Protein AF-A0A952LU70-F1 (afdb_monomer_lite)

Structure (mmCIF, N/CA/C/O backbone):
data_AF-A0A952LU70-F1
#
_entry.id   AF-A0A952LU70-F1
#
loop_
_atom_site.group_PDB
_atom_site.id
_atom_site.type_symbol
_atom_site.label_atom_id
_atom_site.label_alt_id
_atom_site.label_comp_id
_atom_site.label_asym_id
_atom_site.label_entity_id
_atom_site.label_seq_id
_atom_site.pdbx_PDB_ins_code
_atom_site.Cartn_x
_atom_site.Cartn_y
_atom_site.Cartn_z
_atom_site.occupancy
_atom_site.B_iso_or_equiv
_atom_site.auth_seq_id
_atom_site.auth_comp_id
_atom_site.auth_asym_id
_atom_site.auth_atom_id
_atom_site.pdbx_PDB_model_num
ATOM 1 N N . MET A 1 1 ? -23.052 -93.726 -4.831 1.00 36.09 1 MET A N 1
ATOM 2 C CA . MET A 1 1 ? -22.194 -93.774 -3.624 1.00 36.09 1 MET A CA 1
ATOM 3 C C . MET A 1 1 ? -22.316 -92.435 -2.897 1.00 36.09 1 MET A C 1
ATOM 5 O O . MET A 1 1 ? -22.072 -91.440 -3.553 1.00 36.09 1 MET A O 1
ATOM 9 N N . LYS A 1 2 ? -22.723 -92.457 -1.611 1.00 31.59 2 LYS A N 1
ATOM 10 C CA . LYS A 1 2 ? -22.700 -91.402 -0.555 1.00 31.59 2 LYS A CA 1
ATOM 11 C C . LYS A 1 2 ? -23.224 -89.985 -0.928 1.00 31.59 2 LYS A C 1
ATOM 13 O O . LYS A 1 2 ? -22.593 -89.315 -1.720 1.00 31.59 2 LYS A O 1
ATOM 18 N N . VAL A 1 3 ? -24.406 -89.501 -0.512 1.00 31.66 3 VAL A N 1
ATOM 19 C CA . VAL A 1 3 ? -25.008 -89.239 0.828 1.00 31.66 3 VAL A CA 1
ATOM 20 C C . VAL A 1 3 ? -24.910 -87.746 1.264 1.00 31.66 3 VAL A C 1
ATOM 22 O O . VAL A 1 3 ? -23.820 -87.192 1.309 1.00 31.66 3 VAL A O 1
ATOM 25 N N . PHE A 1 4 ? -26.085 -87.210 1.656 1.00 29.38 4 PHE A N 1
ATOM 26 C CA . PHE A 1 4 ? -26.482 -85.995 2.420 1.00 29.38 4 PHE A CA 1
ATOM 27 C C . PHE A 1 4 ? -26.585 -84.583 1.765 1.00 29.38 4 PHE A C 1
ATOM 29 O O . PHE A 1 4 ? -25.606 -83.953 1.388 1.00 29.38 4 PHE A O 1
ATOM 36 N N . LEU A 1 5 ? -27.843 -84.098 1.734 1.00 33.19 5 LEU A N 1
ATOM 37 C CA . LEU A 1 5 ? -28.382 -82.713 1.654 1.00 33.19 5 LEU A CA 1
ATOM 38 C C . LEU A 1 5 ? -28.181 -81.962 3.015 1.00 33.19 5 LEU A C 1
ATOM 40 O O . LEU A 1 5 ? -27.731 -82.650 3.934 1.00 33.19 5 LEU A O 1
ATOM 44 N N . PRO A 1 6 ? -28.570 -80.669 3.261 1.00 39.91 6 PRO A N 1
ATOM 45 C CA . PRO A 1 6 ? -29.509 -79.806 2.508 1.00 39.91 6 PRO A CA 1
ATOM 46 C C . PRO A 1 6 ? -29.248 -78.265 2.459 1.00 39.91 6 PRO A C 1
ATOM 48 O O . PRO A 1 6 ? -28.431 -77.705 3.176 1.00 39.91 6 PRO A O 1
ATOM 51 N N . SER A 1 7 ? -30.056 -77.604 1.611 1.00 31.38 7 SER A N 1
ATOM 52 C CA . SER A 1 7 ? -30.687 -76.266 1.717 1.00 31.38 7 SER A CA 1
ATOM 53 C C . SER A 1 7 ? -29.950 -75.072 2.352 1.00 31.38 7 SER A C 1
ATOM 55 O O . SER A 1 7 ? -29.643 -75.082 3.538 1.00 31.38 7 SER A O 1
ATOM 57 N N . THR A 1 8 ? -29.948 -73.928 1.659 1.00 31.55 8 THR A N 1
ATOM 58 C CA . THR A 1 8 ? -30.840 -72.791 1.993 1.00 31.55 8 THR A CA 1
ATOM 59 C C . THR A 1 8 ? -30.753 -71.644 0.969 1.00 31.55 8 THR A C 1
ATOM 61 O O . THR A 1 8 ? -29.698 -71.316 0.440 1.00 31.55 8 THR A O 1
ATOM 64 N N . THR A 1 9 ? -31.927 -71.036 0.759 1.00 33.88 9 THR A N 1
ATOM 65 C CA . THR A 1 9 ? -32.221 -69.624 0.437 1.00 33.88 9 THR A CA 1
ATOM 66 C C . THR A 1 9 ? -31.834 -69.010 -0.915 1.00 33.88 9 THR A C 1
ATOM 68 O O . THR A 1 9 ? -30.733 -68.514 -1.126 1.00 33.88 9 THR A O 1
ATOM 71 N N . ASN A 1 10 ? -32.869 -68.890 -1.755 1.00 33.75 10 ASN A N 1
ATOM 72 C CA . ASN A 1 10 ? -33.091 -67.792 -2.696 1.00 33.75 10 ASN A CA 1
ATOM 73 C C . ASN A 1 10 ? -33.212 -66.446 -1.955 1.00 33.75 10 ASN A C 1
ATOM 75 O O . ASN A 1 10 ? -34.035 -66.334 -1.047 1.00 33.75 10 ASN A O 1
ATOM 79 N N . PHE A 1 11 ? -32.499 -65.414 -2.415 1.00 31.25 11 PHE A N 1
ATOM 80 C CA . PHE A 1 11 ? -32.883 -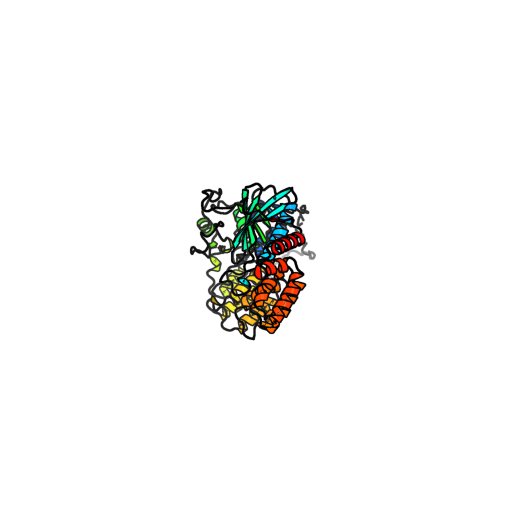64.014 -2.201 1.00 31.25 11 PHE A CA 1
ATOM 81 C C . PHE A 1 11 ? -32.871 -63.249 -3.537 1.00 31.25 11 PHE A C 1
ATOM 83 O O . PHE A 1 11 ? -31.900 -63.356 -4.288 1.00 31.25 11 PHE A O 1
ATOM 90 N N . PRO A 1 12 ? -33.948 -62.506 -3.857 1.00 31.77 12 PRO A N 1
ATOM 91 C CA . PRO A 1 12 ? -34.091 -61.780 -5.109 1.00 31.77 12 PRO A CA 1
ATOM 92 C C . PRO A 1 12 ? -33.311 -60.461 -5.113 1.00 31.77 12 PRO A C 1
ATOM 94 O O . PRO A 1 12 ? -33.046 -59.849 -4.079 1.00 31.77 12 PRO A O 1
ATOM 97 N N . GLN A 1 13 ? -32.982 -60.031 -6.329 1.00 34.69 13 GLN A N 1
ATOM 98 C CA . GLN A 1 13 ? -32.340 -58.765 -6.669 1.00 34.69 13 GLN A CA 1
ATOM 99 C C . GLN A 1 13 ? -33.066 -57.561 -6.046 1.00 34.69 13 GLN A C 1
ATOM 101 O O . GLN A 1 13 ? -34.281 -57.419 -6.180 1.00 34.69 13 GLN A O 1
ATOM 106 N N . ALA A 1 14 ? -32.296 -56.667 -5.422 1.00 30.05 14 ALA A N 1
ATOM 107 C CA . ALA A 1 14 ? -32.744 -55.349 -4.985 1.00 30.05 14 ALA A CA 1
ATOM 108 C C . ALA A 1 14 ? -32.213 -54.256 -5.940 1.00 30.05 14 ALA A C 1
ATOM 110 O O . ALA A 1 14 ? -31.119 -54.402 -6.492 1.00 30.05 14 ALA A O 1
ATOM 111 N N . PRO A 1 15 ? -32.977 -53.170 -6.157 1.00 33.06 15 PRO A N 1
ATOM 112 C CA . PRO A 1 15 ? -32.722 -52.191 -7.206 1.00 33.06 15 PRO A CA 1
ATOM 113 C C . PRO A 1 15 ? -31.598 -51.206 -6.861 1.00 33.06 15 PRO A C 1
ATOM 115 O O . PRO A 1 15 ? -31.342 -50.878 -5.702 1.00 33.06 15 PRO A O 1
ATOM 118 N N . PHE A 1 16 ? -30.979 -50.692 -7.924 1.00 33.94 16 PHE A N 1
ATOM 119 C CA . PHE A 1 16 ? -30.051 -49.564 -7.943 1.00 33.94 16 PHE A CA 1
ATOM 120 C C . PHE A 1 16 ? -30.571 -48.374 -7.117 1.00 33.94 16 PHE A C 1
ATOM 122 O O . PHE A 1 16 ? -31.539 -47.715 -7.498 1.00 33.94 16 PHE A O 1
ATOM 129 N N . PHE A 1 17 ? -29.873 -48.039 -6.031 1.00 30.11 17 PHE A N 1
ATOM 130 C CA . PHE A 1 17 ? -30.006 -46.748 -5.363 1.00 30.11 17 PHE A CA 1
ATOM 131 C C . PHE A 1 17 ? -28.908 -45.800 -5.854 1.00 30.11 17 PHE A C 1
ATOM 133 O O . PHE A 1 17 ? -27.725 -45.984 -5.577 1.00 30.11 17 PHE A O 1
ATOM 140 N N . SER A 1 18 ? -29.327 -44.758 -6.574 1.00 33.34 18 SER A N 1
ATOM 141 C CA . SER A 1 18 ? -28.519 -43.569 -6.854 1.00 33.34 18 SER A CA 1
ATOM 142 C C . SER A 1 18 ? -28.073 -42.923 -5.534 1.00 33.34 18 SER A C 1
ATOM 144 O O . SER A 1 18 ? -28.913 -42.771 -4.637 1.00 33.34 18 SER A O 1
ATOM 146 N N . PRO A 1 19 ? -26.814 -42.468 -5.387 1.00 34.34 19 PRO A N 1
ATOM 147 C CA . PRO A 1 19 ? -26.415 -41.703 -4.217 1.00 34.34 19 PRO A CA 1
ATOM 148 C C . PRO A 1 19 ? -27.213 -40.400 -4.212 1.00 34.34 19 PRO A C 1
ATOM 150 O O . PRO A 1 19 ? -27.049 -39.544 -5.083 1.00 34.34 19 PRO A O 1
ATOM 153 N N . LYS A 1 20 ? -28.119 -40.249 -3.242 1.00 31.88 20 LYS A N 1
ATOM 154 C CA . LYS A 1 20 ? -28.714 -38.953 -2.930 1.00 31.88 20 LYS A CA 1
ATOM 155 C C . LYS A 1 20 ? -27.566 -38.034 -2.536 1.00 31.88 20 LYS A C 1
ATOM 157 O O . LYS A 1 20 ? -26.966 -38.211 -1.480 1.00 31.88 20 LYS A O 1
ATOM 162 N N . HIS A 1 21 ? -27.275 -37.052 -3.385 1.00 36.34 21 HIS A N 1
ATOM 163 C CA . HIS A 1 21 ? -26.555 -35.859 -2.979 1.00 36.34 21 HIS A CA 1
ATOM 164 C C . HIS A 1 21 ? -27.272 -35.282 -1.760 1.00 36.34 21 HIS A C 1
ATOM 166 O O . HIS A 1 21 ? -28.337 -34.673 -1.871 1.00 36.34 21 HIS A O 1
ATOM 172 N N . THR A 1 22 ? -26.686 -35.474 -0.584 1.00 31.14 22 THR A N 1
ATOM 173 C CA . THR A 1 22 ? -26.967 -34.661 0.588 1.00 31.14 22 THR A CA 1
ATOM 174 C C . THR A 1 22 ? -26.515 -33.253 0.221 1.00 31.14 22 THR A C 1
ATOM 176 O O . THR A 1 22 ? -25.357 -32.878 0.405 1.00 31.14 22 THR A O 1
ATOM 179 N N . GLN A 1 23 ? -27.423 -32.474 -0.373 1.00 33.31 23 GLN A N 1
ATOM 180 C CA . GLN A 1 23 ? -27.320 -31.026 -0.369 1.00 33.31 23 GLN A CA 1
ATOM 181 C C . GLN A 1 23 ? -27.290 -30.632 1.103 1.00 33.31 23 GLN A C 1
ATOM 183 O O . GLN A 1 23 ? -28.319 -30.533 1.771 1.00 33.31 23 GLN A O 1
ATOM 188 N N . THR A 1 24 ? -26.083 -30.455 1.631 1.00 35.50 24 THR A N 1
ATOM 189 C CA . THR A 1 24 ? -25.873 -29.644 2.816 1.00 35.50 24 THR A CA 1
ATOM 190 C C . THR A 1 24 ? -26.524 -28.315 2.477 1.00 35.50 24 THR A C 1
ATOM 192 O O . THR A 1 24 ? -26.034 -27.580 1.618 1.00 35.50 24 THR A O 1
ATOM 195 N N . ARG A 1 25 ? -27.688 -28.051 3.084 1.00 31.22 25 ARG A N 1
ATOM 196 C CA . ARG A 1 25 ? -28.302 -26.729 3.106 1.00 31.22 25 ARG A CA 1
ATOM 197 C C . ARG A 1 25 ? -27.223 -25.785 3.621 1.00 31.22 25 ARG A C 1
ATOM 199 O O . ARG A 1 25 ? -27.031 -25.656 4.825 1.00 31.22 25 ARG A O 1
ATOM 206 N N . ARG A 1 26 ? -26.489 -25.142 2.709 1.00 36.41 26 ARG A N 1
ATOM 207 C CA . ARG A 1 26 ? -25.859 -23.865 2.999 1.00 36.41 26 ARG A CA 1
ATOM 208 C C . ARG A 1 26 ? -27.036 -22.975 3.335 1.00 36.41 26 ARG A C 1
ATOM 210 O O . ARG A 1 26 ? -27.759 -22.538 2.445 1.00 36.41 26 ARG A O 1
ATOM 217 N N . THR A 1 27 ? -27.266 -22.775 4.624 1.00 33.97 27 THR A N 1
ATOM 218 C CA . THR A 1 27 ? -27.885 -21.562 5.127 1.00 33.97 27 THR A CA 1
ATOM 219 C C . THR A 1 27 ? -27.056 -20.428 4.545 1.00 33.97 27 THR A C 1
ATOM 221 O O . THR A 1 27 ? -26.020 -20.034 5.078 1.00 33.97 27 THR A O 1
ATOM 224 N N . VAL A 1 28 ? -27.462 -19.972 3.361 1.00 35.34 28 VAL A N 1
ATOM 225 C CA . VAL A 1 28 ? -27.093 -18.668 2.849 1.00 35.34 28 VAL A CA 1
ATOM 226 C C . VAL A 1 28 ? -27.756 -17.734 3.840 1.00 35.34 28 VAL A C 1
ATOM 228 O O . VAL A 1 28 ? -28.941 -17.434 3.734 1.00 35.34 28 VAL A O 1
ATOM 231 N N . PHE A 1 29 ? -27.018 -17.376 4.889 1.00 39.38 29 PHE A N 1
ATOM 232 C CA . PHE A 1 29 ? -27.332 -16.182 5.639 1.00 39.38 29 PHE A CA 1
ATOM 233 C C . PHE A 1 29 ? -27.359 -15.085 4.581 1.00 39.38 29 PHE A C 1
ATOM 235 O O . PHE A 1 29 ? -26.312 -14.677 4.079 1.00 39.38 29 PHE A O 1
ATOM 242 N N . SER A 1 30 ? -28.559 -14.649 4.198 1.00 38.16 30 SER A N 1
ATOM 243 C CA . SER A 1 30 ? -28.775 -13.357 3.564 1.00 38.16 30 SER A CA 1
ATOM 244 C C . SER A 1 30 ? -28.449 -12.305 4.624 1.00 38.16 30 SER A C 1
ATOM 246 O O . SER A 1 30 ? -29.328 -11.648 5.180 1.00 38.16 30 SER A O 1
ATOM 248 N N . GLY A 1 31 ? -27.175 -12.259 5.015 1.00 39.34 31 GLY A N 1
ATOM 249 C CA . GLY A 1 31 ? -26.644 -11.259 5.905 1.00 39.34 31 GLY A CA 1
ATOM 250 C C . GLY A 1 31 ? -26.843 -9.939 5.196 1.00 39.34 31 GLY A C 1
ATOM 251 O O . GLY A 1 31 ? -26.475 -9.790 4.030 1.00 39.34 31 GLY A O 1
ATOM 252 N N . SER A 1 32 ? -27.476 -9.004 5.891 1.00 43.72 32 SER A N 1
ATOM 253 C CA . SER A 1 32 ? -27.420 -7.594 5.546 1.00 43.72 32 SER A CA 1
ATOM 254 C C . SER A 1 32 ? -26.009 -7.246 5.061 1.00 43.72 32 SER A C 1
ATOM 256 O O . SER A 1 32 ? -25.032 -7.753 5.611 1.00 43.72 32 SER A O 1
ATOM 258 N N . ASN A 1 33 ? -25.899 -6.414 4.019 1.00 54.06 33 ASN A N 1
ATOM 259 C CA . ASN A 1 33 ? -24.632 -5.848 3.545 1.00 54.06 33 ASN A CA 1
ATOM 260 C C . ASN A 1 33 ? -23.995 -5.012 4.672 1.00 54.06 33 ASN A C 1
ATOM 262 O O . ASN A 1 33 ? -24.037 -3.781 4.657 1.00 54.06 33 ASN A O 1
ATOM 266 N N . GLN A 1 34 ? -23.454 -5.666 5.698 1.00 66.38 34 GLN A N 1
ATOM 267 C CA . GLN A 1 34 ? -22.746 -5.017 6.780 1.00 66.38 34 GLN A CA 1
ATOM 268 C C . GLN A 1 34 ? -21.425 -4.549 6.197 1.00 66.38 34 GLN A C 1
ATOM 270 O O . GLN A 1 34 ? -20.493 -5.326 5.986 1.00 66.38 34 GLN A O 1
ATOM 275 N N . ALA A 1 35 ? -21.351 -3.249 5.918 1.00 84.44 35 ALA A N 1
ATOM 276 C CA . ALA A 1 35 ? -20.131 -2.625 5.431 1.00 84.44 35 ALA A CA 1
ATOM 277 C C . ALA A 1 35 ? -18.951 -2.862 6.394 1.00 84.44 35 ALA A C 1
ATOM 279 O O . ALA A 1 35 ? -17.808 -2.929 5.945 1.00 84.44 35 ALA A O 1
ATOM 280 N N . ILE A 1 36 ? -19.235 -3.027 7.692 1.00 93.31 36 ILE A N 1
ATOM 281 C CA . ILE A 1 36 ? -18.267 -3.181 8.777 1.00 93.31 36 ILE A CA 1
ATOM 282 C C . ILE A 1 36 ? -18.485 -4.531 9.468 1.00 93.31 36 ILE A C 1
ATOM 284 O O . ILE A 1 36 ? -19.575 -4.785 9.974 1.00 93.31 36 ILE A O 1
ATOM 288 N N . VAL A 1 37 ? -17.440 -5.355 9.551 1.00 94.88 37 VAL A N 1
ATOM 289 C CA . VAL A 1 37 ? -17.427 -6.578 10.361 1.00 94.88 37 VAL A CA 1
ATOM 290 C C . VAL A 1 37 ? -16.643 -6.361 11.663 1.00 94.88 37 VAL A C 1
ATOM 292 O O . VAL A 1 37 ? -15.544 -5.791 11.629 1.00 94.88 37 VAL A O 1
ATOM 295 N N . PRO A 1 38 ? -17.140 -6.836 12.822 1.00 95.12 38 PRO A N 1
ATOM 296 C CA . PRO A 1 38 ? -16.357 -6.852 14.052 1.00 95.12 38 PRO A CA 1
ATOM 297 C C . PRO A 1 38 ? -15.083 -7.693 13.897 1.00 95.12 38 PRO A C 1
ATOM 299 O O . PRO A 1 38 ? -15.117 -8.874 13.551 1.00 95.12 38 PRO A O 1
ATOM 302 N N . GLY A 1 39 ? -13.933 -7.110 14.208 1.00 94.00 39 GLY A N 1
ATOM 303 C CA . GLY A 1 39 ? -12.639 -7.781 14.170 1.00 94.00 39 GLY A CA 1
ATOM 304 C C . GLY A 1 39 ? -12.561 -8.956 15.144 1.00 94.00 39 GLY A C 1
ATOM 305 O O . GLY A 1 39 ? -11.889 -9.938 14.848 1.00 94.00 39 GLY A O 1
ATOM 306 N N . SER A 1 40 ? -13.303 -8.916 16.255 1.00 93.06 40 SER A N 1
ATOM 307 C CA . SER A 1 40 ? -13.438 -10.042 17.189 1.00 93.06 40 SER A CA 1
ATOM 308 C C . SER A 1 40 ? -14.127 -11.259 16.558 1.00 93.06 40 SER A C 1
ATOM 310 O O . SER A 1 40 ? -13.721 -12.388 16.840 1.00 93.06 40 SER A O 1
ATOM 312 N N . LEU A 1 41 ? -15.110 -11.040 15.674 1.00 93.19 41 LEU A N 1
ATOM 313 C CA . LEU A 1 41 ? -15.783 -12.095 14.908 1.00 93.19 41 LEU A CA 1
ATOM 314 C C . LEU A 1 41 ? -14.841 -12.706 13.867 1.00 93.19 41 LEU A C 1
ATOM 316 O O . LEU A 1 41 ? -14.799 -13.920 13.706 1.00 93.19 41 LEU A O 1
ATOM 320 N N . LEU A 1 42 ? -14.052 -11.884 13.173 1.00 92.50 42 LEU A N 1
ATOM 321 C CA . LEU A 1 42 ? -13.024 -12.405 12.271 1.00 92.50 42 LEU A CA 1
ATOM 322 C C . LEU A 1 42 ? -11.953 -13.181 13.044 1.00 92.50 42 LEU A C 1
ATOM 324 O O . LEU A 1 42 ? -11.599 -14.288 12.655 1.00 92.50 42 LEU A O 1
ATOM 328 N N . SER A 1 43 ? -11.472 -12.630 14.159 1.00 91.88 43 SER A N 1
ATOM 329 C CA . SER A 1 43 ? -10.452 -13.238 15.016 1.00 91.88 43 SER A CA 1
ATOM 330 C C . SER A 1 43 ? -10.869 -14.623 15.522 1.00 91.88 43 SER A C 1
ATOM 332 O O . SER A 1 43 ? -10.065 -15.548 15.463 1.00 91.88 43 SER A O 1
ATOM 334 N N . SER A 1 44 ? -12.130 -14.820 15.931 1.00 90.31 44 SER A N 1
ATOM 335 C CA . SER A 1 44 ? -12.622 -16.136 16.381 1.00 90.31 44 SER A CA 1
ATOM 336 C C . SER A 1 44 ? -12.657 -17.191 15.270 1.00 90.31 44 SER A C 1
ATOM 338 O O . SER A 1 44 ? -12.554 -18.386 15.546 1.00 90.31 44 SER A O 1
ATOM 340 N N . ARG A 1 45 ? -12.744 -16.764 14.004 1.00 89.81 45 ARG A N 1
ATOM 341 C CA . ARG A 1 45 ? -12.669 -17.644 12.828 1.00 89.81 45 ARG A CA 1
ATOM 342 C C . ARG A 1 45 ? -11.234 -17.979 12.418 1.00 89.81 45 ARG A C 1
ATOM 344 O O . ARG A 1 45 ? -11.018 -18.923 11.655 1.00 89.81 45 ARG A O 1
ATOM 351 N N . LEU A 1 46 ? -10.252 -17.231 12.915 1.00 86.69 46 LEU A N 1
ATOM 352 C CA . LEU A 1 46 ? -8.832 -17.477 12.691 1.00 86.69 46 LEU A CA 1
ATOM 353 C C . LEU A 1 46 ? -8.299 -18.376 13.812 1.00 86.69 46 LEU A C 1
ATOM 355 O O . LEU A 1 46 ? -7.834 -17.909 14.846 1.00 86.69 46 LEU A O 1
ATOM 359 N N . THR A 1 47 ? -8.345 -19.693 13.609 1.00 79.31 47 THR A N 1
ATOM 360 C CA . THR A 1 47 ? -7.934 -20.682 14.627 1.00 79.31 47 THR A CA 1
ATOM 361 C C . THR A 1 47 ? -6.415 -20.768 14.848 1.00 79.31 47 THR A C 1
ATOM 363 O O . THR A 1 47 ? -5.948 -21.626 15.588 1.00 79.31 47 THR A O 1
ATOM 366 N N . GLN A 1 48 ? -5.636 -19.951 14.142 1.00 79.44 48 GLN A N 1
ATOM 367 C CA . GLN A 1 48 ? -4.172 -19.977 14.062 1.00 79.44 48 GLN A CA 1
ATOM 368 C C . GLN A 1 48 ? -3.684 -18.778 13.238 1.00 79.44 48 GLN A C 1
ATOM 370 O O . GLN A 1 48 ? -4.489 -18.155 12.536 1.00 79.44 48 GLN A O 1
ATOM 375 N N . TRP A 1 49 ? -2.375 -18.497 13.278 1.00 80.50 49 TRP A N 1
ATOM 376 C CA . TRP A 1 49 ? -1.776 -17.396 12.521 1.00 80.50 49 TRP A CA 1
ATOM 377 C C . TRP A 1 49 ? -2.165 -17.446 11.033 1.00 80.50 49 TRP A C 1
ATOM 379 O O . TRP A 1 49 ? -1.902 -18.458 10.373 1.00 80.50 49 TRP A O 1
ATOM 389 N N . PRO A 1 50 ? -2.804 -16.396 10.491 1.00 78.25 50 PRO A N 1
ATOM 390 C CA . PRO A 1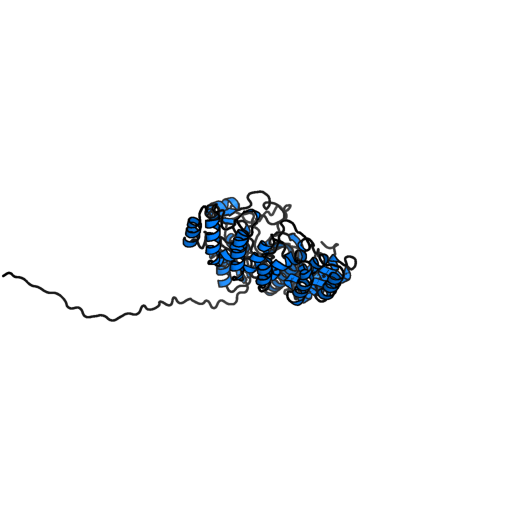 50 ? -3.332 -16.440 9.139 1.00 78.25 50 PRO A CA 1
ATOM 391 C C . PRO A 1 50 ? -2.265 -16.148 8.083 1.00 78.25 50 PRO A C 1
ATOM 393 O O . PRO A 1 50 ? -1.442 -15.247 8.236 1.00 78.25 50 PRO A O 1
ATOM 396 N N . SER A 1 51 ? -2.357 -16.835 6.946 1.00 74.31 51 SER A N 1
ATOM 397 C CA . SER A 1 51 ? -1.744 -16.362 5.705 1.00 74.31 51 SER A CA 1
ATOM 398 C C . SER A 1 51 ? -2.574 -15.215 5.119 1.00 74.31 51 SER A C 1
ATOM 400 O O . SER A 1 51 ? -3.781 -15.132 5.366 1.00 74.31 51 SER A O 1
ATOM 402 N N . ALA A 1 52 ? -1.969 -14.368 4.275 1.00 77.31 52 ALA A N 1
ATOM 403 C CA . ALA A 1 52 ? -2.705 -13.324 3.552 1.00 77.31 52 ALA A CA 1
ATOM 404 C C . ALA A 1 52 ? -3.903 -13.895 2.769 1.00 77.31 52 ALA A C 1
ATOM 406 O O . ALA A 1 52 ? -4.980 -13.306 2.756 1.00 77.31 52 ALA A O 1
ATOM 407 N N . PHE A 1 53 ? -3.731 -15.069 2.152 1.00 76.62 53 PHE A N 1
ATOM 408 C CA . PHE A 1 53 ? -4.780 -15.744 1.388 1.00 76.62 53 PHE A CA 1
ATOM 409 C C . PHE A 1 53 ? -5.898 -16.289 2.287 1.00 76.62 53 PHE A C 1
ATOM 411 O O . PHE A 1 53 ? -7.076 -16.058 2.014 1.00 76.62 53 PHE A O 1
ATOM 418 N N . ALA A 1 54 ? -5.543 -16.973 3.380 1.00 78.69 54 ALA A N 1
ATOM 419 C CA . ALA A 1 54 ? -6.520 -17.500 4.330 1.00 78.69 54 ALA A CA 1
ATOM 420 C C . ALA A 1 54 ? -7.333 -16.368 4.967 1.00 78.69 54 ALA A C 1
ATOM 422 O O . ALA A 1 54 ? -8.557 -16.457 5.052 1.00 78.69 54 ALA A O 1
ATOM 423 N N . PHE A 1 55 ? -6.666 -15.276 5.347 1.00 85.81 55 PHE A N 1
ATOM 424 C CA . PHE A 1 55 ? -7.338 -14.094 5.861 1.00 85.81 55 PHE A CA 1
ATOM 425 C C . PHE A 1 55 ? -8.249 -13.447 4.820 1.00 85.81 55 PHE A C 1
ATOM 427 O O . PHE A 1 55 ? -9.410 -13.187 5.124 1.00 85.81 55 PHE A O 1
ATOM 434 N N . LYS A 1 56 ? -7.755 -13.234 3.590 1.00 86.69 56 LYS A N 1
ATOM 435 C CA . LYS A 1 56 ? -8.553 -12.691 2.483 1.00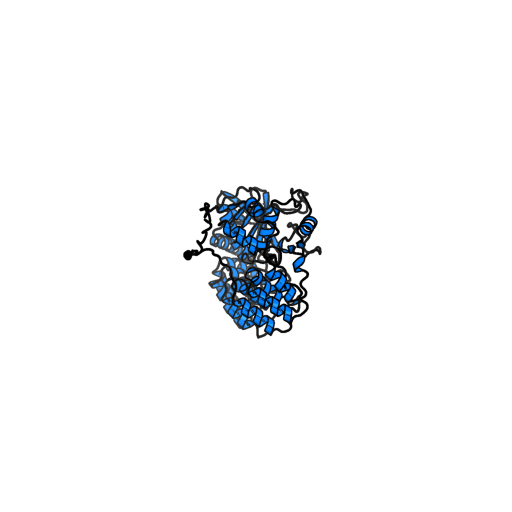 86.69 56 LYS A CA 1
ATOM 436 C C . LYS A 1 56 ? -9.838 -13.488 2.292 1.00 86.69 56 LYS A C 1
ATOM 438 O O . LYS A 1 56 ? -10.904 -12.889 2.266 1.00 86.69 56 LYS A O 1
ATOM 443 N N . LYS A 1 57 ? -9.748 -14.819 2.248 1.00 85.44 57 LYS A N 1
ATOM 444 C CA . LYS A 1 57 ? -10.913 -15.699 2.119 1.00 85.44 57 LYS A CA 1
ATOM 445 C C . LYS A 1 57 ? -11.910 -15.503 3.265 1.00 85.44 57 LYS A C 1
ATOM 447 O O . LYS A 1 57 ? -13.082 -15.251 3.014 1.00 85.44 57 LYS A O 1
ATOM 452 N N . VAL A 1 58 ? -11.446 -15.565 4.517 1.00 88.00 58 VAL A N 1
ATOM 453 C CA . VAL A 1 58 ? -12.313 -15.382 5.699 1.00 88.00 58 VAL A CA 1
ATOM 454 C C . VAL A 1 58 ? -12.967 -13.997 5.704 1.00 88.00 58 VAL A C 1
ATOM 456 O O . VAL A 1 58 ? -14.139 -13.874 6.054 1.00 88.00 58 VAL A O 1
ATOM 459 N N . PHE A 1 59 ? -12.234 -12.960 5.304 1.00 90.44 59 PHE A N 1
ATOM 460 C CA . PHE A 1 59 ? -12.737 -11.594 5.210 1.00 90.44 59 PHE A CA 1
ATOM 461 C C . PHE A 1 59 ? -13.764 -11.419 4.080 1.00 90.44 59 PHE A C 1
ATOM 463 O O . PHE A 1 59 ? -14.827 -10.842 4.299 1.00 90.44 59 PHE A O 1
ATOM 470 N N . GLU A 1 60 ? -13.482 -11.936 2.884 1.00 88.81 60 GLU A N 1
ATOM 471 C CA . GLU A 1 60 ? -14.375 -11.834 1.723 1.00 88.81 60 GLU A CA 1
ATOM 472 C C . GLU A 1 60 ? -15.686 -12.599 1.927 1.00 88.81 60 GLU A C 1
ATOM 474 O O . GLU A 1 60 ? -16.733 -12.130 1.486 1.00 88.81 60 GLU A O 1
ATOM 479 N N . GLU A 1 61 ? -15.666 -13.698 2.686 1.00 90.12 61 GLU A N 1
ATOM 480 C CA . GLU A 1 61 ? -16.873 -14.422 3.104 1.00 90.12 61 GLU A CA 1
ATOM 481 C C . GLU A 1 61 ? -17.827 -13.582 3.974 1.00 90.12 61 GLU A C 1
ATOM 483 O O . GLU A 1 61 ? -19.000 -13.933 4.080 1.00 90.12 61 GLU A O 1
ATOM 488 N N . GLN A 1 62 ? -17.369 -12.479 4.585 1.00 89.75 62 GLN A N 1
ATOM 489 C CA . GLN A 1 62 ? -18.249 -11.580 5.351 1.00 89.75 62 GLN A CA 1
ATOM 490 C C . GLN A 1 62 ? -19.037 -10.614 4.467 1.00 89.75 62 GLN A C 1
ATOM 492 O O . GLN A 1 62 ? -19.931 -9.934 4.959 1.00 89.75 62 GLN A O 1
ATOM 497 N N . ASN A 1 63 ? -18.674 -10.495 3.184 1.00 86.25 63 ASN A N 1
ATOM 498 C CA . ASN A 1 63 ? -19.191 -9.462 2.287 1.00 86.25 63 ASN A CA 1
ATOM 499 C C . ASN A 1 63 ? -19.062 -8.026 2.858 1.00 86.25 63 ASN A C 1
ATOM 501 O O . ASN A 1 63 ? -19.855 -7.136 2.555 1.00 86.25 63 ASN A O 1
ATOM 505 N N . SER A 1 64 ? -18.038 -7.794 3.683 1.00 86.69 64 SER A N 1
ATOM 506 C CA . SER A 1 64 ? -17.738 -6.490 4.278 1.00 86.69 64 SER A CA 1
ATOM 507 C C . SER A 1 64 ? -16.611 -5.768 3.533 1.00 86.69 64 SER A C 1
ATOM 509 O O . SER A 1 64 ? -15.822 -6.360 2.780 1.00 86.69 64 SER A O 1
ATOM 511 N N . ALA A 1 65 ? -16.538 -4.455 3.743 1.00 88.50 65 ALA A N 1
ATOM 512 C CA . ALA A 1 65 ? -15.445 -3.606 3.273 1.00 88.50 65 ALA A CA 1
ATOM 513 C C . ALA A 1 65 ? -14.464 -3.262 4.403 1.00 88.50 65 ALA A C 1
ATOM 515 O O . ALA A 1 65 ? -13.267 -3.126 4.155 1.00 88.50 65 ALA A O 1
ATOM 516 N N . TYR A 1 66 ? -14.951 -3.186 5.642 1.00 95.75 66 TYR A N 1
ATOM 517 C CA . TYR A 1 66 ? -14.186 -2.696 6.781 1.00 95.75 66 TYR A CA 1
ATOM 518 C C . TYR A 1 66 ? -14.164 -3.694 7.927 1.00 95.75 66 TYR A C 1
ATOM 520 O O . TYR A 1 66 ? -15.127 -4.417 8.163 1.00 95.75 66 TYR A O 1
ATOM 528 N N . ILE A 1 67 ? -13.072 -3.672 8.678 1.00 96.00 67 ILE A N 1
ATOM 529 C CA . ILE A 1 67 ? -12.910 -4.383 9.943 1.00 96.00 67 ILE A CA 1
ATOM 530 C C . ILE A 1 67 ? -12.930 -3.345 11.051 1.00 96.00 67 ILE A C 1
ATOM 532 O O . ILE A 1 67 ? -12.200 -2.361 10.955 1.00 96.00 67 ILE A O 1
ATOM 536 N N . GLN A 1 68 ? -13.712 -3.573 12.101 1.00 96.62 68 GLN A N 1
ATOM 537 C CA . GLN A 1 68 ? -13.708 -2.744 13.304 1.00 96.62 68 GLN A CA 1
ATOM 538 C C . GLN A 1 68 ? -13.039 -3.485 14.457 1.00 96.62 68 GLN A C 1
ATOM 540 O O . GLN A 1 68 ? -13.529 -4.521 14.893 1.00 96.62 68 GLN A O 1
ATOM 545 N N . GLY A 1 69 ? -11.929 -2.962 14.969 1.00 93.38 69 GLY A N 1
ATOM 546 C CA . GLY A 1 69 ? -11.343 -3.443 16.218 1.00 93.38 69 GLY A CA 1
ATOM 547 C C . GLY A 1 69 ? -12.047 -2.789 17.404 1.00 93.38 69 GLY A C 1
ATOM 548 O O . GLY A 1 69 ? -13.140 -3.197 17.790 1.00 93.38 69 GLY A O 1
ATOM 549 N N . LYS A 1 70 ? -11.437 -1.751 17.979 1.00 91.69 70 LYS A N 1
ATOM 550 C CA . LYS A 1 70 ? -12.077 -0.939 19.016 1.00 91.69 70 LYS A CA 1
ATOM 551 C C . LYS A 1 70 ? -13.043 0.102 18.436 1.00 91.69 70 LYS A C 1
ATOM 553 O O . LYS A 1 70 ? -12.787 0.631 17.352 1.00 91.69 70 LYS A O 1
ATOM 558 N N . PRO A 1 71 ? -14.112 0.458 19.173 1.00 91.06 71 PRO A N 1
ATOM 559 C CA . PRO A 1 71 ? -15.014 1.525 18.769 1.00 91.06 71 PRO A CA 1
ATOM 560 C C . PRO A 1 71 ? -14.283 2.859 18.592 1.00 91.06 71 PRO A C 1
ATOM 562 O O . PRO A 1 71 ? -13.518 3.296 19.451 1.00 91.06 71 PRO A O 1
ATOM 565 N N . LEU A 1 72 ? -14.571 3.525 17.481 1.00 90.94 72 LEU A N 1
ATOM 566 C CA . LEU A 1 72 ? -14.215 4.910 17.200 1.00 90.94 72 LEU A CA 1
ATOM 567 C C . LEU A 1 72 ? -15.412 5.511 16.446 1.00 90.94 72 LEU A C 1
ATOM 569 O O . LEU A 1 72 ? -15.982 4.801 15.614 1.00 90.94 72 LEU A O 1
ATOM 573 N N . PRO A 1 73 ? -15.844 6.755 16.732 1.00 88.81 73 PRO A N 1
ATOM 574 C CA . PRO A 1 73 ? -17.108 7.291 16.228 1.00 88.81 73 PRO A CA 1
ATOM 575 C C . PRO A 1 73 ? -16.999 7.732 14.759 1.00 88.81 73 PRO A C 1
ATOM 577 O O . PRO A 1 73 ? -17.240 8.888 14.435 1.00 88.81 73 PRO A O 1
ATOM 580 N N . LEU A 1 74 ? -16.608 6.827 13.864 1.00 91.88 74 LEU A N 1
ATOM 581 C CA . LEU A 1 74 ? -16.575 7.037 12.421 1.00 91.88 74 LEU A CA 1
ATOM 582 C C . LEU A 1 74 ? -17.748 6.296 11.784 1.00 91.88 74 LEU A C 1
ATOM 584 O O . LEU A 1 74 ? -17.929 5.100 12.007 1.00 91.88 74 LEU A O 1
ATOM 588 N N . SER A 1 75 ? -18.540 7.012 10.990 1.00 92.81 75 SER A N 1
ATOM 589 C CA . SER A 1 75 ? -19.594 6.411 10.174 1.00 92.81 75 SER A CA 1
ATOM 590 C C . SER A 1 75 ? -19.009 5.672 8.964 1.00 92.81 75 SER A C 1
ATOM 592 O O . SER A 1 75 ? -17.867 5.904 8.567 1.00 92.81 75 SER A O 1
ATOM 594 N N . THR A 1 76 ? -19.808 4.827 8.312 1.00 92.38 76 THR A N 1
ATOM 595 C CA . THR A 1 76 ? -19.420 4.177 7.048 1.00 92.38 76 THR A CA 1
ATOM 596 C C . THR A 1 76 ? -19.049 5.187 5.954 1.00 92.38 76 THR A C 1
ATOM 598 O O . THR A 1 76 ? -18.120 4.940 5.191 1.00 92.38 76 THR A O 1
ATOM 601 N N . GLU A 1 77 ? -19.721 6.341 5.885 1.00 92.75 77 GLU A N 1
ATOM 602 C CA . GLU A 1 77 ? -19.376 7.402 4.924 1.00 92.75 77 GLU A CA 1
ATOM 603 C C . GLU A 1 77 ? -18.006 8.022 5.234 1.00 92.75 77 GLU A C 1
ATOM 605 O O . GLU A 1 77 ? -17.166 8.167 4.343 1.00 92.75 77 GLU A O 1
ATOM 610 N N . SER A 1 78 ? -17.699 8.244 6.517 1.00 94.19 78 SER A N 1
ATOM 611 C CA . SER A 1 78 ? -16.357 8.643 6.950 1.00 94.19 78 SER A CA 1
ATOM 612 C C . SER A 1 78 ? -15.290 7.621 6.536 1.00 94.19 78 SER A C 1
ATOM 614 O O . SER A 1 78 ? -14.221 8.012 6.067 1.00 94.19 78 SER A O 1
ATOM 616 N N . LEU A 1 79 ? -15.578 6.316 6.625 1.00 95.25 79 LEU A N 1
ATOM 617 C CA . LEU A 1 79 ? -14.662 5.262 6.164 1.00 95.25 79 LEU A CA 1
ATOM 618 C C . LEU A 1 79 ? -14.466 5.281 4.637 1.00 95.25 79 LEU A C 1
ATOM 620 O O . LEU A 1 79 ? -13.333 5.159 4.172 1.00 95.25 79 LEU A O 1
ATOM 624 N N . LYS A 1 80 ? -15.518 5.532 3.847 1.00 94.50 80 LYS A N 1
ATOM 625 C CA . LYS A 1 80 ? -15.404 5.712 2.385 1.00 94.50 80 LYS A CA 1
ATOM 626 C C . LYS A 1 80 ? -14.554 6.930 2.016 1.00 94.50 80 LYS A C 1
ATOM 628 O O . LYS A 1 80 ? -13.794 6.886 1.045 1.00 94.50 80 LYS A O 1
ATOM 633 N N . LYS A 1 81 ? -14.642 8.025 2.778 1.00 94.62 81 LYS A N 1
ATOM 634 C CA . LYS A 1 81 ? -13.734 9.171 2.615 1.00 94.62 81 LYS A CA 1
ATOM 635 C C . LYS A 1 81 ? -12.294 8.818 2.969 1.00 94.62 81 LYS A C 1
ATOM 637 O O . LYS A 1 81 ? -11.388 9.250 2.259 1.00 94.62 81 LYS A O 1
ATOM 642 N N . ILE A 1 82 ? -12.069 7.986 3.985 1.00 95.69 82 ILE A N 1
ATOM 643 C CA . ILE A 1 82 ? -10.733 7.463 4.300 1.00 95.69 82 ILE A CA 1
ATOM 644 C C . ILE A 1 82 ? -10.207 6.570 3.163 1.00 95.69 82 ILE A C 1
ATOM 646 O O . ILE A 1 82 ? -9.034 6.690 2.818 1.00 95.69 82 ILE A O 1
ATOM 650 N N . ASP A 1 83 ? -11.046 5.766 2.499 1.00 95.81 83 ASP A N 1
ATOM 651 C CA . ASP A 1 83 ? -10.640 5.015 1.296 1.00 95.81 83 ASP A CA 1
ATOM 652 C C . ASP A 1 83 ? -10.159 5.957 0.179 1.00 95.81 83 ASP A C 1
ATOM 654 O O . ASP A 1 83 ? -9.088 5.765 -0.405 1.00 95.81 83 ASP A O 1
ATOM 658 N N . ARG A 1 84 ? -10.926 7.020 -0.105 1.00 94.94 84 ARG A N 1
ATOM 659 C CA . ARG A 1 84 ? -10.549 8.046 -1.095 1.00 94.94 84 ARG A CA 1
ATOM 660 C C . ARG A 1 84 ? -9.247 8.740 -0.710 1.00 94.94 84 ARG A C 1
ATOM 662 O O . ARG A 1 84 ? -8.356 8.853 -1.550 1.00 94.94 84 ARG A O 1
ATOM 669 N N . LEU A 1 85 ? -9.118 9.146 0.553 1.00 95.00 85 LEU A N 1
ATOM 670 C CA . LEU A 1 85 ? -7.916 9.769 1.102 1.00 95.00 85 LEU A CA 1
ATOM 671 C C . LEU A 1 85 ? -6.708 8.843 0.960 1.00 95.00 85 LEU A C 1
ATOM 673 O O . LEU A 1 85 ? -5.646 9.277 0.514 1.00 95.00 85 LEU A O 1
ATOM 677 N N . SER A 1 86 ? -6.885 7.558 1.267 1.00 92.19 86 SER A N 1
ATOM 678 C CA . SER A 1 86 ? -5.837 6.551 1.163 1.00 92.19 86 SER A CA 1
ATOM 679 C C . SER A 1 86 ? -5.340 6.389 -0.268 1.00 92.19 86 SER A C 1
ATOM 681 O O . SER A 1 86 ? -4.132 6.462 -0.519 1.00 92.19 86 SER A O 1
ATOM 683 N N . ARG A 1 87 ? -6.260 6.264 -1.231 1.00 90.62 87 ARG A N 1
ATOM 684 C CA . ARG A 1 87 ? -5.919 6.209 -2.659 1.00 90.62 87 ARG A CA 1
ATOM 685 C C . ARG A 1 87 ? -5.226 7.484 -3.131 1.00 90.62 87 ARG A C 1
ATOM 687 O O . ARG A 1 87 ? -4.186 7.395 -3.783 1.00 90.62 87 ARG A O 1
ATOM 694 N N . ALA A 1 88 ? -5.749 8.653 -2.761 1.00 91.75 88 ALA A N 1
ATOM 695 C CA . ALA A 1 88 ? -5.185 9.937 -3.162 1.00 91.75 88 ALA A CA 1
ATOM 696 C C . ALA A 1 88 ? -3.746 10.109 -2.645 1.00 91.75 88 ALA A C 1
ATOM 698 O O . ALA A 1 88 ? -2.826 10.443 -3.396 1.00 91.75 88 ALA A O 1
ATOM 699 N N . LEU A 1 89 ? -3.516 9.806 -1.372 1.00 89.50 89 LEU A N 1
ATOM 700 C CA . LEU A 1 89 ? -2.194 9.881 -0.763 1.00 89.50 89 LEU A CA 1
ATOM 701 C C . LEU A 1 89 ? -1.223 8.817 -1.301 1.00 89.50 89 LEU A C 1
ATOM 703 O O . LEU A 1 89 ? -0.031 9.099 -1.447 1.00 89.50 89 LEU A O 1
ATOM 707 N N . ARG A 1 90 ? -1.705 7.610 -1.623 1.00 85.94 90 ARG A N 1
ATOM 708 C CA . ARG A 1 90 ? -0.912 6.557 -2.281 1.00 85.94 90 ARG A CA 1
ATOM 709 C C . ARG A 1 90 ? -0.403 7.025 -3.641 1.00 85.94 90 ARG A C 1
ATOM 711 O O . ARG A 1 90 ? 0.798 6.946 -3.900 1.00 85.94 90 ARG A O 1
ATOM 718 N N . TYR A 1 91 ? -1.295 7.540 -4.484 1.00 86.12 91 TYR A N 1
ATOM 719 C CA . TYR A 1 91 ? -0.926 8.040 -5.810 1.00 86.12 91 TYR A CA 1
ATOM 720 C C . TYR A 1 91 ? 0.008 9.243 -5.709 1.00 86.12 91 TYR A C 1
ATOM 722 O O . TYR A 1 91 ? 0.965 9.329 -6.474 1.00 86.12 91 TYR A O 1
ATOM 730 N N . LEU A 1 92 ? -0.201 10.116 -4.719 1.00 85.88 92 LEU A N 1
ATOM 731 C CA . LEU A 1 92 ? 0.678 11.253 -4.480 1.00 85.88 92 LEU A CA 1
ATOM 732 C C . LEU A 1 92 ? 2.093 10.833 -4.084 1.00 85.88 92 LEU A C 1
ATOM 734 O O . LEU A 1 92 ? 3.077 11.333 -4.631 1.00 85.88 92 LEU A O 1
ATOM 738 N N . ASN A 1 93 ? 2.224 9.908 -3.137 1.00 77.38 93 ASN A N 1
ATOM 739 C CA . ASN A 1 93 ? 3.540 9.505 -2.661 1.00 77.38 93 ASN A CA 1
ATOM 740 C C . ASN A 1 93 ? 4.316 8.663 -3.669 1.00 77.38 93 ASN A C 1
ATOM 742 O O . ASN A 1 93 ? 5.544 8.689 -3.621 1.00 77.38 93 ASN A O 1
ATOM 746 N N . GLY A 1 94 ? 3.651 7.988 -4.606 1.00 64.75 94 GLY A N 1
ATOM 747 C CA . GLY A 1 94 ? 4.298 7.038 -5.504 1.00 64.75 94 GLY A CA 1
ATOM 748 C C . GLY A 1 94 ? 4.738 5.773 -4.754 1.00 64.75 94 GLY A C 1
ATOM 749 O O . GLY A 1 94 ? 5.167 5.794 -3.597 1.00 64.75 94 GLY A O 1
ATOM 750 N N . ASN A 1 95 ? 4.603 4.620 -5.399 1.00 57.84 95 ASN A N 1
ATOM 751 C CA . ASN A 1 95 ? 4.809 3.323 -4.758 1.00 57.84 95 ASN A CA 1
ATOM 752 C C . ASN A 1 95 ? 6.296 2.933 -4.633 1.00 57.84 95 ASN A C 1
ATOM 754 O O . ASN A 1 95 ? 6.744 1.994 -5.267 1.00 57.84 95 ASN A O 1
ATOM 758 N N . TYR A 1 96 ? 7.104 3.601 -3.814 1.00 56.41 96 TYR A N 1
ATOM 759 C CA . TYR A 1 96 ? 8.545 3.288 -3.745 1.00 56.41 96 TYR A CA 1
ATOM 760 C C . TYR A 1 96 ? 8.927 2.054 -2.934 1.00 56.41 96 TYR A C 1
ATOM 762 O O . TYR A 1 96 ? 8.340 1.824 -1.883 1.00 56.41 96 TYR A O 1
ATOM 770 N N . SER A 1 97 ? 9.984 1.361 -3.369 1.00 43.38 97 SER A N 1
ATOM 771 C CA . SER A 1 97 ? 10.798 0.439 -2.563 1.00 43.38 97 SER A CA 1
ATOM 772 C C . SER A 1 97 ? 11.983 1.215 -1.964 1.00 43.38 97 SER A C 1
ATOM 774 O O . SER A 1 97 ? 12.678 1.907 -2.702 1.00 43.38 97 SER A O 1
ATOM 776 N N . THR A 1 98 ? 12.210 1.147 -0.647 1.00 41.34 98 THR A N 1
ATOM 777 C CA . THR A 1 98 ? 13.134 2.041 0.085 1.00 41.34 98 THR A CA 1
ATOM 778 C C . THR A 1 98 ? 14.492 1.425 0.420 1.00 41.34 98 THR A C 1
ATOM 780 O O . THR A 1 98 ? 15.040 1.744 1.467 1.00 41.34 98 THR A O 1
ATOM 783 N N . ARG A 1 99 ? 15.077 0.563 -0.420 1.00 39.56 99 ARG A N 1
ATOM 784 C CA . ARG A 1 99 ? 16.463 0.129 -0.142 1.00 39.56 99 ARG A CA 1
ATOM 785 C C . ARG A 1 99 ? 17.529 1.130 -0.573 1.00 39.56 99 ARG A C 1
ATOM 787 O O . ARG A 1 99 ? 18.576 1.138 0.039 1.00 39.56 99 ARG A O 1
ATOM 794 N N . GLU A 1 100 ? 17.224 1.996 -1.536 1.00 45.47 100 GLU A N 1
ATOM 795 C CA . GLU A 1 100 ? 17.993 3.188 -1.922 1.00 45.47 100 GLU A CA 1
ATOM 796 C C . GLU A 1 100 ? 17.205 3.849 -3.064 1.00 45.47 100 GLU A C 1
ATOM 798 O O . GLU A 1 100 ? 17.132 3.277 -4.156 1.00 45.47 100 GLU A O 1
ATOM 803 N N . PRO A 1 101 ? 16.533 4.993 -2.860 1.00 49.84 101 PRO A N 1
ATOM 804 C CA . PRO A 1 101 ? 15.815 5.634 -3.952 1.00 49.84 101 PRO A CA 1
ATOM 805 C C . PRO A 1 101 ? 16.819 6.097 -5.021 1.00 49.84 101 PRO A C 1
ATOM 807 O O . PRO A 1 101 ? 17.601 7.017 -4.783 1.00 49.84 101 PRO A O 1
ATOM 810 N N . LYS A 1 102 ? 16.813 5.465 -6.200 1.00 48.41 102 LYS A N 1
ATOM 811 C CA . LYS A 1 102 ? 17.588 5.906 -7.372 1.00 48.41 102 LYS A CA 1
ATOM 812 C C . LYS A 1 102 ? 16.669 6.654 -8.345 1.00 48.41 102 LYS A C 1
ATOM 814 O O . LYS A 1 102 ? 15.504 6.290 -8.487 1.00 48.41 102 LYS A O 1
ATOM 819 N N . GLY A 1 103 ? 17.190 7.707 -8.976 1.00 57.09 103 GLY A N 1
ATOM 820 C CA . GLY A 1 103 ? 16.503 8.463 -10.029 1.00 57.09 103 GLY A CA 1
ATOM 821 C C . GLY A 1 103 ? 15.203 9.169 -9.602 1.00 57.09 103 GLY A C 1
ATOM 822 O O . GLY A 1 103 ? 15.113 9.700 -8.493 1.00 57.09 103 GLY A O 1
ATOM 823 N N . ALA A 1 104 ? 14.185 9.183 -10.464 1.00 55.44 104 ALA A N 1
ATOM 824 C CA . ALA A 1 104 ? 12.878 9.823 -10.252 1.00 55.44 104 ALA A CA 1
ATOM 825 C C . ALA A 1 104 ? 12.138 9.287 -9.019 1.00 55.44 104 ALA A C 1
ATOM 827 O O . ALA A 1 104 ? 11.273 9.954 -8.438 1.00 55.44 104 ALA A O 1
ATOM 828 N N . ALA A 1 105 ? 12.510 8.085 -8.577 1.00 53.69 105 ALA A N 1
ATOM 829 C CA . ALA A 1 105 ? 11.977 7.484 -7.375 1.00 53.69 105 ALA A CA 1
ATOM 830 C C . ALA A 1 105 ? 12.473 8.109 -6.059 1.00 53.69 105 ALA A C 1
ATOM 832 O O . ALA A 1 105 ? 11.879 7.883 -5.004 1.00 53.69 105 ALA A O 1
ATOM 833 N N . ARG A 1 106 ? 13.529 8.930 -6.114 1.00 56.62 106 ARG A N 1
ATOM 834 C CA . ARG A 1 106 ? 14.094 9.648 -4.961 1.00 56.62 106 ARG A CA 1
ATOM 835 C C . ARG A 1 106 ? 13.358 10.934 -4.608 1.00 56.62 106 ARG A C 1
ATOM 837 O O . ARG A 1 106 ? 13.443 11.390 -3.470 1.00 56.62 106 ARG A O 1
ATOM 844 N N . LEU A 1 107 ? 12.647 11.523 -5.564 1.00 56.75 107 LEU A N 1
ATOM 845 C CA . LEU A 1 107 ? 12.046 12.841 -5.404 1.00 56.75 107 LEU A CA 1
ATOM 846 C C . LEU A 1 107 ? 10.793 12.747 -4.529 1.00 56.75 107 LEU A C 1
ATOM 848 O O . LEU A 1 107 ? 9.699 12.417 -4.991 1.00 56.75 107 LEU A O 1
ATOM 852 N N . MET A 1 108 ? 10.951 13.032 -3.234 1.00 62.94 108 MET A N 1
ATOM 853 C CA . MET A 1 108 ? 9.800 13.251 -2.368 1.00 62.94 108 MET A CA 1
ATOM 854 C C . MET A 1 108 ? 9.095 14.532 -2.795 1.00 62.94 108 MET A C 1
ATOM 856 O O . MET A 1 108 ? 9.732 15.558 -3.005 1.00 62.94 108 MET A O 1
ATOM 860 N N . VAL A 1 109 ? 7.770 14.474 -2.867 1.00 70.56 109 VAL A N 1
ATOM 861 C CA . VAL A 1 109 ? 6.939 15.670 -2.987 1.00 70.56 109 VAL A CA 1
ATOM 862 C C . VAL A 1 109 ? 6.435 15.952 -1.577 1.00 70.56 109 VAL A C 1
ATOM 864 O O . VAL A 1 109 ? 5.497 15.275 -1.144 1.00 70.56 109 VAL A O 1
ATOM 867 N N . PRO A 1 110 ? 7.117 16.814 -0.800 1.00 73.25 110 PRO A N 1
ATOM 868 C CA . PRO A 1 110 ? 6.623 17.189 0.512 1.00 73.25 110 PRO A CA 1
ATOM 869 C C . PRO A 1 110 ? 5.284 17.907 0.341 1.00 73.25 110 PRO A C 1
ATOM 871 O O . PRO A 1 110 ? 5.114 18.724 -0.563 1.00 73.25 110 PRO A O 1
ATOM 874 N N . PHE A 1 111 ? 4.337 17.604 1.219 1.00 81.50 111 PHE A N 1
ATOM 875 C CA . PHE A 1 111 ? 3.113 18.380 1.364 1.00 81.50 111 PHE A CA 1
ATOM 876 C C . PHE A 1 111 ? 2.956 18.762 2.841 1.00 81.50 111 PHE A C 1
ATOM 878 O O . PHE A 1 111 ? 3.320 17.966 3.713 1.00 81.50 111 PHE A O 1
ATOM 885 N N . PRO A 1 112 ? 2.463 19.974 3.142 1.00 83.06 112 PRO A N 1
ATOM 886 C CA . PRO A 1 112 ? 2.233 20.395 4.511 1.00 83.06 112 PRO A CA 1
ATOM 887 C C . PRO A 1 112 ? 1.106 19.582 5.145 1.00 83.06 112 PRO A C 1
ATOM 889 O O . PRO A 1 112 ? 0.301 18.973 4.433 1.00 83.06 112 PRO A O 1
ATOM 892 N N . PRO A 1 113 ? 0.997 19.632 6.478 1.00 91.56 113 PRO A N 1
ATOM 893 C CA . PRO A 1 113 ? -0.199 19.204 7.179 1.00 91.56 113 PRO A CA 1
ATOM 894 C C . PRO A 1 113 ? -1.462 19.818 6.569 1.00 91.56 113 PRO A C 1
ATOM 896 O O . PRO A 1 113 ? -1.509 21.011 6.250 1.00 91.56 113 PRO A O 1
ATOM 899 N N . PHE A 1 114 ? -2.493 19.000 6.413 1.00 94.19 114 PHE A N 1
ATOM 900 C CA . PHE A 1 114 ? -3.778 19.428 5.871 1.00 94.19 114 PHE A CA 1
ATOM 901 C C . PHE A 1 114 ? -4.919 18.752 6.621 1.00 94.19 114 PHE A C 1
ATOM 903 O O . PHE A 1 114 ? -4.756 17.669 7.185 1.00 94.19 114 PHE A O 1
ATOM 910 N N . THR A 1 115 ? -6.074 19.401 6.641 1.00 95.88 115 THR A N 1
ATOM 911 C CA . THR A 1 115 ? -7.310 18.844 7.172 1.00 95.88 115 THR A CA 1
ATOM 912 C C . THR A 1 115 ? -8.189 18.319 6.052 1.00 95.88 115 THR A C 1
ATOM 914 O O . THR A 1 115 ? -8.138 18.820 4.930 1.00 95.88 115 THR A O 1
ATOM 917 N N . VAL A 1 116 ? -8.989 17.304 6.368 1.00 94.94 116 VAL A N 1
ATOM 918 C CA . VAL A 1 116 ? -10.030 16.750 5.502 1.00 94.94 116 VAL A CA 1
ATOM 919 C C . VAL A 1 116 ? -11.344 16.754 6.269 1.00 94.94 116 VAL A C 1
ATOM 921 O O . VAL A 1 116 ? -11.393 16.287 7.411 1.00 94.94 116 VAL A O 1
ATOM 924 N N . ASP A 1 117 ? -12.403 17.251 5.635 1.00 93.94 117 ASP A N 1
ATOM 925 C CA . ASP A 1 117 ? -13.758 17.192 6.182 1.00 93.94 117 ASP A CA 1
ATOM 926 C C . ASP A 1 117 ? -14.374 15.805 5.889 1.00 93.94 117 ASP A C 1
ATOM 928 O O . ASP A 1 117 ? -14.567 15.408 4.733 1.00 93.94 117 ASP A O 1
ATOM 932 N N . LEU A 1 118 ? -14.684 15.042 6.940 1.00 90.88 118 LEU A N 1
ATOM 933 C CA . LEU A 1 118 ? -15.425 13.780 6.876 1.00 90.88 118 LEU A CA 1
ATOM 934 C C . LEU A 1 118 ? -16.942 14.043 6.802 1.00 90.88 118 LEU A C 1
ATOM 936 O O . LEU A 1 118 ? -17.410 15.135 7.112 1.00 90.88 118 LEU A O 1
ATOM 940 N N . ASP A 1 119 ? -17.723 13.062 6.343 1.00 80.00 119 ASP A N 1
ATOM 941 C CA . ASP A 1 119 ? -19.159 13.242 6.040 1.00 80.00 119 ASP A CA 1
ATOM 942 C C . ASP A 1 119 ? -20.052 13.431 7.272 1.00 80.00 119 ASP A C 1
ATOM 944 O O . ASP A 1 119 ? -21.176 13.904 7.166 1.00 80.00 119 ASP A O 1
ATOM 948 N N . ASP A 1 120 ? -19.547 13.117 8.457 1.00 81.31 120 ASP A N 1
ATOM 949 C CA . ASP A 1 120 ? -20.237 13.292 9.734 1.00 81.31 120 ASP A CA 1
ATOM 950 C C . ASP A 1 120 ? -19.859 14.607 10.443 1.00 81.31 120 ASP A C 1
ATOM 952 O O . ASP A 1 120 ? -19.955 14.707 11.668 1.00 81.31 120 ASP A O 1
ATOM 956 N N . GLY A 1 121 ? -19.375 15.597 9.683 1.00 83.00 121 GLY A N 1
ATOM 957 C CA . GLY A 1 121 ? -18.921 16.893 10.194 1.00 83.00 121 GLY A CA 1
ATOM 958 C C . GLY A 1 121 ? -17.599 16.833 10.963 1.00 83.00 121 GLY A C 1
ATOM 959 O O . GLY A 1 121 ? -17.115 17.861 11.443 1.00 83.00 121 GLY A O 1
ATOM 960 N N . LYS A 1 122 ? -16.987 15.648 11.091 1.00 90.62 122 LYS A N 1
ATOM 961 C CA . LYS A 1 122 ? -15.683 15.502 11.735 1.00 90.62 122 LYS A CA 1
ATOM 962 C C . LYS A 1 122 ? -14.587 15.995 10.809 1.00 90.62 122 LYS A C 1
ATOM 964 O O . LYS A 1 122 ? -14.633 15.801 9.600 1.00 90.62 122 LYS A O 1
ATOM 969 N N . LYS A 1 123 ? -13.555 16.585 11.398 1.00 93.75 123 LYS A N 1
ATOM 970 C CA . LYS A 1 123 ? -12.356 17.012 10.680 1.00 93.75 123 LYS A CA 1
ATOM 971 C C . LYS A 1 123 ? -11.185 16.171 11.126 1.00 93.75 123 LYS A C 1
ATOM 973 O O . LYS A 1 123 ? -11.032 15.919 12.324 1.00 93.75 123 LYS A O 1
ATOM 978 N N . VAL A 1 124 ? -10.372 15.758 10.165 1.00 95.12 124 VAL A N 1
ATOM 979 C CA . VAL A 1 124 ? -9.151 15.004 10.440 1.00 95.12 124 VAL A CA 1
ATOM 980 C C . VAL A 1 124 ? -7.949 15.750 9.915 1.00 95.12 124 VAL A C 1
ATOM 982 O O . VAL A 1 124 ? -7.938 16.145 8.754 1.00 95.12 124 VAL A O 1
ATOM 985 N N . THR A 1 125 ? -6.943 15.945 10.761 1.00 96.19 125 THR A N 1
ATOM 986 C CA . THR A 1 125 ? -5.652 16.488 10.330 1.00 96.19 125 THR A CA 1
ATOM 987 C C . THR A 1 125 ? -4.733 15.340 9.955 1.00 96.19 125 THR A C 1
ATOM 989 O O . THR A 1 125 ? -4.584 14.386 10.719 1.00 96.19 125 THR A O 1
ATOM 992 N N . ILE A 1 126 ? -4.111 15.447 8.787 1.00 94.81 126 ILE A N 1
ATOM 993 C CA . ILE A 1 126 ? -3.164 14.477 8.255 1.00 94.81 126 ILE A CA 1
ATOM 994 C C . ILE A 1 126 ? -1.770 15.092 8.270 1.00 94.81 126 ILE A C 1
ATOM 996 O O . ILE A 1 126 ? -1.539 16.135 7.656 1.00 94.81 126 ILE A O 1
ATOM 1000 N N . ILE A 1 127 ? -0.833 14.417 8.935 1.00 90.31 127 ILE A N 1
ATOM 1001 C CA . ILE A 1 127 ? 0.590 14.773 8.929 1.00 90.31 127 ILE A CA 1
ATOM 1002 C C . ILE A 1 127 ? 1.375 13.558 8.453 1.00 90.31 127 ILE A C 1
ATOM 1004 O O . ILE A 1 127 ? 1.181 12.441 8.932 1.00 90.31 127 ILE A O 1
ATOM 1008 N N . GLN A 1 128 ? 2.259 13.752 7.479 1.00 85.19 128 GLN A N 1
ATOM 1009 C CA . GLN A 1 128 ? 3.153 12.687 7.045 1.00 85.19 128 GLN A CA 1
ATOM 1010 C C . GLN A 1 128 ? 4.223 12.449 8.120 1.00 85.19 128 GLN A C 1
ATOM 1012 O O . GLN A 1 128 ? 5.013 13.346 8.381 1.00 85.19 128 GLN A O 1
ATOM 1017 N N . ASN A 1 129 ? 4.266 11.242 8.698 1.00 78.25 129 ASN A N 1
ATOM 1018 C CA . ASN A 1 129 ? 5.222 10.897 9.757 1.00 78.25 129 ASN A CA 1
ATOM 1019 C C . ASN A 1 129 ? 6.340 9.964 9.269 1.00 78.25 129 ASN A C 1
ATOM 1021 O O . ASN A 1 129 ? 7.516 10.269 9.420 1.00 78.25 129 ASN A O 1
ATOM 1025 N N . GLY A 1 130 ? 5.986 8.826 8.662 1.00 70.75 130 GLY A N 1
ATOM 1026 C CA . GLY A 1 130 ? 6.950 7.766 8.345 1.00 70.75 130 GLY A CA 1
ATOM 1027 C C . GLY A 1 130 ? 6.748 7.155 6.962 1.00 70.75 130 GLY A C 1
ATOM 1028 O O . GLY A 1 130 ? 5.631 7.083 6.442 1.00 70.75 130 GLY A O 1
ATOM 1029 N N . ARG A 1 131 ? 7.837 6.683 6.349 1.00 69.44 131 ARG A N 1
ATOM 1030 C CA . ARG A 1 131 ? 7.817 5.961 5.068 1.00 69.44 131 ARG A CA 1
ATOM 1031 C C . ARG A 1 131 ? 8.592 4.660 5.209 1.00 69.44 131 ARG A C 1
ATOM 1033 O O . ARG A 1 131 ? 9.732 4.670 5.648 1.00 69.44 131 ARG A O 1
ATOM 1040 N N . GLY A 1 132 ? 7.986 3.562 4.777 1.00 67.56 132 GLY A N 1
ATOM 1041 C CA . GLY A 1 132 ? 8.640 2.262 4.670 1.00 67.56 132 GLY A CA 1
ATOM 1042 C C . GLY A 1 132 ? 8.660 1.755 3.231 1.00 67.56 132 GLY A C 1
ATOM 1043 O O . GLY A 1 132 ? 8.063 2.346 2.326 1.00 67.56 132 GLY A O 1
ATOM 1044 N N . THR A 1 133 ? 9.299 0.607 3.014 1.00 67.31 133 THR A N 1
ATOM 1045 C CA . THR A 1 133 ? 9.407 -0.042 1.692 1.00 67.31 133 THR A CA 1
ATOM 1046 C C . THR A 1 133 ? 8.041 -0.348 1.073 1.00 67.31 133 THR A C 1
ATOM 1048 O O . THR A 1 133 ? 7.888 -0.357 -0.143 1.00 67.31 133 THR A O 1
ATOM 1051 N N . VAL A 1 134 ? 7.031 -0.616 1.899 1.00 71.88 134 VAL A N 1
ATOM 1052 C CA . VAL A 1 134 ? 5.755 -1.216 1.466 1.00 71.88 134 VAL A CA 1
ATOM 1053 C C . VAL A 1 134 ? 4.529 -0.396 1.859 1.00 71.88 134 VAL A C 1
ATOM 1055 O O . VAL A 1 134 ? 3.444 -0.596 1.317 1.00 71.88 134 VAL A O 1
ATOM 1058 N N . SER A 1 135 ? 4.712 0.578 2.745 1.00 78.50 135 SER A N 1
ATOM 1059 C CA . SER A 1 135 ? 3.646 1.396 3.307 1.00 78.50 135 SER A CA 1
ATOM 1060 C C . SER A 1 135 ? 4.156 2.781 3.685 1.00 78.50 135 SER A C 1
ATOM 1062 O O . SER A 1 135 ? 5.355 2.986 3.862 1.00 78.50 135 SER A O 1
ATOM 1064 N N . ASN A 1 136 ? 3.234 3.718 3.860 1.00 82.75 136 ASN A N 1
ATOM 1065 C CA . ASN A 1 136 ? 3.483 5.003 4.503 1.00 82.75 136 ASN A CA 1
ATOM 1066 C C . ASN A 1 136 ? 2.631 5.097 5.772 1.00 82.75 136 ASN A C 1
ATOM 1068 O O . ASN A 1 136 ? 1.565 4.486 5.847 1.00 82.75 136 ASN A O 1
ATOM 1072 N N . VAL A 1 137 ? 3.100 5.868 6.745 1.00 85.38 137 VAL A N 1
ATOM 1073 C CA . VAL A 1 137 ? 2.431 6.116 8.020 1.00 85.38 137 VAL A CA 1
ATOM 1074 C C . VAL A 1 137 ? 2.180 7.608 8.166 1.00 85.38 137 VAL A C 1
ATOM 1076 O O . VAL A 1 137 ? 3.078 8.429 7.952 1.00 85.38 137 VAL A O 1
ATOM 1079 N N . TYR A 1 138 ? 0.964 7.942 8.576 1.00 89.06 138 TYR A N 1
ATOM 1080 C CA . TYR A 1 138 ? 0.516 9.305 8.812 1.00 89.06 138 TYR A CA 1
ATOM 1081 C C . TYR A 1 138 ? 0.003 9.433 10.237 1.00 89.06 138 TYR A C 1
ATOM 1083 O O . TYR A 1 138 ? -0.658 8.520 10.740 1.00 89.06 138 TYR A O 1
ATOM 1091 N N . GLU A 1 139 ? 0.261 10.578 10.859 1.00 91.62 139 GLU A N 1
ATOM 1092 C CA . GLU A 1 139 ? -0.559 11.014 11.984 1.00 91.62 139 GLU A CA 1
ATOM 1093 C C . GLU A 1 139 ? -1.939 11.363 11.445 1.00 91.62 139 GLU A C 1
ATOM 1095 O O . GLU A 1 139 ? -2.083 12.150 10.507 1.00 91.62 139 GLU A O 1
ATOM 1100 N N . PHE A 1 140 ? -2.943 10.752 12.052 1.00 94.06 140 PHE A N 1
ATOM 1101 C CA . PHE A 1 140 ? -4.348 11.005 11.809 1.00 94.06 140 PHE A CA 1
ATOM 1102 C C . PHE A 1 140 ? -4.914 11.601 13.091 1.00 94.06 140 PHE A C 1
ATOM 1104 O O . PHE A 1 140 ? -5.038 10.902 14.095 1.00 94.06 140 PHE A O 1
ATOM 1111 N N . ILE A 1 141 ? -5.194 12.902 13.094 1.00 94.88 141 ILE A N 1
ATOM 1112 C CA . ILE A 1 141 ? -5.658 13.613 14.288 1.00 94.88 141 ILE A CA 1
ATOM 1113 C C . ILE A 1 141 ? -7.158 13.834 14.170 1.00 94.88 141 ILE A C 1
ATOM 1115 O O . ILE A 1 141 ? -7.603 14.556 13.283 1.00 94.88 141 ILE A O 1
ATOM 1119 N N . LEU A 1 142 ? -7.928 13.238 15.076 1.00 94.12 142 LEU A N 1
ATOM 1120 C CA . LEU A 1 142 ? -9.383 13.342 15.122 1.00 94.12 142 LEU A CA 1
ATOM 1121 C C . LEU A 1 142 ? -9.816 13.815 16.509 1.00 94.12 142 LEU A C 1
ATOM 1123 O O . LEU A 1 142 ? -9.526 13.156 17.507 1.00 94.12 142 LEU A O 1
ATOM 1127 N N . GLY A 1 143 ? -10.507 14.957 16.578 1.00 91.00 143 GLY A N 1
ATOM 1128 C CA . GLY A 1 143 ? -10.965 15.526 17.854 1.00 91.00 143 GLY A CA 1
ATOM 1129 C C . GLY A 1 143 ? -9.822 15.755 18.853 1.00 91.00 143 GLY A C 1
ATOM 1130 O O . GLY A 1 143 ? -9.962 15.436 20.029 1.00 91.00 143 GLY A O 1
ATOM 1131 N N . GLY A 1 144 ? -8.659 16.205 18.367 1.00 90.06 144 GLY A N 1
ATOM 1132 C CA . GLY A 1 144 ? -7.449 16.420 19.172 1.00 90.06 144 GLY A CA 1
ATOM 1133 C C . GLY A 1 144 ? -6.682 15.149 19.563 1.00 90.06 144 GLY A C 1
ATOM 1134 O O . GLY A 1 144 ? -5.577 15.248 20.087 1.00 90.06 144 GLY A O 1
ATOM 1135 N N . LYS A 1 145 ? -7.213 13.950 19.289 1.00 91.00 145 LYS A N 1
ATOM 1136 C CA . LYS A 1 145 ? -6.531 12.678 19.568 1.00 91.00 145 LYS A CA 1
ATOM 1137 C C . LYS A 1 145 ? -5.747 12.196 18.354 1.00 91.00 145 LYS A C 1
ATOM 1139 O O . LYS A 1 145 ? -6.255 12.245 17.235 1.00 91.00 145 LYS A O 1
ATOM 1144 N N . LYS A 1 146 ? -4.529 11.700 18.586 1.00 91.19 146 LYS A N 1
ATOM 1145 C CA . LYS A 1 146 ? -3.654 11.146 17.546 1.00 91.19 146 LYS A CA 1
ATOM 1146 C C . LYS A 1 146 ? -3.901 9.652 17.341 1.00 91.19 146 LYS A C 1
ATOM 1148 O O . LYS A 1 146 ? -3.993 8.882 18.295 1.00 91.19 146 LYS A O 1
ATOM 1153 N N . TYR A 1 147 ? -3.928 9.256 16.078 1.00 92.25 147 TYR A N 1
ATOM 1154 C CA . TYR A 1 147 ? -3.989 7.880 15.601 1.00 92.25 147 TYR A CA 1
ATOM 1155 C C . TYR A 1 147 ? -2.916 7.682 14.530 1.00 92.25 147 TYR A C 1
ATOM 1157 O O . TYR A 1 147 ? -2.447 8.646 13.922 1.00 92.25 147 TYR A O 1
ATOM 1165 N N . ALA A 1 148 ? -2.536 6.434 14.273 1.00 91.00 148 ALA A N 1
ATOM 1166 C CA . ALA A 1 148 ? -1.635 6.096 13.181 1.00 91.00 148 ALA A CA 1
ATOM 1167 C C . ALA A 1 148 ? -2.436 5.524 12.007 1.00 91.00 148 ALA A C 1
ATOM 1169 O O . ALA A 1 148 ? -3.018 4.445 12.112 1.00 91.00 148 ALA A O 1
ATOM 1170 N N . LEU A 1 149 ? -2.453 6.235 10.880 1.00 93.31 149 LEU A N 1
ATOM 1171 C CA . LEU A 1 149 ? -3.000 5.734 9.621 1.00 93.31 149 LEU A CA 1
ATOM 1172 C C . LEU A 1 149 ? -1.857 5.123 8.807 1.00 93.31 149 LEU A C 1
ATOM 1174 O O . LEU A 1 149 ? -1.040 5.842 8.225 1.00 93.31 149 LEU A O 1
ATOM 1178 N N . LYS A 1 150 ? -1.789 3.792 8.762 1.00 91.06 150 LYS A N 1
ATOM 1179 C CA . LYS A 1 150 ? -0.842 3.060 7.913 1.00 91.06 150 LYS A CA 1
ATOM 1180 C C . LYS A 1 150 ? -1.518 2.719 6.594 1.00 91.06 150 LYS A C 1
ATOM 1182 O O . LYS A 1 150 ? -2.603 2.148 6.567 1.00 91.06 150 LYS A O 1
ATOM 1187 N N . MET A 1 151 ? -0.863 3.057 5.491 1.00 88.56 151 MET A N 1
ATOM 1188 C CA . MET A 1 151 ? -1.390 2.850 4.145 1.00 88.56 151 MET A CA 1
ATOM 1189 C C . MET A 1 151 ? -0.395 2.068 3.311 1.00 88.56 151 MET A C 1
ATOM 1191 O O . MET A 1 151 ? 0.745 2.499 3.113 1.00 88.56 151 MET A O 1
ATOM 1195 N N . TYR A 1 152 ? -0.836 0.933 2.794 1.00 83.50 152 TYR A N 1
ATOM 1196 C CA . TYR A 1 152 ? -0.038 0.097 1.916 1.00 83.50 152 TYR A CA 1
ATOM 1197 C C . TYR A 1 152 ? 0.060 0.760 0.550 1.00 83.50 152 TYR A C 1
ATOM 1199 O O . TYR A 1 152 ? -0.895 1.351 0.045 1.00 83.50 152 TYR A O 1
ATOM 1207 N N . LYS A 1 153 ? 1.244 0.688 -0.045 1.00 77.94 153 LYS A N 1
ATOM 1208 C CA . LYS A 1 153 ? 1.503 1.210 -1.389 1.00 77.94 153 LYS A CA 1
ATOM 1209 C C . LYS A 1 153 ? 0.780 0.363 -2.441 1.00 77.94 153 LYS A C 1
ATOM 1211 O O . LYS A 1 153 ? 0.224 0.887 -3.396 1.00 77.94 153 LYS A O 1
ATOM 1216 N N . ASP A 1 154 ? 0.722 -0.941 -2.218 1.00 75.38 154 ASP A N 1
ATOM 1217 C CA . ASP A 1 154 ? 0.120 -1.921 -3.117 1.00 75.38 154 ASP A CA 1
ATOM 1218 C C . ASP A 1 154 ? -0.906 -2.763 -2.329 1.00 75.38 154 ASP A C 1
ATOM 1220 O O . ASP A 1 154 ? -0.498 -3.641 -1.567 1.00 75.38 154 ASP A O 1
ATOM 1224 N N . PRO A 1 155 ? -2.216 -2.453 -2.414 1.00 74.69 155 PRO A N 1
ATOM 1225 C CA . PRO A 1 155 ? -3.254 -3.138 -1.638 1.00 74.69 155 PRO A CA 1
ATOM 1226 C C . PRO A 1 155 ? -3.563 -4.546 -2.172 1.00 74.69 155 PRO A C 1
ATOM 1228 O O . PRO A 1 155 ? -4.080 -5.387 -1.444 1.00 74.69 155 PRO A O 1
ATOM 1231 N N . GLU A 1 156 ? -3.245 -4.814 -3.440 1.00 70.56 156 GLU A N 1
ATOM 1232 C CA . GLU A 1 156 ? -3.452 -6.124 -4.067 1.00 70.56 156 GLU A CA 1
ATOM 1233 C C . GLU A 1 156 ? -2.310 -7.093 -3.736 1.00 70.56 156 GLU A C 1
ATOM 1235 O O . GLU A 1 156 ? -2.383 -8.286 -4.029 1.00 70.56 156 GLU A O 1
ATOM 1240 N N . ARG A 1 157 ? -1.258 -6.600 -3.072 1.00 69.38 157 ARG A N 1
ATOM 1241 C CA . ARG A 1 157 ? -0.143 -7.404 -2.590 1.00 69.38 157 ARG A CA 1
ATOM 1242 C C . ARG A 1 157 ? -0.629 -8.435 -1.571 1.00 69.38 157 ARG A C 1
ATOM 1244 O O . ARG A 1 157 ? -0.978 -8.100 -0.443 1.00 69.38 157 ARG A O 1
ATOM 1251 N N . LEU A 1 158 ? -0.570 -9.708 -1.951 1.00 67.19 158 LEU A N 1
ATOM 1252 C CA . LEU A 1 158 ? -0.898 -10.848 -1.087 1.00 67.19 158 LEU A CA 1
ATOM 1253 C C . LEU A 1 158 ? 0.357 -11.502 -0.509 1.00 67.19 158 LEU A C 1
ATOM 1255 O O . LEU A 1 158 ? 0.503 -12.715 -0.577 1.00 67.19 158 LEU A O 1
ATOM 1259 N N . ASP A 1 159 ? 1.291 -10.708 0.005 1.00 64.06 159 ASP A N 1
ATOM 1260 C CA . ASP A 1 159 ? 2.478 -11.231 0.679 1.00 64.06 159 ASP A CA 1
ATOM 1261 C C . ASP A 1 159 ? 2.615 -10.726 2.104 1.00 64.06 159 ASP A C 1
ATOM 1263 O O . ASP A 1 159 ? 1.719 -10.049 2.597 1.00 64.06 159 ASP A O 1
ATOM 1267 N N . THR A 1 160 ? 3.742 -11.046 2.740 1.00 62.47 160 THR A N 1
ATOM 1268 C CA . THR A 1 160 ? 3.991 -10.846 4.168 1.00 62.47 160 THR A CA 1
ATOM 1269 C C . THR A 1 160 ? 3.775 -9.400 4.562 1.00 62.47 160 THR A C 1
ATOM 1271 O O . THR A 1 160 ? 3.190 -9.138 5.603 1.00 62.47 160 THR A O 1
ATOM 1274 N N . HIS A 1 161 ? 4.173 -8.463 3.706 1.00 68.94 161 HIS A N 1
ATOM 1275 C CA . HIS A 1 161 ? 4.052 -7.030 3.963 1.00 68.94 161 HIS A CA 1
ATOM 1276 C C . HIS A 1 161 ? 2.898 -6.387 3.176 1.00 68.94 161 HIS A C 1
ATOM 1278 O O . HIS A 1 161 ? 2.853 -5.168 2.986 1.00 68.94 161 HIS A O 1
ATOM 1284 N N . GLY A 1 162 ? 2.001 -7.211 2.639 1.00 75.19 162 GLY A N 1
ATOM 1285 C CA . GLY A 1 162 ? 0.750 -6.796 2.027 1.00 75.19 162 GLY A CA 1
ATOM 1286 C C . GLY A 1 162 ? -0.328 -6.500 3.066 1.00 75.19 162 GLY A C 1
ATOM 1287 O O . GLY A 1 162 ? -0.257 -6.951 4.212 1.00 75.19 162 GLY A O 1
ATOM 1288 N N . SER A 1 163 ? -1.366 -5.776 2.642 1.00 85.06 163 SER A N 1
ATOM 1289 C CA . SER A 1 163 ? -2.475 -5.370 3.513 1.00 85.06 163 SER A CA 1
ATOM 1290 C C . SER A 1 163 ? -3.150 -6.567 4.182 1.00 85.06 163 SER A C 1
ATOM 1292 O O . SER A 1 163 ? -3.342 -6.568 5.393 1.00 85.06 163 SER A O 1
ATOM 1294 N N . TYR A 1 164 ? -3.452 -7.621 3.423 1.00 85.19 164 TYR A N 1
ATOM 1295 C CA . TYR A 1 164 ? -4.110 -8.819 3.945 1.00 85.19 164 TYR A CA 1
ATOM 1296 C C . TYR A 1 164 ? -3.255 -9.617 4.932 1.00 85.19 164 TYR A C 1
ATOM 1298 O O . TYR A 1 164 ? -3.809 -10.265 5.814 1.00 85.19 164 TYR A O 1
ATOM 1306 N N . SER A 1 165 ? -1.927 -9.581 4.812 1.00 80.00 165 SER A N 1
ATOM 1307 C CA . SER A 1 165 ? -1.052 -10.267 5.766 1.00 80.00 165 SER A CA 1
ATOM 1308 C C . SER A 1 165 ? -1.014 -9.520 7.093 1.00 80.00 165 SER A C 1
ATOM 1310 O O . SER A 1 165 ? -1.411 -10.053 8.126 1.00 80.00 165 SER A O 1
ATOM 1312 N N . GLU A 1 166 ? -0.615 -8.248 7.064 1.00 83.44 166 GLU A N 1
ATOM 1313 C CA . GLU A 1 166 ? -0.456 -7.472 8.290 1.00 83.44 166 GLU A CA 1
ATOM 1314 C C . GLU A 1 166 ? -1.795 -7.202 8.989 1.00 83.44 166 GLU A C 1
ATOM 1316 O O . GLU A 1 166 ? -1.896 -7.366 10.204 1.00 83.44 166 GLU A O 1
ATOM 1321 N N . ILE A 1 167 ? -2.851 -6.842 8.247 1.00 89.94 167 ILE A N 1
ATOM 1322 C CA . ILE A 1 167 ? -4.186 -6.656 8.838 1.00 89.94 167 ILE A CA 1
ATOM 1323 C C . ILE A 1 167 ? -4.726 -7.994 9.352 1.00 89.94 167 ILE A C 1
ATOM 1325 O O . ILE A 1 167 ? -5.379 -8.027 10.397 1.00 89.94 167 ILE A O 1
ATOM 1329 N N . GLY A 1 168 ? -4.418 -9.102 8.671 1.00 88.50 168 GLY A N 1
ATOM 1330 C CA . GLY A 1 168 ? -4.735 -10.446 9.143 1.00 88.50 168 GLY A CA 1
ATOM 1331 C C . GLY A 1 168 ? -4.078 -10.754 10.484 1.00 88.50 168 GLY A C 1
ATOM 1332 O O . GLY A 1 168 ? -4.760 -11.201 11.405 1.00 88.50 168 GLY A O 1
ATOM 1333 N N . ALA A 1 169 ? -2.793 -10.431 10.633 1.00 85.94 169 ALA A N 1
ATOM 1334 C CA . ALA A 1 169 ? -2.062 -10.566 11.888 1.00 85.94 169 ALA A CA 1
ATOM 1335 C C . ALA A 1 169 ? -2.659 -9.690 13.002 1.00 85.94 169 ALA A C 1
ATOM 1337 O O . ALA A 1 169 ? -2.946 -10.194 14.087 1.00 85.94 169 ALA A O 1
ATOM 1338 N N . PHE A 1 170 ? -2.930 -8.406 12.731 1.00 88.50 170 PHE A N 1
ATOM 1339 C CA . PHE A 1 170 ? -3.608 -7.524 13.691 1.00 88.50 170 PHE A CA 1
ATOM 1340 C C . PHE A 1 170 ? -4.954 -8.102 14.135 1.00 88.50 170 PHE A C 1
ATOM 1342 O O . PHE A 1 170 ? -5.247 -8.131 15.329 1.00 88.50 170 PHE A O 1
ATOM 1349 N N . THR A 1 171 ? -5.746 -8.600 13.183 1.00 90.69 171 THR A N 1
ATOM 1350 C CA . THR A 1 171 ? -7.065 -9.185 13.442 1.00 90.69 171 THR A CA 1
ATOM 1351 C C . THR A 1 171 ? -6.956 -10.465 14.270 1.00 90.69 171 THR A C 1
ATOM 1353 O O . THR A 1 171 ? -7.674 -10.616 15.254 1.00 90.69 171 THR A O 1
ATOM 1356 N N . TYR A 1 172 ? -6.026 -11.367 13.937 1.00 89.38 172 TYR A N 1
ATOM 1357 C CA . TYR A 1 172 ? -5.761 -12.581 14.717 1.00 89.38 172 TYR A CA 1
ATOM 1358 C C . TYR A 1 172 ? -5.411 -12.245 16.166 1.00 89.38 172 TYR A C 1
ATOM 1360 O O . TYR A 1 172 ? -5.960 -12.829 17.099 1.00 89.38 172 TYR A O 1
ATOM 1368 N N . LEU A 1 173 ? -4.553 -11.243 16.352 1.00 87.50 173 LEU A N 1
ATOM 1369 C CA . LEU A 1 173 ? -4.084 -10.836 17.664 1.00 87.50 173 LEU A CA 1
ATOM 1370 C C . LEU A 1 173 ? -5.154 -10.137 18.507 1.00 87.50 173 LEU A C 1
ATOM 1372 O O . LEU A 1 173 ? -4.939 -10.045 19.707 1.00 87.50 173 LEU A O 1
ATOM 1376 N N . LEU A 1 174 ? -6.282 -9.656 17.965 1.00 87.62 174 LEU A N 1
ATOM 1377 C CA . LEU A 1 174 ? -7.295 -8.901 18.732 1.00 87.62 174 LEU A CA 1
ATOM 1378 C C . LEU A 1 174 ? -7.765 -9.616 20.008 1.00 87.62 174 LEU A C 1
ATOM 1380 O O . LEU A 1 174 ? -7.832 -8.986 21.059 1.00 87.62 174 LEU A O 1
ATOM 1384 N N . ASN A 1 175 ? -8.020 -10.924 19.931 1.00 85.62 175 ASN A N 1
ATOM 1385 C CA . ASN A 1 175 ? -8.523 -11.726 21.052 1.00 85.62 175 ASN A CA 1
ATOM 1386 C C . ASN A 1 175 ? -7.411 -12.492 21.797 1.00 85.62 175 ASN A C 1
ATOM 1388 O O . ASN A 1 175 ? -7.694 -13.441 22.528 1.00 85.62 175 ASN A O 1
ATOM 1392 N N . LYS A 1 176 ? -6.137 -12.141 21.583 1.00 87.19 176 LYS A N 1
ATOM 1393 C CA . LYS A 1 176 ? -4.985 -12.833 22.180 1.00 87.19 176 LYS A CA 1
ATOM 1394 C C . LYS A 1 176 ? -4.337 -11.980 23.279 1.00 87.19 176 LYS A C 1
ATOM 1396 O O . LYS A 1 176 ? -4.289 -10.755 23.147 1.00 87.19 176 LYS A O 1
ATOM 1401 N N . PRO A 1 177 ? -3.802 -12.585 24.352 1.00 84.31 177 PRO A N 1
ATOM 1402 C CA . PRO A 1 177 ? -3.138 -11.849 25.425 1.00 84.31 177 PRO A CA 1
ATOM 1403 C C . PRO A 1 177 ? -1.707 -11.479 25.006 1.00 84.31 177 PRO A C 1
ATOM 1405 O O . PRO A 1 177 ? -0.744 -12.061 25.501 1.00 84.31 177 PRO A O 1
ATOM 1408 N N . VAL A 1 178 ? -1.561 -10.544 24.062 1.00 83.00 178 VAL A N 1
ATOM 1409 C CA . VAL A 1 178 ? -0.259 -10.050 23.580 1.00 83.00 178 VAL A CA 1
ATOM 1410 C C . VAL A 1 178 ? -0.131 -8.557 23.873 1.00 83.00 178 VAL A C 1
ATOM 1412 O O . VAL A 1 178 ? -0.966 -7.760 23.433 1.00 83.00 178 VAL A O 1
ATOM 1415 N N . LYS A 1 179 ? 0.914 -8.181 24.616 1.00 79.19 179 LYS A N 1
ATOM 1416 C CA . LYS A 1 179 ? 1.226 -6.783 24.961 1.00 79.19 179 LYS A CA 1
ATOM 1417 C C . LYS A 1 179 ? 2.082 -6.104 23.889 1.00 79.19 179 LYS A C 1
ATOM 1419 O O . LYS A 1 179 ? 2.738 -6.767 23.090 1.00 79.19 179 LYS A O 1
ATOM 1424 N N . GLY A 1 180 ? 2.099 -4.770 23.885 1.00 72.06 180 GLY A N 1
ATOM 1425 C CA . GLY A 1 180 ? 2.958 -3.977 22.990 1.00 72.06 180 GLY A CA 1
ATOM 1426 C C . GLY A 1 180 ? 2.519 -3.936 21.519 1.00 72.06 180 GLY A C 1
ATOM 1427 O O . GLY A 1 180 ? 3.293 -3.507 20.669 1.00 72.06 180 GLY A O 1
ATOM 1428 N N . ILE A 1 181 ? 1.293 -4.368 21.210 1.00 77.44 181 ILE A N 1
ATOM 1429 C CA . ILE A 1 181 ? 0.699 -4.279 19.868 1.00 77.44 181 ILE A CA 1
ATOM 1430 C C . ILE A 1 181 ? -0.277 -3.095 19.818 1.00 77.44 181 ILE A C 1
ATOM 1432 O O . ILE A 1 181 ? -1.134 -3.016 20.707 1.00 77.44 181 ILE A O 1
ATOM 1436 N N . PRO A 1 182 ? -0.208 -2.229 18.782 1.00 81.00 182 PRO A N 1
ATOM 1437 C CA . PRO A 1 182 ? -1.174 -1.154 18.579 1.00 81.00 182 PRO A CA 1
ATOM 1438 C C . PRO A 1 182 ? -2.620 -1.634 18.620 1.00 81.00 182 PRO A C 1
ATOM 1440 O O . PRO A 1 182 ? -2.963 -2.690 18.084 1.00 81.00 182 PRO A O 1
ATOM 1443 N N . GLU A 1 183 ? -3.488 -0.834 19.233 1.00 86.44 183 GLU A N 1
ATOM 1444 C CA . GLU A 1 183 ? -4.922 -1.089 19.194 1.00 86.44 183 GLU A CA 1
ATOM 1445 C C . GLU A 1 183 ? -5.426 -0.807 17.783 1.00 86.44 183 GLU A C 1
ATOM 1447 O O . GLU A 1 183 ? -5.259 0.302 17.282 1.00 86.44 183 GLU A O 1
ATOM 1452 N N . LEU A 1 184 ? -6.032 -1.800 17.134 1.00 91.25 184 LEU A N 1
ATOM 1453 C CA . LEU A 1 184 ? -6.696 -1.615 15.848 1.00 91.25 184 LEU A CA 1
ATOM 1454 C C . LEU A 1 184 ? -8.060 -0.953 16.078 1.00 91.25 184 LEU A C 1
ATOM 1456 O O . LEU A 1 184 ? -8.858 -1.464 16.861 1.00 91.25 184 LEU A O 1
ATOM 1460 N N . PHE A 1 185 ? -8.348 0.140 15.375 1.00 94.75 185 PHE A N 1
ATOM 1461 C CA . PHE A 1 185 ? -9.674 0.772 15.363 1.00 94.75 185 PHE A CA 1
ATOM 1462 C C . PHE A 1 185 ? -10.448 0.361 14.119 1.00 94.75 185 PHE A C 1
ATOM 1464 O O . PHE A 1 185 ? -11.517 -0.236 14.222 1.00 94.75 185 PHE A O 1
ATOM 1471 N N . PHE A 1 186 ? -9.868 0.612 12.946 1.00 96.75 186 PHE A N 1
ATOM 1472 C CA . PHE A 1 186 ? -10.459 0.255 11.663 1.00 96.75 186 PHE A CA 1
ATOM 1473 C C . PHE A 1 186 ? -9.405 -0.231 10.675 1.00 96.75 186 PHE A C 1
ATOM 1475 O O . PHE A 1 186 ? -8.251 0.185 10.738 1.00 96.75 186 PHE A O 1
ATOM 1482 N N . ALA A 1 187 ? -9.804 -1.072 9.730 1.00 96.12 187 ALA A N 1
ATOM 1483 C CA . ALA A 1 187 ? -8.992 -1.396 8.565 1.00 96.12 187 ALA A CA 1
ATOM 1484 C C . ALA A 1 187 ? -9.856 -1.670 7.339 1.00 96.12 187 ALA A C 1
ATOM 1486 O O . ALA A 1 187 ? -10.972 -2.173 7.460 1.00 96.12 187 ALA A O 1
ATOM 1487 N N . ASN A 1 188 ? -9.295 -1.411 6.163 1.00 96.00 188 ASN A N 1
ATOM 1488 C CA . ASN A 1 188 ? -9.817 -1.889 4.892 1.00 96.00 188 ASN A CA 1
ATOM 1489 C C . ASN A 1 188 ? -8.703 -2.665 4.168 1.00 96.00 188 ASN A C 1
ATOM 1491 O O . ASN A 1 188 ? -7.824 -2.053 3.551 1.00 96.00 188 ASN A O 1
ATOM 1495 N N . PRO A 1 189 ? -8.703 -4.010 4.231 1.00 91.19 189 PRO A N 1
ATOM 1496 C CA . PRO A 1 189 ? -7.717 -4.828 3.528 1.00 91.19 189 PRO A CA 1
ATOM 1497 C C . PRO A 1 189 ? -7.731 -4.628 2.009 1.00 91.19 189 PRO A C 1
ATOM 1499 O O . PRO A 1 189 ? -6.664 -4.617 1.395 1.00 91.19 189 PRO A O 1
ATOM 1502 N N . LYS A 1 190 ? -8.920 -4.415 1.420 1.00 89.50 190 LYS A N 1
ATOM 1503 C CA . LYS A 1 190 ? -9.124 -4.227 -0.029 1.00 89.50 190 LYS A CA 1
ATOM 1504 C C . LYS A 1 190 ? -8.539 -2.909 -0.516 1.00 89.50 190 LYS A C 1
ATOM 1506 O O . LYS A 1 190 ? -7.867 -2.880 -1.539 1.00 89.50 190 LYS A O 1
ATOM 1511 N N . GLU A 1 191 ? -8.763 -1.831 0.228 1.00 90.06 191 GLU A N 1
ATOM 1512 C CA . GLU A 1 191 ? -8.200 -0.517 -0.102 1.00 90.06 191 GLU A CA 1
ATOM 1513 C C . GLU A 1 191 ? -6.787 -0.334 0.452 1.00 90.06 191 GLU A C 1
ATOM 1515 O O . GLU A 1 191 ? -6.110 0.617 0.075 1.00 90.06 191 GLU A O 1
ATOM 1520 N N . GLY A 1 192 ? -6.300 -1.254 1.287 1.00 89.44 192 GLY A N 1
ATOM 1521 C CA . GLY A 1 192 ? -4.937 -1.296 1.801 1.00 89.44 192 GLY A CA 1
ATOM 1522 C C . GLY A 1 192 ? -4.618 -0.169 2.770 1.00 89.44 192 GLY A C 1
ATOM 1523 O O . GLY A 1 192 ? -3.626 0.542 2.580 1.00 89.44 192 GLY A O 1
ATOM 1524 N N . TRP A 1 193 ? -5.401 -0.043 3.837 1.00 93.94 193 TRP A N 1
ATOM 1525 C CA . TRP A 1 193 ? -5.060 0.812 4.973 1.00 93.94 193 TRP A CA 1
ATOM 1526 C C . TRP A 1 193 ? -5.581 0.249 6.298 1.00 93.94 193 TRP A C 1
ATOM 1528 O O . TRP A 1 193 ? -6.517 -0.552 6.332 1.00 93.94 193 TRP A O 1
ATOM 1538 N N . LEU A 1 194 ? -4.961 0.685 7.393 1.00 94.56 194 LEU A N 1
ATOM 1539 C CA . LEU A 1 194 ? -5.410 0.438 8.760 1.00 94.56 194 LEU A CA 1
ATOM 1540 C C . LEU A 1 194 ? -5.177 1.667 9.639 1.00 94.56 194 LEU A C 1
ATOM 1542 O O . LEU A 1 194 ? -4.260 2.454 9.400 1.00 94.56 194 LEU A O 1
ATOM 1546 N N . LEU A 1 195 ? -6.019 1.812 10.655 1.00 94.56 195 LEU A N 1
ATOM 1547 C CA . LEU A 1 195 ? -5.995 2.874 11.647 1.00 94.56 195 LEU A CA 1
ATOM 1548 C C . LEU A 1 195 ? -5.771 2.257 13.026 1.00 94.56 195 LEU A C 1
ATOM 1550 O O . LEU A 1 195 ? -6.609 1.488 13.509 1.00 94.56 195 LEU A O 1
ATOM 1554 N N . THR A 1 196 ? -4.656 2.603 13.663 1.00 91.94 196 THR A N 1
ATOM 1555 C CA . THR A 1 196 ? -4.287 2.101 14.991 1.00 91.94 196 THR A CA 1
ATOM 1556 C C . THR A 1 196 ? -4.082 3.220 16.003 1.00 91.94 196 THR A C 1
ATOM 1558 O O . THR A 1 196 ? -4.046 4.402 15.653 1.00 91.94 196 THR A O 1
ATOM 1561 N N . SER A 1 197 ? -3.918 2.853 17.274 1.00 87.50 197 SER A N 1
ATOM 1562 C CA . SER A 1 197 ? -3.412 3.767 18.298 1.00 87.50 197 SER A CA 1
ATOM 1563 C C . SER A 1 197 ? -2.074 4.368 17.872 1.00 87.50 197 SER A C 1
ATOM 1565 O O . SER A 1 197 ? -1.229 3.675 17.301 1.00 87.50 197 SER A O 1
ATOM 1567 N N . TRP A 1 198 ? -1.894 5.654 18.162 1.00 84.56 198 TRP A N 1
ATOM 1568 C CA . TRP A 1 198 ? -0.605 6.319 18.042 1.00 84.56 198 TRP A CA 1
ATOM 1569 C C . TRP A 1 198 ? 0.284 5.953 19.232 1.00 84.56 198 TRP A C 1
ATOM 1571 O O . TRP A 1 198 ? -0.184 5.997 20.370 1.00 84.56 198 TRP A O 1
ATOM 1581 N N . TYR A 1 199 ? 1.549 5.626 18.976 1.00 75.12 199 TYR A N 1
ATOM 1582 C CA . TYR A 1 199 ? 2.562 5.480 20.017 1.00 75.12 199 TYR A CA 1
ATOM 1583 C C . TYR A 1 199 ? 3.621 6.550 19.843 1.00 75.12 199 TYR A C 1
ATOM 1585 O O . TYR A 1 199 ? 4.189 6.683 18.764 1.00 75.12 199 TYR A O 1
ATOM 1593 N N . ASP A 1 200 ? 3.880 7.284 20.916 1.00 64.12 200 ASP A N 1
ATOM 1594 C CA . ASP A 1 200 ? 5.043 8.151 21.039 1.00 64.12 200 ASP A CA 1
ATOM 1595 C C . ASP A 1 200 ? 6.042 7.442 21.959 1.00 64.12 200 ASP A C 1
ATOM 1597 O O . ASP A 1 200 ? 5.673 7.037 23.063 1.00 64.12 200 ASP A O 1
ATOM 1601 N N . GLU A 1 201 ? 7.290 7.274 21.516 1.00 53.72 201 GLU A N 1
ATOM 1602 C CA . GLU A 1 201 ? 8.374 6.681 22.314 1.00 53.72 201 GLU A CA 1
ATOM 1603 C C . GLU A 1 201 ? 8.575 7.403 23.658 1.00 53.72 201 GLU A C 1
ATOM 1605 O O . GLU A 1 201 ? 8.998 6.780 24.632 1.00 53.72 201 GLU A O 1
ATOM 1610 N N . LYS A 1 202 ? 8.220 8.695 23.731 1.00 50.50 202 LYS A N 1
ATOM 1611 C CA . LYS A 1 202 ? 8.266 9.506 24.957 1.00 50.50 202 LYS A CA 1
ATOM 1612 C C . LYS A 1 202 ? 7.040 9.327 25.850 1.00 50.50 202 LYS A C 1
ATOM 1614 O O . LYS A 1 202 ? 7.083 9.684 27.026 1.00 50.50 202 LYS A O 1
ATOM 1619 N N . SER A 1 203 ? 5.944 8.789 25.318 1.00 51.66 203 SER A N 1
ATOM 1620 C CA . SER A 1 203 ? 4.752 8.488 26.103 1.00 51.66 203 SER A CA 1
ATOM 1621 C C . SER A 1 203 ? 4.901 7.115 26.762 1.00 51.66 203 SER A C 1
ATOM 1623 O O . SER A 1 203 ? 5.140 6.108 26.100 1.00 51.66 203 SER A O 1
ATOM 1625 N N . ALA A 1 204 ? 4.719 7.049 28.082 1.00 41.25 204 ALA A N 1
ATOM 1626 C CA . ALA A 1 204 ? 4.727 5.794 28.842 1.00 41.25 204 ALA A CA 1
ATOM 1627 C C . ALA A 1 204 ? 3.586 4.825 28.452 1.00 41.25 204 ALA A C 1
ATOM 1629 O O . ALA A 1 204 ? 3.509 3.710 28.965 1.00 41.25 204 ALA A O 1
ATOM 1630 N N . ASP A 1 205 ? 2.708 5.226 27.530 1.00 48.53 205 ASP A N 1
ATOM 1631 C CA . ASP A 1 205 ? 1.516 4.499 27.102 1.00 48.53 205 ASP A CA 1
ATOM 1632 C C . ASP A 1 205 ? 1.879 3.418 26.058 1.00 48.53 205 ASP A C 1
ATOM 1634 O O . ASP A 1 205 ? 1.322 3.363 24.960 1.00 48.53 205 ASP A O 1
ATOM 1638 N N . LYS A 1 206 ? 2.842 2.541 26.400 1.00 53.84 206 LYS A N 1
ATOM 1639 C CA . LYS A 1 206 ? 3.297 1.370 25.619 1.00 53.84 206 LYS A CA 1
ATOM 1640 C C . LYS A 1 206 ? 2.199 0.304 25.494 1.00 53.84 206 LYS A C 1
ATOM 1642 O O . LYS A 1 206 ? 2.377 -0.824 25.926 1.00 53.84 206 LYS A O 1
ATOM 1647 N N . GLY A 1 207 ? 1.061 0.652 24.906 1.00 55.56 207 GLY A N 1
ATOM 1648 C CA . GLY A 1 207 ? -0.072 -0.233 24.664 1.00 55.56 207 GLY A CA 1
ATOM 1649 C C . GLY A 1 207 ? -0.692 -0.781 25.944 1.00 55.56 207 GLY A C 1
ATOM 1650 O O . GLY A 1 207 ? -0.124 -1.614 26.634 1.00 55.56 207 GLY A O 1
ATOM 1651 N N . LYS A 1 208 ? -1.942 -0.409 26.216 1.00 59.59 208 LYS A N 1
ATOM 1652 C CA . LYS A 1 208 ? -2.692 -0.847 27.409 1.00 59.59 208 LYS A CA 1
ATOM 1653 C C . LYS A 1 208 ? -3.051 -2.341 27.416 1.00 59.59 208 LYS A C 1
ATOM 1655 O O . LYS A 1 208 ? -3.810 -2.794 28.268 1.00 59.59 208 LYS A O 1
ATOM 1660 N N . ARG A 1 209 ? -2.551 -3.110 26.447 1.00 70.25 209 ARG A N 1
ATOM 1661 C CA . ARG A 1 209 ? -2.791 -4.547 26.341 1.00 70.25 209 ARG A CA 1
ATOM 1662 C C . ARG A 1 209 ? -1.898 -5.281 27.333 1.00 70.25 209 ARG A C 1
ATOM 1664 O O . ARG A 1 209 ? -0.679 -5.142 27.292 1.00 70.25 209 ARG A O 1
ATOM 1671 N N . THR A 1 210 ? -2.506 -6.090 28.188 1.00 76.12 210 THR A N 1
ATOM 1672 C CA . THR A 1 210 ? -1.806 -7.004 29.093 1.00 76.12 210 THR A CA 1
ATOM 1673 C C . THR A 1 210 ? -1.567 -8.352 28.402 1.00 76.12 210 THR A C 1
ATOM 1675 O O . THR A 1 210 ? -2.273 -8.710 27.455 1.00 76.12 210 THR A O 1
ATOM 1678 N N . GLY A 1 211 ? -0.549 -9.097 28.845 1.00 85.19 211 GLY A N 1
ATOM 1679 C CA . GLY A 1 211 ? -0.259 -10.444 28.343 1.00 85.19 211 GLY A CA 1
ATOM 1680 C C . GLY A 1 211 ? 1.216 -10.715 28.045 1.00 85.19 211 GLY A C 1
ATOM 1681 O O . GLY A 1 211 ? 2.108 -10.028 28.551 1.00 85.19 211 GLY A O 1
ATOM 1682 N N . LEU A 1 212 ? 1.457 -11.740 27.227 1.00 85.38 212 LEU A N 1
ATOM 1683 C CA . LEU A 1 212 ? 2.784 -12.173 26.791 1.00 85.38 212 LEU A CA 1
ATOM 1684 C C . LEU A 1 212 ? 3.415 -11.126 25.872 1.00 85.38 212 LEU A C 1
ATOM 1686 O O . LEU A 1 212 ? 2.718 -10.451 25.109 1.00 85.38 212 LEU A O 1
ATOM 1690 N N . ASP A 1 213 ? 4.738 -10.985 25.929 1.00 82.25 213 ASP A N 1
ATOM 1691 C CA . ASP A 1 213 ? 5.453 -10.288 24.862 1.00 82.25 213 ASP A CA 1
ATOM 1692 C C . ASP A 1 213 ? 5.308 -11.055 23.535 1.00 82.25 213 ASP A C 1
ATOM 1694 O O . ASP A 1 213 ? 5.043 -12.262 23.515 1.00 82.25 213 ASP A O 1
ATOM 1698 N N . LEU A 1 214 ? 5.451 -10.338 22.416 1.00 79.62 214 LEU A N 1
ATOM 1699 C CA . LEU A 1 214 ? 5.205 -10.905 21.093 1.00 79.62 214 LEU A CA 1
ATOM 1700 C C . LEU A 1 214 ? 6.108 -12.111 20.808 1.00 79.62 214 LEU A C 1
ATOM 1702 O O . LEU A 1 214 ? 5.612 -13.114 20.312 1.00 79.62 214 LEU A O 1
ATOM 1706 N N . PHE A 1 215 ? 7.400 -12.055 21.133 1.00 81.00 215 PHE A N 1
ATOM 1707 C CA . PHE A 1 215 ? 8.331 -13.140 20.811 1.00 81.00 215 PHE A CA 1
ATOM 1708 C C . PHE A 1 215 ? 8.021 -14.418 21.592 1.00 81.00 215 PHE A C 1
ATOM 1710 O O . PHE A 1 215 ? 8.003 -15.503 21.005 1.00 81.00 215 PHE A O 1
ATOM 1717 N N . THR A 1 216 ? 7.695 -14.294 22.879 1.00 83.75 216 THR A N 1
ATOM 1718 C CA . THR A 1 216 ? 7.215 -15.420 23.687 1.00 83.75 216 THR A CA 1
ATOM 1719 C C . THR A 1 216 ? 5.936 -16.008 23.093 1.00 83.75 216 THR A C 1
ATOM 1721 O O . THR A 1 216 ? 5.845 -17.223 22.913 1.00 83.75 216 THR A O 1
ATOM 1724 N N . PHE A 1 217 ? 4.971 -15.167 22.706 1.00 86.25 217 PHE A N 1
ATOM 1725 C CA . PHE A 1 217 ? 3.745 -15.626 22.046 1.00 86.25 217 PHE A CA 1
ATOM 1726 C C . PHE A 1 217 ? 4.030 -16.362 20.725 1.00 86.25 217 PHE A C 1
ATOM 1728 O O . PHE A 1 217 ? 3.499 -17.448 20.499 1.00 86.25 217 PHE A O 1
ATOM 1735 N N . LEU A 1 218 ? 4.902 -15.821 19.869 1.00 82.94 218 LEU A N 1
ATOM 1736 C CA . LEU A 1 218 ? 5.264 -16.442 18.591 1.00 82.94 218 LEU A CA 1
ATOM 1737 C C . LEU A 1 218 ? 5.909 -17.818 18.782 1.00 82.94 218 LEU A C 1
ATOM 1739 O O . LEU A 1 218 ? 5.547 -18.757 18.073 1.00 82.94 218 LEU A O 1
ATOM 1743 N N . LYS A 1 219 ? 6.777 -17.977 19.790 1.00 83.69 219 LYS A N 1
ATOM 1744 C CA . LYS A 1 219 ? 7.372 -19.276 20.132 1.00 83.69 219 LYS A CA 1
ATOM 1745 C C . LYS A 1 219 ? 6.304 -20.322 20.469 1.00 83.69 219 LYS A C 1
ATOM 1747 O O . LYS A 1 219 ? 6.399 -21.451 19.990 1.00 83.69 219 LYS A O 1
ATOM 1752 N N . HIS A 1 220 ? 5.269 -19.956 21.231 1.00 85.25 220 HIS A N 1
ATOM 1753 C CA . HIS A 1 220 ? 4.144 -20.856 21.526 1.00 85.25 220 HIS A CA 1
ATOM 1754 C C . HIS A 1 220 ? 3.337 -21.230 20.275 1.00 85.25 220 HIS A C 1
ATOM 1756 O O . HIS A 1 220 ? 2.871 -22.360 20.151 1.00 85.25 220 HIS A O 1
ATOM 1762 N N . GLU A 1 221 ? 3.215 -20.312 19.319 1.00 80.81 221 GLU A N 1
ATOM 1763 C CA . GLU A 1 221 ? 2.490 -20.530 18.063 1.00 80.81 221 GLU A CA 1
ATOM 1764 C C . GLU A 1 221 ? 3.329 -21.253 16.988 1.00 80.81 221 GLU A C 1
ATOM 1766 O O . GLU A 1 221 ? 2.832 -21.497 15.888 1.00 80.81 221 GLU A O 1
ATOM 1771 N N . SER A 1 222 ? 4.579 -21.639 17.293 1.00 80.12 222 SER A N 1
ATOM 1772 C CA . SER A 1 222 ? 5.549 -22.179 16.317 1.00 80.12 222 SER A CA 1
ATOM 1773 C C . SER A 1 222 ? 5.835 -21.216 15.154 1.00 80.12 222 SER A C 1
ATOM 1775 O O . SER A 1 222 ? 6.002 -21.621 13.999 1.00 80.12 222 SER A O 1
ATOM 1777 N N . MET A 1 223 ? 5.885 -19.927 15.479 1.00 79.31 223 MET A N 1
ATOM 1778 C CA . MET A 1 223 ? 6.153 -18.818 14.572 1.00 79.31 223 MET A CA 1
ATOM 1779 C C . MET A 1 223 ? 7.480 -18.148 14.938 1.00 79.31 223 MET A C 1
ATOM 1781 O O . MET A 1 223 ? 7.894 -18.146 16.096 1.00 79.31 223 MET A O 1
ATOM 1785 N N . GLU A 1 224 ? 8.120 -17.523 13.960 1.00 75.25 224 GLU A N 1
ATOM 1786 C CA . GLU A 1 224 ? 9.324 -16.719 14.150 1.00 75.25 224 GLU A CA 1
ATOM 1787 C C . GLU A 1 224 ? 9.246 -15.414 13.345 1.00 75.25 224 GLU A C 1
ATOM 1789 O O . GLU A 1 224 ? 8.408 -15.253 12.455 1.00 75.25 224 GLU A O 1
ATOM 1794 N N . HIS A 1 225 ? 10.090 -14.445 13.698 1.00 74.06 225 HIS A N 1
ATOM 1795 C CA . HIS A 1 225 ? 10.136 -13.123 13.076 1.00 74.06 225 HIS A CA 1
ATOM 1796 C C . HIS A 1 225 ? 11.494 -12.931 12.402 1.00 74.06 225 HIS A C 1
ATOM 1798 O O . HIS A 1 225 ? 12.519 -13.054 13.062 1.00 74.06 225 HIS A O 1
ATOM 1804 N N . THR A 1 226 ? 11.533 -12.605 11.108 1.00 60.47 226 THR A N 1
ATOM 1805 C CA . THR A 1 226 ? 12.802 -12.571 10.350 1.00 60.47 226 THR A CA 1
ATOM 1806 C C . THR A 1 226 ? 13.727 -11.405 10.638 1.00 60.47 226 THR A C 1
ATOM 1808 O O . THR A 1 226 ? 14.904 -11.477 10.304 1.00 60.47 226 THR A O 1
ATOM 1811 N N . ASN A 1 227 ? 13.227 -10.342 11.262 1.00 56.75 227 ASN A N 1
ATOM 1812 C CA . ASN A 1 227 ? 14.066 -9.229 11.700 1.00 56.75 227 ASN A CA 1
ATOM 1813 C C . ASN A 1 227 ? 14.309 -9.348 13.207 1.00 56.75 227 ASN A C 1
ATOM 1815 O O . ASN A 1 227 ? 13.681 -8.639 13.989 1.00 56.75 227 ASN A O 1
ATOM 1819 N N . THR A 1 228 ? 15.154 -10.301 13.612 1.00 47.53 228 THR A N 1
ATOM 1820 C CA . THR A 1 228 ? 15.670 -10.413 14.991 1.00 47.53 228 THR A CA 1
ATOM 1821 C C . THR A 1 228 ? 16.807 -9.425 15.268 1.00 47.53 228 THR A C 1
ATOM 1823 O O . THR A 1 228 ? 17.096 -9.140 16.426 1.00 47.53 228 THR A O 1
ATOM 1826 N N . GLY A 1 229 ? 17.430 -8.869 14.221 1.00 39.41 229 GLY A N 1
ATOM 1827 C CA . GLY A 1 229 ? 18.335 -7.724 14.316 1.00 39.41 229 GLY A CA 1
ATOM 1828 C C . GLY A 1 229 ? 17.547 -6.414 14.380 1.00 39.41 229 GLY A C 1
ATOM 1829 O O . GLY A 1 229 ? 16.588 -6.246 13.631 1.00 39.41 229 GLY A O 1
ATOM 1830 N N . ASN A 1 230 ? 17.965 -5.505 15.262 1.00 40.59 230 ASN A N 1
ATOM 1831 C CA . ASN A 1 230 ? 17.412 -4.186 15.634 1.00 40.59 230 ASN A CA 1
ATOM 1832 C C . ASN A 1 230 ? 16.917 -3.222 14.520 1.00 40.59 230 ASN A C 1
ATOM 1834 O O . ASN A 1 230 ? 16.587 -2.082 14.816 1.00 40.59 230 ASN A O 1
ATOM 1838 N N . GLU A 1 231 ? 16.840 -3.608 13.249 1.00 39.16 231 GLU A N 1
ATOM 1839 C CA . GLU A 1 231 ? 16.529 -2.695 12.139 1.00 39.16 231 GLU A CA 1
ATOM 1840 C C . GLU A 1 231 ? 15.039 -2.314 12.042 1.00 39.16 231 GLU A C 1
ATOM 1842 O O . GLU A 1 231 ? 14.714 -1.270 11.489 1.00 39.16 231 GLU A O 1
ATOM 1847 N N . ASN A 1 232 ? 14.132 -3.118 12.616 1.00 41.47 232 ASN A N 1
ATOM 1848 C CA . ASN A 1 232 ? 12.689 -2.819 12.697 1.00 41.47 232 ASN A CA 1
ATOM 1849 C C . ASN A 1 232 ? 12.128 -2.874 14.132 1.00 41.47 232 ASN A C 1
ATOM 1851 O O . ASN A 1 232 ? 10.929 -2.668 14.325 1.00 41.47 232 ASN A O 1
ATOM 1855 N N . VAL A 1 233 ? 12.968 -3.158 15.132 1.00 42.22 233 VAL A N 1
ATOM 1856 C CA . VAL A 1 233 ? 12.615 -3.024 16.550 1.00 42.22 233 VAL A CA 1
ATOM 1857 C C . VAL A 1 233 ? 13.149 -1.667 16.996 1.00 42.22 233 VAL A C 1
ATOM 1859 O O . VAL A 1 233 ? 14.334 -1.531 17.272 1.00 42.22 233 VAL A O 1
ATOM 1862 N N . GLY A 1 234 ? 12.280 -0.656 17.035 1.00 38.41 234 GLY A N 1
ATOM 1863 C CA . GLY A 1 234 ? 12.618 0.631 17.653 1.00 38.41 234 GLY A CA 1
ATOM 1864 C C . GLY A 1 234 ? 13.062 1.761 16.723 1.00 38.41 234 GLY A C 1
ATOM 1865 O O . GLY A 1 234 ? 13.895 2.561 17.127 1.00 38.41 234 GLY A O 1
ATOM 1866 N N . PHE A 1 235 ? 12.483 1.894 15.526 1.00 32.53 235 PHE A N 1
ATOM 1867 C CA . PHE A 1 235 ? 12.503 3.188 14.835 1.00 32.53 235 PHE A CA 1
ATOM 1868 C C . PHE A 1 235 ? 11.087 3.622 14.447 1.00 32.53 235 PHE A C 1
ATOM 1870 O O . PHE A 1 235 ? 10.535 3.204 13.429 1.00 32.53 235 PHE A O 1
ATOM 1877 N N . SER A 1 236 ? 10.525 4.523 15.259 1.00 38.47 236 SER A N 1
ATOM 1878 C CA . SER A 1 236 ? 9.329 5.339 15.005 1.00 38.47 236 SER A CA 1
ATOM 1879 C C . SER A 1 236 ? 7.970 4.610 14.989 1.00 38.47 236 SER A C 1
ATOM 1881 O O . SER A 1 236 ? 7.486 4.109 13.976 1.00 38.47 236 SER A O 1
ATOM 1883 N N . ASN A 1 237 ? 7.282 4.667 16.133 1.00 44.91 237 ASN A N 1
ATOM 1884 C CA . ASN A 1 237 ? 5.814 4.669 16.292 1.00 44.91 237 ASN A CA 1
ATOM 1885 C C . ASN A 1 237 ? 5.020 3.407 15.863 1.00 44.91 237 ASN A C 1
ATOM 1887 O O . ASN A 1 237 ? 3.807 3.357 16.072 1.00 44.91 237 ASN A O 1
ATOM 1891 N N . PHE A 1 238 ? 5.668 2.364 15.330 1.00 47.25 238 PHE A N 1
ATOM 1892 C CA . PHE A 1 238 ? 5.120 1.012 15.138 1.00 47.25 238 PHE A CA 1
ATOM 1893 C C . PHE A 1 238 ? 6.066 -0.005 15.779 1.00 47.25 238 PHE A C 1
ATOM 1895 O O . PHE A 1 238 ? 7.198 -0.159 15.340 1.00 47.25 238 PHE A O 1
ATOM 1902 N N . VAL A 1 239 ? 5.608 -0.697 16.825 1.00 53.03 239 VAL A N 1
ATOM 1903 C CA . VAL A 1 239 ? 6.488 -1.541 17.657 1.00 53.03 239 VAL A CA 1
ATOM 1904 C C . VAL A 1 239 ? 6.932 -2.821 16.931 1.00 53.03 239 VAL A C 1
ATOM 1906 O O . VAL A 1 239 ? 8.020 -3.316 17.200 1.00 53.03 239 VAL A O 1
ATOM 1909 N N . TYR A 1 240 ? 6.136 -3.338 15.984 1.00 57.34 240 TYR A N 1
ATOM 1910 C CA . TYR A 1 240 ? 6.465 -4.557 15.238 1.00 57.34 240 TYR A CA 1
ATOM 1911 C C . TYR A 1 240 ? 5.973 -4.513 13.785 1.00 57.34 240 TYR A C 1
ATOM 1913 O O . TYR A 1 240 ? 4.809 -4.201 13.516 1.00 57.34 240 TYR A O 1
ATOM 1921 N N . ASP A 1 241 ? 6.845 -4.892 12.847 1.00 66.19 241 ASP A N 1
ATOM 1922 C CA . ASP A 1 241 ? 6.473 -5.246 11.474 1.00 66.19 241 ASP A CA 1
ATOM 1923 C C . ASP A 1 241 ? 5.873 -6.656 11.476 1.00 66.19 241 ASP A C 1
ATOM 1925 O O . ASP A 1 241 ? 6.563 -7.646 11.246 1.00 66.19 241 ASP A O 1
ATOM 1929 N N . LEU A 1 242 ? 4.568 -6.755 11.752 1.00 72.25 242 LEU A N 1
ATOM 1930 C CA . LEU A 1 242 ? 3.868 -8.046 11.795 1.00 72.25 242 LEU A CA 1
ATOM 1931 C C . LEU A 1 242 ? 3.927 -8.811 10.466 1.00 72.25 242 LEU A C 1
ATOM 1933 O O . LEU A 1 242 ? 3.650 -10.010 10.443 1.00 72.25 242 LEU A O 1
ATOM 1937 N N . GLY A 1 243 ? 4.312 -8.143 9.376 1.00 63.22 243 GLY A N 1
ATOM 1938 C CA . GLY A 1 243 ? 4.574 -8.804 8.117 1.00 63.22 243 GLY A CA 1
ATOM 1939 C C . GLY A 1 243 ? 5.808 -9.701 8.161 1.00 63.22 243 GLY A C 1
ATOM 1940 O O . GLY A 1 243 ? 5.843 -10.703 7.470 1.00 63.22 243 GLY A O 1
ATOM 1941 N N . GLY A 1 244 ? 6.797 -9.449 9.018 1.00 67.25 244 GLY A N 1
ATOM 1942 C CA . GLY A 1 244 ? 7.984 -10.305 9.154 1.00 67.25 244 GLY A CA 1
ATOM 1943 C C . GLY A 1 244 ? 7.743 -11.677 9.805 1.00 67.25 244 GLY A C 1
ATOM 1944 O O . GLY A 1 244 ? 8.695 -12.438 9.990 1.00 67.25 244 GLY A O 1
ATOM 1945 N N . ILE A 1 245 ? 6.505 -12.003 10.188 1.00 74.44 245 ILE A N 1
ATOM 1946 C CA . ILE A 1 245 ? 6.170 -13.191 10.982 1.00 74.44 245 ILE A CA 1
ATOM 1947 C C . ILE A 1 245 ? 5.790 -14.363 10.079 1.00 74.44 245 ILE A C 1
ATOM 1949 O O . ILE A 1 245 ? 4.907 -14.258 9.228 1.00 74.44 245 ILE A O 1
ATOM 1953 N N . HIS A 1 246 ? 6.435 -15.506 10.290 1.00 69.44 246 HIS A N 1
ATOM 1954 C CA . HIS A 1 246 ? 6.282 -16.694 9.455 1.00 69.44 246 HIS A CA 1
ATOM 1955 C C . HIS A 1 246 ? 6.501 -17.985 10.271 1.00 69.44 246 HIS A C 1
ATOM 1957 O O . HIS A 1 246 ? 6.986 -17.933 11.400 1.00 69.44 246 HIS A O 1
ATOM 1963 N N . PRO A 1 247 ? 6.068 -19.148 9.758 1.00 72.38 247 PRO A N 1
ATOM 1964 C CA . PRO A 1 247 ? 6.159 -20.418 10.470 1.00 72.38 247 PRO A CA 1
ATOM 1965 C C . PRO A 1 247 ? 7.599 -20.934 10.508 1.00 72.38 247 PRO A C 1
ATOM 1967 O O . PRO A 1 247 ? 8.267 -20.941 9.473 1.00 72.38 247 PRO A O 1
ATOM 1970 N N . VAL A 1 248 ? 8.029 -21.499 11.639 1.00 71.88 248 VAL A N 1
ATOM 1971 C CA . VAL A 1 248 ? 9.376 -22.096 11.795 1.00 71.88 248 VAL A CA 1
ATOM 1972 C C . VAL A 1 248 ? 9.633 -23.239 10.798 1.00 71.88 248 VAL A C 1
ATOM 1974 O O . VAL A 1 248 ? 10.762 -23.502 10.406 1.00 71.88 248 VAL A O 1
ATOM 1977 N N . ALA A 1 249 ? 8.594 -23.942 10.337 1.00 65.19 249 ALA A N 1
ATOM 1978 C CA . ALA A 1 249 ? 8.756 -24.992 9.325 1.00 65.19 249 ALA A CA 1
ATOM 1979 C C . ALA A 1 249 ? 9.276 -24.447 7.980 1.00 65.19 249 ALA A C 1
ATOM 1981 O O . ALA A 1 249 ? 9.967 -25.155 7.250 1.00 65.19 249 ALA A O 1
ATOM 1982 N N . SER A 1 250 ? 8.974 -23.184 7.661 1.00 63.66 250 SER A N 1
ATOM 1983 C CA . SER A 1 250 ? 9.386 -22.569 6.398 1.00 63.66 250 SER A CA 1
ATOM 1984 C C . SER A 1 250 ? 10.874 -22.209 6.353 1.00 63.66 250 SER A C 1
ATOM 1986 O O . SER A 1 250 ? 11.418 -22.086 5.266 1.00 63.66 250 SER A O 1
ATOM 1988 N N . SER A 1 251 ? 11.583 -22.122 7.480 1.00 62.91 251 SER A N 1
ATOM 1989 C CA . SER A 1 251 ? 13.033 -21.878 7.494 1.00 62.91 251 SER A CA 1
ATOM 1990 C C . SER A 1 251 ? 13.883 -23.148 7.325 1.00 62.91 251 SER A C 1
ATOM 1992 O O . SER A 1 251 ? 15.108 -23.060 7.308 1.00 62.91 251 SER A O 1
ATOM 1994 N N . LYS A 1 252 ? 13.264 -24.330 7.160 1.00 66.12 252 LYS A N 1
ATOM 1995 C CA . LYS A 1 252 ? 13.950 -25.641 7.164 1.00 66.12 252 LYS A CA 1
ATOM 1996 C C . LYS A 1 252 ? 13.885 -26.436 5.851 1.00 66.12 252 LYS A C 1
ATOM 1998 O O . LYS A 1 252 ? 14.184 -27.627 5.862 1.00 66.12 252 LYS A O 1
ATOM 2003 N N . LEU A 1 253 ? 13.478 -25.838 4.729 1.00 71.50 253 LEU A N 1
ATOM 2004 C CA . LEU A 1 253 ? 13.393 -26.572 3.455 1.00 71.50 253 LEU A CA 1
ATOM 2005 C C . LEU A 1 253 ? 14.776 -26.753 2.818 1.00 71.50 253 LEU A C 1
ATOM 2007 O O . LEU A 1 253 ? 15.419 -25.764 2.467 1.00 71.50 253 LEU A O 1
ATOM 2011 N N . THR A 1 254 ? 15.204 -28.003 2.622 1.00 75.38 254 THR A N 1
ATOM 2012 C CA . THR A 1 254 ? 16.513 -28.336 2.034 1.00 75.38 254 THR A CA 1
ATOM 2013 C C . THR A 1 254 ? 16.420 -28.988 0.651 1.00 75.38 254 THR A C 1
ATOM 2015 O O . THR A 1 254 ? 17.419 -28.991 -0.061 1.00 75.38 254 THR A O 1
ATOM 2018 N N . SER A 1 255 ? 15.246 -29.476 0.228 1.00 79.88 255 SER A N 1
ATOM 2019 C CA . SER A 1 255 ? 15.034 -30.109 -1.087 1.00 79.88 255 SER A CA 1
ATOM 2020 C C . SER A 1 255 ? 13.693 -29.743 -1.745 1.00 79.88 255 SER A C 1
ATOM 2022 O O . SER A 1 255 ? 12.763 -29.255 -1.091 1.00 79.88 255 SER A O 1
ATOM 2024 N N . PHE A 1 256 ? 13.546 -30.030 -3.045 1.00 82.88 256 PHE A N 1
ATOM 2025 C CA . PHE A 1 256 ? 12.255 -29.952 -3.747 1.00 82.88 256 PHE A CA 1
ATOM 2026 C C . PHE A 1 256 ? 11.217 -30.904 -3.139 1.00 82.88 256 PHE A C 1
ATOM 2028 O O . PHE A 1 256 ? 10.041 -30.555 -3.063 1.00 82.88 256 PHE A O 1
ATOM 2035 N N . LEU A 1 257 ? 11.638 -32.075 -2.653 1.00 83.44 257 LEU A N 1
ATOM 2036 C CA . LEU A 1 257 ? 10.738 -33.020 -1.996 1.00 83.44 257 LEU A CA 1
ATOM 2037 C C . LEU A 1 257 ? 10.175 -32.446 -0.688 1.00 83.44 257 LEU A C 1
ATOM 2039 O O . LEU A 1 257 ? 8.990 -32.616 -0.410 1.00 83.44 257 LEU A O 1
ATOM 2043 N N . ASP A 1 258 ? 10.984 -31.737 0.101 1.00 76.25 258 ASP A N 1
ATOM 2044 C CA . ASP A 1 258 ? 10.502 -31.074 1.321 1.00 76.25 258 ASP A CA 1
ATOM 2045 C C . ASP A 1 258 ? 9.512 -29.962 0.992 1.00 76.25 258 ASP A C 1
ATOM 2047 O O . ASP A 1 258 ? 8.496 -29.812 1.669 1.00 76.25 258 ASP A O 1
ATOM 2051 N N . PHE A 1 259 ? 9.763 -29.231 -0.095 1.00 78.12 259 PHE A N 1
ATOM 2052 C CA . PHE A 1 259 ? 8.816 -28.257 -0.622 1.00 78.12 259 PHE A CA 1
ATOM 2053 C C . PHE A 1 259 ? 7.502 -28.916 -1.070 1.00 78.12 259 PHE A C 1
ATOM 2055 O O . PHE A 1 259 ? 6.428 -28.435 -0.718 1.00 78.12 259 PHE A O 1
ATOM 2062 N N . GLN A 1 260 ? 7.551 -30.051 -1.770 1.00 78.25 260 GLN A N 1
ATOM 2063 C CA . GLN A 1 260 ? 6.345 -30.791 -2.154 1.00 78.25 260 GLN A CA 1
ATOM 2064 C C . GLN A 1 260 ? 5.576 -31.314 -0.941 1.00 78.25 260 GLN A C 1
ATOM 2066 O O . GLN A 1 260 ? 4.360 -31.157 -0.892 1.00 78.25 260 GLN A O 1
ATOM 2071 N N . LYS A 1 261 ? 6.267 -31.871 0.062 1.00 76.19 261 LYS A N 1
ATOM 2072 C CA . LYS A 1 261 ? 5.650 -32.294 1.329 1.00 76.19 261 LYS A CA 1
ATOM 2073 C C . LYS A 1 261 ? 4.989 -31.118 2.041 1.00 76.19 261 LYS A C 1
ATOM 2075 O O . LYS A 1 261 ? 3.882 -31.254 2.557 1.00 76.19 261 LYS A O 1
ATOM 2080 N N . LEU A 1 262 ? 5.644 -29.957 2.042 1.00 73.19 262 LEU A N 1
ATOM 2081 C CA . LEU A 1 262 ? 5.097 -28.726 2.600 1.00 73.19 262 LEU A CA 1
ATOM 2082 C C . LEU A 1 262 ? 3.787 -28.341 1.893 1.00 73.19 262 LEU A C 1
ATOM 2084 O O . LEU A 1 262 ? 2.793 -28.095 2.575 1.00 73.19 262 LEU A O 1
ATOM 2088 N N . LEU A 1 263 ? 3.761 -28.371 0.555 1.00 71.94 263 LEU A N 1
ATOM 2089 C CA . LEU A 1 263 ? 2.564 -28.107 -0.255 1.00 71.94 263 LEU A CA 1
ATOM 2090 C C . LEU A 1 263 ? 1.451 -29.144 -0.048 1.00 71.94 263 LEU A C 1
ATOM 2092 O O . LEU A 1 263 ? 0.280 -28.782 -0.000 1.00 71.94 263 LEU A O 1
ATOM 2096 N N . SER A 1 264 ? 1.799 -30.427 0.060 1.00 68.31 264 SER A N 1
ATOM 2097 C CA . SER A 1 264 ? 0.837 -31.534 0.103 1.00 68.31 264 SER A CA 1
ATOM 2098 C C . SER A 1 264 ? 0.289 -31.823 1.497 1.00 68.31 264 SER A C 1
ATOM 2100 O O . SER A 1 264 ? -0.689 -32.551 1.633 1.00 68.31 264 SER A O 1
ATOM 2102 N N . SER A 1 265 ? 0.923 -31.303 2.547 1.00 60.62 265 SER A N 1
ATOM 2103 C CA . SER A 1 265 ? 0.620 -31.663 3.936 1.00 60.62 265 SER A CA 1
ATOM 2104 C C . SER A 1 265 ? -0.765 -31.228 4.439 1.00 60.62 265 SER A C 1
ATOM 2106 O O . SER A 1 265 ? -1.073 -31.440 5.610 1.00 60.62 265 SER A O 1
ATOM 2108 N N . GLY A 1 266 ? -1.599 -30.570 3.623 1.00 51.41 266 GLY A N 1
ATOM 2109 C CA . GLY A 1 266 ? -2.879 -30.001 4.070 1.00 51.41 266 GLY A CA 1
ATOM 2110 C C . GLY A 1 266 ? -2.714 -28.929 5.159 1.00 51.41 266 GLY A C 1
ATOM 2111 O O . GLY A 1 266 ? -3.691 -28.333 5.616 1.00 51.41 266 GLY A O 1
ATOM 2112 N N . HIS A 1 267 ? -1.472 -28.609 5.543 1.00 44.97 267 HIS A N 1
ATOM 2113 C CA . HIS A 1 267 ? -1.092 -27.449 6.329 1.00 44.97 267 HIS A CA 1
ATOM 2114 C C . HIS A 1 267 ? -1.206 -26.163 5.494 1.00 44.97 267 HIS A C 1
ATOM 2116 O O . HIS A 1 267 ? -0.457 -25.219 5.726 1.00 44.97 267 HIS A O 1
ATOM 2122 N N . ASP A 1 268 ? -2.209 -26.036 4.620 1.00 45.34 268 ASP A N 1
ATOM 2123 C CA . ASP A 1 268 ? -2.643 -24.803 3.920 1.00 45.34 268 ASP A CA 1
ATOM 2124 C C . ASP A 1 268 ? -2.815 -23.596 4.861 1.00 45.34 268 ASP A C 1
ATOM 2126 O O . ASP A 1 268 ? -2.941 -22.434 4.479 1.00 45.34 268 ASP A O 1
ATOM 2130 N N . LYS A 1 269 ? -2.832 -23.921 6.142 1.00 47.34 269 LYS A N 1
ATOM 2131 C CA . LYS A 1 269 ? -3.000 -23.095 7.301 1.00 47.34 269 LYS A CA 1
ATOM 2132 C C . LYS A 1 269 ? -1.660 -22.687 7.963 1.00 47.34 269 LYS A C 1
ATOM 2134 O O . LYS A 1 269 ? -1.577 -21.566 8.445 1.00 47.34 269 LYS A O 1
ATOM 2139 N N . LYS A 1 270 ? -0.609 -23.515 7.990 1.00 44.19 270 LYS A N 1
ATOM 2140 C CA . LYS A 1 270 ? 0.672 -23.203 8.680 1.00 44.19 270 LYS A CA 1
ATOM 2141 C C . LYS A 1 270 ? 1.922 -23.323 7.809 1.00 44.19 270 LYS A C 1
ATOM 2143 O O . LYS A 1 270 ? 2.993 -22.971 8.273 1.00 44.19 270 LYS A O 1
ATOM 2148 N N . ALA A 1 271 ? 1.828 -23.844 6.593 1.00 46.53 271 ALA A N 1
ATOM 2149 C CA . ALA A 1 271 ? 2.992 -24.250 5.811 1.00 46.53 271 ALA A CA 1
ATOM 2150 C C . ALA A 1 271 ? 3.651 -23.087 5.061 1.00 46.53 271 ALA A C 1
ATOM 2152 O O . ALA A 1 271 ? 4.872 -22.983 5.010 1.00 46.53 271 ALA A O 1
ATOM 2153 N N . MET A 1 272 ? 2.850 -22.175 4.511 1.00 50.75 272 MET A N 1
ATOM 2154 C CA . MET A 1 272 ? 3.350 -21.011 3.786 1.00 50.75 272 MET A CA 1
ATOM 2155 C C . MET A 1 272 ? 2.439 -19.822 4.066 1.00 50.75 272 MET A C 1
ATOM 2157 O O . MET A 1 272 ? 1.550 -19.486 3.282 1.00 50.75 272 MET A O 1
ATOM 2161 N N . ASN A 1 273 ? 2.645 -19.178 5.219 1.00 50.78 273 ASN A N 1
ATOM 2162 C CA . ASN A 1 273 ? 2.086 -17.849 5.412 1.00 50.78 273 ASN A CA 1
ATOM 2163 C C . ASN A 1 273 ? 2.754 -16.930 4.399 1.00 50.78 273 ASN A C 1
ATOM 2165 O O . ASN A 1 273 ? 3.973 -16.766 4.387 1.00 50.78 273 ASN A O 1
ATOM 2169 N N . ALA A 1 274 ? 1.922 -16.447 3.481 1.00 38.69 274 ALA A N 1
ATOM 2170 C CA . ALA A 1 274 ? 2.291 -15.618 2.360 1.00 38.69 274 ALA A CA 1
ATOM 2171 C C . ALA A 1 274 ? 3.364 -14.606 2.757 1.00 38.69 274 ALA A C 1
ATOM 2173 O O . ALA A 1 274 ? 3.075 -13.694 3.523 1.00 38.69 274 ALA A O 1
ATOM 2174 N N . GLY A 1 275 ? 4.573 -14.776 2.211 1.00 40.06 275 GLY A N 1
ATOM 2175 C CA . GLY A 1 275 ? 5.562 -13.711 2.106 1.00 40.06 275 GLY A CA 1
ATOM 2176 C C . GLY A 1 275 ? 7.006 -13.997 2.495 1.00 40.06 275 GLY A C 1
ATOM 2177 O O . GLY A 1 275 ? 7.878 -13.157 2.219 1.00 40.06 275 GLY A O 1
ATOM 2178 N N . TYR A 1 276 ? 7.286 -15.173 3.053 1.00 46.72 276 TYR A N 1
ATOM 2179 C CA . TYR A 1 276 ? 8.661 -15.637 3.097 1.00 46.72 276 TYR A CA 1
ATOM 2180 C C . TYR A 1 276 ? 9.012 -16.436 1.845 1.00 46.72 276 TYR A C 1
ATOM 2182 O O . TYR A 1 276 ? 8.173 -17.118 1.256 1.00 46.72 276 TYR A O 1
ATOM 2190 N N . ARG A 1 277 ? 10.241 -16.201 1.382 1.00 55.72 277 ARG A N 1
ATOM 2191 C CA . ARG A 1 277 ? 10.818 -16.691 0.125 1.00 55.72 277 ARG A CA 1
ATOM 2192 C C . ARG A 1 277 ? 10.559 -18.194 0.015 1.00 55.72 277 ARG A C 1
ATOM 2194 O O . ARG A 1 277 ? 10.611 -18.852 1.047 1.00 55.72 277 ARG A O 1
ATOM 2201 N N . ILE A 1 278 ? 10.354 -18.735 -1.198 1.00 58.34 278 ILE A N 1
ATOM 2202 C CA . ILE A 1 278 ? 10.644 -20.165 -1.420 1.00 58.34 278 ILE A CA 1
ATOM 2203 C C . ILE A 1 278 ? 12.042 -20.369 -0.823 1.00 58.34 278 ILE A C 1
ATOM 2205 O O . ILE A 1 278 ? 12.967 -19.708 -1.314 1.00 58.34 278 ILE A O 1
ATOM 2209 N N . PRO A 1 279 ? 12.157 -21.089 0.305 1.00 56.44 279 PRO A N 1
ATOM 2210 C CA . PRO A 1 279 ? 13.347 -21.041 1.135 1.00 56.44 279 PRO A CA 1
ATOM 2211 C C . PRO A 1 279 ? 14.543 -21.591 0.380 1.00 56.44 279 PRO A C 1
ATOM 2213 O O . PRO A 1 279 ? 14.427 -22.105 -0.731 1.00 56.44 279 PRO A O 1
ATOM 2216 N N . GLU A 1 280 ? 15.696 -21.428 1.001 1.00 60.53 280 GLU A N 1
ATOM 2217 C CA . GLU A 1 280 ? 17.046 -21.627 0.498 1.00 60.53 280 GLU A CA 1
ATOM 2218 C C . GLU A 1 280 ? 17.372 -23.092 0.144 1.00 60.53 280 GLU A C 1
ATOM 2220 O O . GLU A 1 280 ? 18.426 -23.572 0.536 1.00 60.53 280 GLU A O 1
ATOM 2225 N N . ILE A 1 281 ? 16.516 -23.794 -0.623 1.00 72.81 281 ILE A N 1
ATOM 2226 C CA . ILE A 1 281 ? 16.795 -25.107 -1.229 1.00 72.81 281 ILE A CA 1
ATOM 2227 C C . ILE A 1 281 ? 18.162 -24.988 -1.902 1.00 72.81 281 ILE A C 1
ATOM 2229 O O .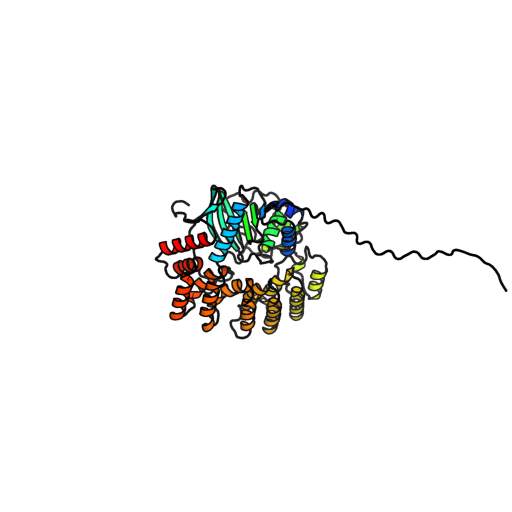 ILE A 1 281 ? 18.244 -24.269 -2.905 1.00 72.81 281 ILE A O 1
ATOM 2233 N N . PRO A 1 282 ? 19.244 -25.576 -1.358 1.00 74.88 282 PRO A N 1
ATOM 2234 C CA . PRO A 1 282 ? 20.598 -25.228 -1.777 1.00 74.88 282 PRO A CA 1
ATOM 2235 C C . PRO A 1 282 ? 20.840 -25.539 -3.252 1.00 74.88 282 PRO A C 1
ATOM 2237 O O . PRO A 1 282 ? 21.486 -24.751 -3.948 1.00 74.88 282 PRO A O 1
ATOM 2240 N N . ASP A 1 283 ? 20.248 -26.632 -3.739 1.00 81.56 283 ASP A N 1
ATOM 2241 C CA . ASP A 1 283 ? 20.303 -27.012 -5.142 1.00 81.56 283 ASP A CA 1
ATOM 2242 C C . ASP A 1 283 ? 19.450 -26.087 -6.027 1.00 81.56 283 ASP A C 1
ATOM 2244 O O . ASP A 1 283 ? 18.248 -25.888 -5.825 1.00 81.56 283 ASP A O 1
ATOM 2248 N N . LYS A 1 284 ? 20.085 -25.512 -7.051 1.00 77.88 284 LYS A N 1
ATOM 2249 C CA . LYS A 1 284 ? 19.456 -24.522 -7.936 1.00 77.88 284 LYS A CA 1
ATOM 2250 C C . LYS A 1 284 ? 18.414 -25.141 -8.868 1.00 77.88 284 LYS A C 1
ATOM 2252 O O . LYS A 1 284 ? 17.411 -24.490 -9.161 1.00 77.88 284 LYS A O 1
ATOM 2257 N N . ALA A 1 285 ? 18.628 -26.371 -9.334 1.00 81.56 285 ALA A N 1
ATOM 2258 C CA . ALA A 1 285 ? 17.698 -27.044 -10.237 1.00 81.56 285 ALA A CA 1
ATOM 2259 C C . ALA A 1 285 ? 16.415 -27.444 -9.493 1.00 81.56 285 ALA A C 1
ATOM 2261 O O . ALA A 1 285 ? 15.307 -27.236 -9.993 1.00 81.56 285 ALA A O 1
ATOM 2262 N N . GLU A 1 286 ? 16.547 -27.943 -8.268 1.00 83.75 286 GLU A N 1
ATOM 2263 C CA . GLU A 1 286 ? 15.433 -28.206 -7.362 1.00 83.75 286 GLU A CA 1
ATOM 2264 C C . GLU A 1 286 ? 14.696 -26.928 -6.970 1.00 83.75 286 GLU A C 1
ATOM 2266 O O . GLU A 1 286 ? 13.464 -26.896 -6.982 1.00 83.75 286 GLU A O 1
ATOM 2271 N N . ARG A 1 287 ? 15.422 -25.836 -6.716 1.00 79.12 287 ARG A N 1
ATOM 2272 C CA . ARG A 1 287 ? 14.812 -24.529 -6.451 1.00 79.12 287 ARG A CA 1
ATOM 2273 C C . ARG A 1 287 ? 14.004 -24.018 -7.647 1.00 79.12 287 ARG A C 1
ATOM 2275 O O . ARG A 1 287 ? 12.902 -23.505 -7.461 1.00 79.12 287 ARG A O 1
ATOM 2282 N N . LYS A 1 288 ? 14.499 -24.197 -8.877 1.00 80.44 288 LYS A N 1
ATOM 2283 C CA . LYS A 1 288 ? 13.755 -23.884 -10.111 1.00 80.44 288 LYS A CA 1
ATOM 2284 C C . LYS A 1 288 ? 12.474 -24.717 -10.219 1.00 80.44 288 LYS A C 1
ATOM 2286 O O . LYS A 1 288 ? 11.408 -24.162 -10.485 1.00 80.44 288 LYS A O 1
ATOM 2291 N N . LYS A 1 289 ? 12.548 -26.027 -9.951 1.00 83.69 289 LYS A N 1
ATOM 2292 C CA . LYS A 1 289 ? 11.369 -26.913 -9.903 1.00 83.69 289 LYS A CA 1
ATOM 2293 C C . LYS A 1 289 ? 10.355 -26.452 -8.851 1.00 83.69 289 LYS A C 1
ATOM 2295 O O . LYS A 1 289 ? 9.165 -26.382 -9.152 1.00 83.69 289 LYS A O 1
ATOM 2300 N N . ALA A 1 290 ? 10.818 -26.058 -7.663 1.00 80.44 290 ALA A N 1
ATOM 2301 C CA . ALA A 1 290 ? 9.973 -25.497 -6.608 1.00 80.44 290 ALA A CA 1
ATOM 2302 C C . ALA A 1 290 ? 9.281 -24.199 -7.052 1.00 80.44 290 ALA A C 1
ATOM 2304 O O . ALA A 1 290 ? 8.080 -24.043 -6.845 1.00 80.44 290 ALA A O 1
ATOM 2305 N N . LEU A 1 291 ? 10.006 -23.291 -7.718 1.00 80.00 291 LEU A N 1
ATOM 2306 C CA . LEU A 1 291 ? 9.452 -22.043 -8.257 1.00 80.00 291 LEU A CA 1
ATOM 2307 C C . LEU A 1 291 ? 8.364 -22.291 -9.309 1.00 80.00 291 LEU A C 1
ATOM 2309 O O . LEU A 1 291 ? 7.339 -21.614 -9.262 1.00 80.00 291 LEU A O 1
ATOM 2313 N N . TYR A 1 292 ? 8.539 -23.259 -10.217 1.00 82.38 292 TYR A N 1
ATOM 2314 C CA . TYR A 1 292 ? 7.472 -23.620 -11.160 1.00 82.38 292 TYR A CA 1
ATOM 2315 C C . TYR A 1 292 ? 6.270 -24.225 -10.458 1.00 82.38 292 TYR A C 1
ATOM 2317 O O . TYR A 1 292 ? 5.159 -23.759 -10.678 1.00 82.38 292 TYR A O 1
ATOM 2325 N N . SER A 1 293 ? 6.492 -25.205 -9.580 1.00 81.31 293 SER A N 1
ATOM 2326 C CA . SER A 1 293 ? 5.404 -25.832 -8.831 1.00 81.31 293 SER A CA 1
ATOM 2327 C C . SER A 1 293 ? 4.622 -24.791 -8.023 1.00 81.31 293 SER A C 1
ATOM 2329 O O . SER A 1 293 ? 3.400 -24.831 -7.981 1.00 81.31 293 SER A O 1
ATOM 2331 N N . ALA A 1 294 ? 5.295 -23.784 -7.461 1.00 79.12 294 ALA A N 1
ATOM 2332 C CA . ALA A 1 294 ? 4.650 -22.684 -6.753 1.00 79.12 294 ALA A CA 1
ATOM 2333 C C . ALA A 1 294 ? 3.770 -21.780 -7.643 1.00 79.12 294 ALA A C 1
ATOM 2335 O O . ALA A 1 294 ? 2.838 -21.167 -7.125 1.00 79.12 294 ALA A O 1
ATOM 2336 N N . LEU A 1 295 ? 4.025 -21.671 -8.955 1.00 76.94 295 LEU A N 1
ATOM 2337 C CA . LEU A 1 295 ? 3.165 -20.894 -9.866 1.00 76.94 295 LEU A CA 1
ATOM 2338 C C . LEU A 1 295 ? 1.773 -21.518 -10.025 1.00 76.94 295 LEU A C 1
ATOM 2340 O O . LEU A 1 295 ? 0.794 -20.789 -10.224 1.00 76.94 295 LEU A O 1
ATOM 2344 N N . ASP A 1 296 ? 1.671 -22.836 -9.868 1.00 79.56 296 ASP A N 1
ATOM 2345 C CA . ASP A 1 296 ? 0.403 -23.565 -9.939 1.00 79.56 296 ASP A CA 1
ATOM 2346 C C . ASP A 1 296 ? -0.478 -23.324 -8.699 1.00 79.56 296 ASP A C 1
ATOM 2348 O O . ASP A 1 296 ? -1.679 -23.589 -8.720 1.00 79.56 296 ASP A O 1
ATOM 2352 N N . HIS A 1 297 ? 0.081 -22.726 -7.642 1.00 76.56 297 HIS A N 1
ATOM 2353 C CA . HIS A 1 297 ? -0.608 -22.416 -6.392 1.00 76.56 297 HIS A CA 1
ATOM 2354 C C . HIS A 1 297 ? -0.891 -20.905 -6.265 1.00 76.56 297 HIS A C 1
ATOM 2356 O O . HIS A 1 297 ? 0.026 -20.136 -5.956 1.00 76.56 297 HIS A O 1
ATOM 2362 N N . PRO A 1 298 ? -2.149 -20.436 -6.442 1.00 73.88 298 PRO A N 1
ATOM 2363 C CA . PRO A 1 298 ? -2.503 -19.009 -6.425 1.00 73.88 298 PRO A CA 1
ATOM 2364 C C . PRO A 1 298 ? -1.965 -18.220 -5.223 1.00 73.88 298 PRO A C 1
ATOM 2366 O O . PRO A 1 298 ? -1.531 -17.079 -5.363 1.00 73.88 298 PRO A O 1
ATOM 2369 N N . GLN A 1 299 ? -1.937 -18.842 -4.045 1.00 69.44 299 GLN A N 1
ATOM 2370 C CA . GLN A 1 299 ? -1.461 -18.252 -2.797 1.00 69.44 299 GLN A CA 1
ATOM 2371 C C . GLN A 1 299 ? 0.058 -18.001 -2.756 1.00 69.44 299 GLN A C 1
ATOM 2373 O O . GLN A 1 299 ? 0.524 -17.243 -1.907 1.00 69.44 299 GLN A O 1
ATOM 2378 N N . LEU A 1 300 ? 0.830 -18.610 -3.663 1.00 71.56 300 LEU A N 1
ATOM 2379 C CA . LEU A 1 300 ? 2.294 -18.516 -3.719 1.00 71.56 300 LEU A CA 1
ATOM 2380 C C . LEU A 1 300 ? 2.801 -17.680 -4.897 1.00 71.56 300 LEU A C 1
ATOM 2382 O O . LEU A 1 300 ? 3.927 -17.182 -4.861 1.00 71.56 300 LEU A O 1
ATOM 2386 N N . ARG A 1 301 ? 1.969 -17.475 -5.921 1.00 75.25 301 ARG A N 1
ATOM 2387 C CA . ARG A 1 301 ? 2.305 -16.802 -7.186 1.00 75.25 301 ARG A CA 1
ATOM 2388 C C . ARG A 1 301 ? 3.034 -15.466 -7.028 1.00 75.25 301 ARG A C 1
ATOM 2390 O O . ARG A 1 301 ? 4.031 -15.219 -7.713 1.00 75.25 301 ARG A O 1
ATOM 2397 N N . SER A 1 302 ? 2.588 -14.610 -6.107 1.00 64.94 302 SER A N 1
ATOM 2398 C CA . SER A 1 302 ? 3.222 -13.304 -5.857 1.00 64.94 302 SER A CA 1
ATOM 2399 C C . SER A 1 302 ? 4.645 -13.438 -5.287 1.00 64.94 302 SER A C 1
ATOM 2401 O O . SER A 1 302 ? 5.496 -12.578 -5.530 1.00 64.94 302 SER A O 1
ATOM 2403 N N . GLN A 1 303 ? 4.919 -14.531 -4.562 1.00 68.19 303 GLN A N 1
ATOM 2404 C CA . GLN A 1 303 ? 6.214 -14.831 -3.947 1.00 68.19 303 GLN A CA 1
ATOM 2405 C C . GLN A 1 303 ? 7.206 -15.448 -4.905 1.00 68.19 303 GLN A C 1
ATOM 2407 O O . GLN A 1 303 ? 8.394 -15.156 -4.780 1.00 68.19 303 GLN A O 1
ATOM 2412 N N . VAL A 1 304 ? 6.737 -16.213 -5.892 1.00 71.88 304 VAL A N 1
ATOM 2413 C CA . VAL A 1 304 ? 7.609 -16.776 -6.930 1.00 71.88 304 VAL A CA 1
ATOM 2414 C C . VAL A 1 304 ? 8.446 -15.674 -7.573 1.00 71.88 304 VAL A C 1
ATOM 2416 O O . VAL A 1 304 ? 9.659 -15.806 -7.679 1.00 71.88 304 VAL A O 1
ATOM 2419 N N . MET A 1 305 ? 7.830 -14.537 -7.907 1.00 69.56 305 MET A N 1
ATOM 2420 C CA . MET A 1 305 ? 8.525 -13.418 -8.554 1.00 69.56 305 MET A CA 1
ATOM 2421 C C . MET A 1 305 ? 9.574 -12.764 -7.643 1.00 69.56 305 MET A C 1
ATOM 2423 O O . MET A 1 305 ? 10.668 -12.427 -8.094 1.00 69.56 305 MET A O 1
ATOM 2427 N N . LYS A 1 306 ? 9.265 -12.625 -6.346 1.00 65.62 306 LYS A N 1
ATOM 2428 C CA . LYS A 1 306 ? 10.203 -12.115 -5.332 1.00 65.62 306 LYS A CA 1
ATOM 2429 C C . LYS A 1 306 ? 11.381 -13.058 -5.135 1.00 65.62 306 LYS A C 1
ATOM 2431 O O . LYS A 1 306 ? 12.517 -12.597 -5.087 1.00 65.62 306 LYS A O 1
ATOM 2436 N N . SER A 1 307 ? 11.126 -14.359 -5.042 1.00 67.00 307 SER A N 1
ATOM 2437 C CA . SER A 1 307 ? 12.169 -15.375 -4.911 1.00 67.00 307 SER A CA 1
ATOM 2438 C C . SER A 1 307 ? 13.024 -15.504 -6.172 1.00 67.00 307 SER A C 1
ATOM 2440 O O . SER A 1 307 ? 14.236 -15.651 -6.050 1.00 67.00 307 SER A O 1
ATOM 2442 N N . ALA A 1 308 ? 12.425 -15.402 -7.361 1.00 62.91 308 ALA A N 1
ATOM 2443 C CA . ALA A 1 308 ? 13.129 -15.536 -8.633 1.00 62.91 308 ALA A CA 1
ATOM 2444 C C . ALA A 1 308 ? 14.076 -14.361 -8.913 1.00 62.91 308 ALA A C 1
ATOM 2446 O O . ALA A 1 308 ? 15.209 -14.586 -9.328 1.00 62.91 308 ALA A O 1
ATOM 2447 N N . GLY A 1 309 ? 13.651 -13.116 -8.670 1.00 56.22 309 GLY A N 1
ATOM 2448 C CA . GLY A 1 309 ? 14.454 -11.950 -9.053 1.00 56.22 309 GLY A CA 1
ATOM 2449 C C . GLY A 1 309 ? 15.163 -11.205 -7.913 1.00 56.22 309 GLY A C 1
ATOM 2450 O O . GLY A 1 309 ? 15.743 -10.141 -8.133 1.00 56.22 309 GLY A O 1
ATOM 2451 N N . LEU A 1 310 ? 15.205 -11.761 -6.696 1.00 57.22 310 LEU A N 1
ATOM 2452 C CA . LEU A 1 310 ? 16.150 -11.319 -5.663 1.00 57.22 310 LEU A CA 1
ATOM 2453 C C . LEU A 1 310 ? 17.594 -11.679 -6.070 1.00 57.22 310 LEU A C 1
ATOM 2455 O O . LEU A 1 310 ? 18.114 -12.739 -5.727 1.00 57.22 310 LEU A O 1
ATOM 2459 N N . ARG A 1 311 ? 18.267 -10.746 -6.760 1.00 47.47 311 ARG A N 1
ATOM 2460 C CA . ARG A 1 311 ? 19.691 -10.825 -7.154 1.00 47.47 311 ARG A CA 1
ATOM 2461 C C . ARG A 1 311 ? 20.645 -11.177 -6.011 1.00 47.47 311 ARG A C 1
ATOM 2463 O O . ARG A 1 311 ? 21.665 -11.814 -6.244 1.00 47.47 311 ARG A O 1
ATOM 2470 N N . THR A 1 312 ? 20.307 -10.808 -4.778 1.00 41.19 312 THR A N 1
ATOM 2471 C CA . THR A 1 312 ? 21.130 -11.080 -3.591 1.00 41.19 312 THR A CA 1
ATOM 2472 C C . THR A 1 312 ? 21.244 -12.575 -3.261 1.00 41.19 312 THR A C 1
ATOM 2474 O O . THR A 1 312 ? 22.094 -12.938 -2.460 1.00 41.19 312 THR A O 1
ATOM 2477 N N . LEU A 1 313 ? 20.424 -13.450 -3.863 1.00 47.28 313 LEU A N 1
ATOM 2478 C CA . LEU A 1 313 ? 20.371 -14.877 -3.518 1.00 47.28 313 LEU A CA 1
ATOM 2479 C C . LEU A 1 313 ? 20.933 -15.843 -4.574 1.00 47.28 313 LEU A C 1
ATOM 2481 O O . LEU A 1 313 ? 20.913 -17.045 -4.317 1.00 47.28 313 LEU A O 1
ATOM 2485 N N . LYS A 1 314 ? 21.404 -15.384 -5.750 1.00 53.34 314 LYS A N 1
ATOM 2486 C CA . LYS A 1 314 ? 21.825 -16.281 -6.860 1.00 53.34 314 LYS A CA 1
ATOM 2487 C C . LYS A 1 314 ? 20.835 -17.454 -7.065 1.00 53.34 314 LYS A C 1
ATOM 2489 O O . LYS A 1 314 ? 21.252 -18.601 -7.227 1.00 53.34 314 LYS A O 1
ATOM 2494 N N . CYS A 1 315 ? 19.525 -17.177 -6.962 1.00 54.22 315 CYS A N 1
ATOM 2495 C CA . CYS A 1 315 ? 18.485 -18.213 -6.893 1.00 54.22 315 CYS A CA 1
ATOM 2496 C C . CYS A 1 315 ? 18.430 -19.102 -8.131 1.00 54.22 315 CYS A C 1
ATOM 2498 O O . CYS A 1 315 ? 18.086 -20.273 -8.024 1.00 54.22 315 CYS A O 1
ATOM 2500 N N . LEU A 1 316 ? 18.771 -18.533 -9.281 1.00 58.88 316 LEU A N 1
ATOM 2501 C CA . LEU A 1 316 ? 18.879 -19.208 -10.563 1.00 58.88 316 LEU A CA 1
ATOM 2502 C C . LEU A 1 316 ? 20.263 -18.883 -11.137 1.00 58.88 316 LEU A C 1
ATOM 2504 O O . LEU A 1 316 ? 20.827 -17.825 -10.844 1.00 58.88 316 LEU A O 1
ATOM 2508 N N . SER A 1 317 ? 20.855 -19.834 -11.859 1.00 56.75 317 SER A N 1
ATOM 2509 C CA . SER A 1 317 ? 22.250 -19.770 -12.319 1.00 56.75 317 SER A CA 1
ATOM 2510 C C . SER A 1 317 ? 22.460 -18.980 -13.607 1.00 56.75 317 SER A C 1
ATOM 2512 O O . SER A 1 317 ? 23.584 -18.545 -13.834 1.00 56.75 317 SER A O 1
ATOM 2514 N N . ASN A 1 318 ? 21.426 -18.797 -14.428 1.00 68.38 318 ASN A N 1
ATOM 2515 C CA . ASN A 1 318 ? 21.493 -18.066 -15.690 1.00 68.38 318 ASN A CA 1
ATOM 2516 C C . ASN A 1 318 ? 20.328 -17.068 -15.808 1.00 68.38 318 ASN A C 1
ATOM 2518 O O . ASN A 1 318 ? 19.314 -17.164 -15.106 1.00 68.38 318 ASN A O 1
ATOM 2522 N N . ASP A 1 319 ? 20.487 -16.088 -16.693 1.00 68.88 319 ASP A N 1
ATOM 2523 C CA . ASP A 1 319 ? 19.465 -15.072 -16.916 1.00 68.88 319 ASP A CA 1
ATOM 2524 C C . ASP A 1 319 ? 18.234 -15.612 -17.661 1.00 68.88 319 ASP A C 1
ATOM 2526 O O . ASP A 1 319 ? 17.142 -15.080 -17.438 1.00 68.88 319 ASP A O 1
ATOM 2530 N N . ASP A 1 320 ? 18.384 -16.694 -18.433 1.00 74.12 320 ASP A N 1
ATOM 2531 C CA . ASP A 1 320 ? 17.308 -17.374 -19.169 1.00 74.12 320 ASP A CA 1
ATOM 2532 C C . ASP A 1 320 ? 16.266 -18.013 -18.249 1.00 74.12 320 ASP A C 1
ATOM 2534 O O . ASP A 1 320 ? 15.066 -17.890 -18.483 1.00 74.12 320 ASP A O 1
ATOM 2538 N N . ASP A 1 321 ? 16.687 -18.652 -17.156 1.00 74.12 321 ASP A N 1
ATOM 2539 C CA . ASP A 1 321 ? 15.762 -19.271 -16.204 1.00 74.12 321 ASP A CA 1
ATOM 2540 C C . ASP A 1 321 ? 14.916 -18.218 -15.487 1.00 74.12 321 ASP A C 1
ATOM 2542 O O . ASP A 1 321 ? 13.737 -18.437 -15.191 1.00 74.12 321 ASP A O 1
ATOM 2546 N N . ILE A 1 322 ? 15.513 -17.054 -15.224 1.00 70.62 322 ILE A N 1
ATOM 2547 C CA . ILE A 1 322 ? 14.800 -15.905 -14.676 1.00 70.62 322 ILE A CA 1
ATOM 2548 C C . ILE A 1 322 ? 13.810 -15.381 -15.722 1.00 70.62 322 ILE A C 1
ATOM 2550 O O . ILE A 1 322 ? 12.651 -15.159 -15.382 1.00 70.62 322 ILE A O 1
ATOM 2554 N N . VAL A 1 323 ? 14.226 -15.215 -16.983 1.00 71.44 323 VAL A N 1
ATOM 2555 C CA . VAL A 1 323 ? 13.343 -14.807 -18.093 1.00 71.44 323 VAL A CA 1
ATOM 2556 C C . VAL A 1 323 ? 12.163 -15.772 -18.231 1.00 71.44 323 VAL A C 1
ATOM 2558 O O . VAL A 1 323 ? 11.024 -15.314 -18.308 1.00 71.44 323 VAL A O 1
ATOM 2561 N N . ASP A 1 324 ? 12.390 -17.085 -18.192 1.00 78.19 324 ASP A N 1
ATOM 2562 C CA . ASP A 1 324 ? 11.326 -18.083 -18.327 1.00 78.19 324 ASP A CA 1
ATOM 2563 C C . ASP A 1 324 ? 10.350 -18.056 -17.138 1.00 78.19 324 ASP A C 1
ATOM 2565 O O . ASP A 1 324 ? 9.132 -18.005 -17.332 1.00 78.19 324 ASP A O 1
ATOM 2569 N N . ILE A 1 325 ? 10.848 -18.014 -15.896 1.00 75.69 325 ILE A N 1
ATOM 2570 C CA . ILE A 1 325 ? 9.980 -17.944 -14.708 1.00 75.69 325 ILE A CA 1
ATOM 2571 C C . ILE A 1 325 ? 9.194 -16.631 -14.673 1.00 75.69 325 ILE A C 1
ATOM 2573 O O . ILE A 1 325 ? 7.987 -16.649 -14.415 1.00 75.69 325 ILE A O 1
ATOM 2577 N N . LEU A 1 326 ? 9.841 -15.498 -14.962 1.00 72.56 326 LEU A N 1
ATOM 2578 C CA . LEU A 1 326 ? 9.163 -14.206 -15.051 1.00 72.56 326 LEU A CA 1
ATOM 2579 C C . LEU A 1 326 ? 8.125 -14.223 -16.179 1.00 72.56 326 LEU A C 1
ATOM 2581 O O . LEU A 1 326 ? 6.987 -13.817 -15.958 1.00 72.56 326 LEU A O 1
ATOM 2585 N N . GLY A 1 327 ? 8.479 -14.751 -17.352 1.00 74.62 327 GLY A N 1
ATOM 2586 C CA . GLY A 1 327 ? 7.612 -14.863 -18.523 1.00 74.62 327 GLY A CA 1
ATOM 2587 C C . GLY A 1 327 ? 6.367 -15.713 -18.283 1.00 74.62 327 GLY A C 1
ATOM 2588 O O . GLY A 1 327 ? 5.277 -15.316 -18.705 1.00 74.62 327 GLY A O 1
ATOM 2589 N N . LYS A 1 328 ? 6.496 -16.824 -17.548 1.00 80.75 328 LYS A N 1
ATOM 2590 C CA . LYS A 1 328 ? 5.355 -17.621 -17.069 1.00 80.75 328 LYS A CA 1
ATOM 2591 C C . LYS A 1 328 ? 4.555 -16.883 -16.001 1.00 80.75 328 LYS A C 1
ATOM 2593 O O . LYS A 1 328 ? 3.328 -16.890 -16.050 1.00 80.75 328 LYS A O 1
ATOM 2598 N N . GLY A 1 329 ? 5.230 -16.187 -15.088 1.00 75.56 329 GLY A N 1
ATOM 2599 C CA . GLY A 1 329 ? 4.608 -15.323 -14.085 1.00 75.56 329 GLY A CA 1
ATOM 2600 C C . GLY A 1 329 ? 3.719 -14.232 -14.687 1.00 75.56 329 GLY A C 1
ATOM 2601 O O . GLY A 1 329 ? 2.685 -13.907 -14.111 1.00 75.56 329 GLY A O 1
ATOM 2602 N N . LEU A 1 330 ? 4.062 -13.712 -15.871 1.00 74.00 330 LEU A N 1
ATOM 2603 C CA . LEU A 1 330 ? 3.242 -12.725 -16.583 1.00 74.00 330 LEU A CA 1
ATOM 2604 C C . LEU A 1 330 ? 1.874 -13.255 -17.013 1.00 74.00 330 LEU A C 1
ATOM 2606 O O . LEU A 1 330 ? 0.979 -12.449 -17.238 1.00 74.00 330 LEU A O 1
ATOM 2610 N N . ASN A 1 331 ? 1.680 -14.571 -17.107 1.00 79.19 331 ASN A N 1
ATOM 2611 C CA . ASN A 1 331 ? 0.370 -15.140 -17.427 1.00 79.19 331 ASN A CA 1
ATOM 2612 C C . ASN A 1 331 ? -0.613 -15.042 -16.243 1.00 79.19 331 ASN A C 1
ATOM 2614 O O . ASN A 1 331 ? -1.801 -15.307 -16.413 1.00 79.19 331 ASN A O 1
ATOM 2618 N N . TYR A 1 332 ? -0.139 -14.626 -15.063 1.00 75.62 332 TYR A N 1
ATOM 2619 C CA . TYR A 1 332 ? -0.941 -14.466 -13.857 1.00 75.62 332 TYR A CA 1
ATOM 2620 C C . TYR A 1 332 ? -1.006 -12.986 -13.443 1.00 75.62 332 TYR A C 1
ATOM 2622 O O . TYR A 1 332 ? 0.024 -12.408 -13.074 1.00 75.62 332 TYR A O 1
ATOM 2630 N N . PRO A 1 333 ? -2.196 -12.352 -13.436 1.00 69.00 333 PRO A N 1
ATOM 2631 C CA . PRO A 1 333 ? -2.345 -10.944 -13.055 1.00 69.00 333 PRO A CA 1
ATOM 2632 C C . PRO A 1 333 ? -1.772 -10.598 -11.669 1.00 69.00 333 PRO A C 1
ATOM 2634 O O . PRO A 1 333 ? -1.230 -9.506 -11.484 1.00 69.00 333 PRO A O 1
ATOM 2637 N N . GLU A 1 334 ? -1.831 -11.535 -10.711 1.00 65.19 334 GLU A N 1
ATOM 2638 C CA . GLU A 1 334 ? -1.303 -11.361 -9.346 1.00 65.19 334 GLU A CA 1
ATOM 2639 C C . GLU A 1 334 ? 0.238 -11.292 -9.289 1.00 65.19 334 GLU A C 1
ATOM 2641 O O . GLU A 1 334 ? 0.813 -10.712 -8.365 1.00 65.19 334 GLU A O 1
ATOM 2646 N N . SER A 1 335 ? 0.916 -11.884 -10.276 1.00 67.62 335 SER A N 1
ATOM 2647 C CA . SER A 1 335 ? 2.380 -11.968 -10.361 1.00 67.62 335 SER A CA 1
ATOM 2648 C C . SER A 1 335 ? 2.974 -10.969 -11.341 1.00 67.62 335 SER A C 1
ATOM 2650 O O . SER A 1 335 ? 4.114 -10.546 -11.155 1.00 67.62 335 SER A O 1
ATOM 2652 N N . ALA A 1 336 ? 2.214 -10.554 -12.356 1.00 65.50 336 ALA A N 1
ATOM 2653 C CA . ALA A 1 336 ? 2.710 -9.715 -13.442 1.00 65.50 336 ALA A CA 1
ATOM 2654 C C . ALA A 1 336 ? 3.302 -8.378 -12.956 1.00 65.50 336 ALA A C 1
ATOM 2656 O O . ALA A 1 336 ? 4.302 -7.900 -13.500 1.00 65.50 336 ALA A O 1
ATOM 2657 N N . GLY A 1 337 ? 2.729 -7.787 -11.899 1.00 62.94 337 GLY A N 1
ATOM 2658 C CA . GLY A 1 337 ? 3.271 -6.585 -11.256 1.00 62.94 337 GLY A CA 1
ATOM 2659 C C . GLY A 1 337 ? 4.680 -6.798 -10.706 1.00 62.94 337 GLY A C 1
ATOM 2660 O O . GLY A 1 337 ? 5.620 -6.067 -11.019 1.00 62.94 337 GLY A O 1
ATOM 2661 N N . ARG A 1 338 ? 4.842 -7.869 -9.925 1.00 64.38 338 ARG A N 1
ATOM 2662 C CA . ARG A 1 338 ? 6.109 -8.239 -9.283 1.00 64.38 338 ARG A CA 1
ATOM 2663 C C . ARG A 1 338 ? 7.156 -8.687 -10.291 1.00 64.38 338 ARG A C 1
ATOM 2665 O O . ARG A 1 338 ? 8.332 -8.403 -10.087 1.00 64.38 338 ARG A O 1
ATOM 2672 N N . ALA A 1 339 ? 6.735 -9.354 -11.361 1.00 64.19 339 ALA A N 1
ATOM 2673 C CA . ALA A 1 339 ? 7.637 -9.826 -12.396 1.00 64.19 339 ALA A CA 1
ATOM 2674 C C . ALA A 1 339 ? 8.451 -8.672 -13.007 1.00 64.19 339 ALA A C 1
ATOM 2676 O O . ALA A 1 339 ? 9.662 -8.795 -13.157 1.00 64.19 339 ALA A O 1
ATOM 2677 N N . ILE A 1 340 ? 7.819 -7.516 -13.259 1.00 62.19 340 ILE A N 1
ATOM 2678 C CA . ILE A 1 340 ? 8.532 -6.305 -13.706 1.00 62.19 340 ILE A CA 1
ATOM 2679 C C . ILE A 1 340 ? 9.459 -5.769 -12.624 1.00 62.19 340 ILE A C 1
ATOM 2681 O O . ILE A 1 340 ? 10.614 -5.469 -12.912 1.00 62.19 340 ILE A O 1
ATOM 2685 N N . PHE A 1 341 ? 8.961 -5.633 -11.391 1.00 60.66 341 PHE A N 1
ATOM 2686 C CA . PHE A 1 341 ? 9.739 -5.046 -10.298 1.00 60.66 341 PHE A CA 1
ATOM 2687 C C . PHE A 1 341 ? 11.080 -5.756 -10.096 1.00 60.66 341 PHE A C 1
ATOM 2689 O O . PHE A 1 341 ? 12.085 -5.112 -9.814 1.00 60.66 341 PHE A O 1
ATOM 2696 N N . TYR A 1 342 ? 11.103 -7.077 -10.261 1.00 59.75 342 TYR A N 1
ATOM 2697 C CA . TYR A 1 342 ? 12.325 -7.858 -10.124 1.00 59.75 342 TYR A CA 1
ATOM 2698 C C . TYR A 1 342 ? 13.082 -8.096 -11.443 1.00 59.75 342 TYR A C 1
ATOM 2700 O O . TYR A 1 342 ? 14.229 -8.541 -11.408 1.00 59.75 342 TYR A O 1
ATOM 2708 N N . ALA A 1 343 ? 12.503 -7.743 -12.595 1.00 56.56 343 ALA A N 1
ATOM 2709 C CA . ALA A 1 343 ? 13.234 -7.649 -13.859 1.00 56.56 343 ALA A CA 1
ATOM 2710 C C . ALA A 1 343 ? 14.187 -6.429 -13.901 1.00 56.56 343 ALA A C 1
ATOM 2712 O O . ALA A 1 343 ? 15.196 -6.487 -14.601 1.00 56.56 343 ALA A O 1
ATOM 2713 N N . ASP A 1 344 ? 13.922 -5.377 -13.104 1.00 46.22 344 ASP A N 1
ATOM 2714 C CA . ASP A 1 344 ? 14.637 -4.074 -13.040 1.00 46.22 344 ASP A CA 1
ATOM 2715 C C . ASP A 1 344 ? 16.146 -4.143 -12.721 1.00 46.22 344 ASP A C 1
ATOM 2717 O O . ASP A 1 344 ? 16.866 -3.157 -12.857 1.00 46.22 344 ASP A O 1
ATOM 2721 N N . GLY A 1 345 ? 16.690 -5.295 -12.326 1.00 50.88 345 GLY A N 1
ATOM 2722 C CA . GLY A 1 345 ? 18.141 -5.418 -12.173 1.00 50.88 345 GLY A CA 1
ATOM 2723 C C . GLY A 1 345 ? 18.919 -5.222 -13.486 1.00 50.88 345 GLY A C 1
ATOM 2724 O O . GLY A 1 345 ? 20.096 -4.863 -13.451 1.00 50.88 345 GLY A O 1
ATOM 2725 N N . VAL A 1 346 ? 18.306 -5.483 -14.638 1.00 46.44 346 VAL A N 1
ATOM 2726 C CA . VAL A 1 346 ? 19.032 -5.751 -15.884 1.00 46.44 346 VAL A CA 1
ATOM 2727 C C . VAL A 1 346 ? 18.670 -4.702 -16.927 1.00 46.44 346 VAL A C 1
ATOM 2729 O O . VAL A 1 346 ? 17.683 -4.839 -17.641 1.00 46.44 346 VAL A O 1
ATOM 2732 N N . ALA A 1 347 ? 19.473 -3.648 -17.018 1.00 43.34 347 ALA A N 1
ATOM 2733 C CA . ALA A 1 347 ? 19.393 -2.669 -18.098 1.00 43.34 347 ALA A CA 1
ATOM 2734 C C . ALA A 1 347 ? 20.014 -3.186 -19.419 1.00 43.34 347 ALA A C 1
ATOM 2736 O O . ALA A 1 347 ? 20.445 -2.378 -20.232 1.00 43.34 347 ALA A O 1
ATOM 2737 N N . GLU A 1 348 ? 20.071 -4.505 -19.654 1.00 50.06 348 GLU A N 1
ATOM 2738 C CA . GLU A 1 348 ? 20.751 -5.094 -20.817 1.00 50.06 348 GLU A CA 1
ATOM 2739 C C . GLU A 1 348 ? 19.868 -6.145 -21.537 1.00 50.06 348 GLU A C 1
ATOM 2741 O O . GLU A 1 348 ? 19.399 -7.124 -20.955 1.00 50.06 348 GLU A O 1
ATOM 2746 N N . SER A 1 349 ? 19.568 -5.789 -22.792 1.00 54.75 349 SER A N 1
ATOM 2747 C CA . SER A 1 349 ? 18.936 -6.445 -23.958 1.00 54.75 349 SER A CA 1
ATOM 2748 C C . SER A 1 349 ? 17.754 -7.426 -23.838 1.00 54.75 349 SER A C 1
ATOM 2750 O O . SER A 1 349 ? 16.781 -7.236 -24.568 1.00 54.75 349 SER A O 1
ATOM 2752 N N . ASP A 1 350 ? 17.729 -8.428 -22.954 1.00 56.09 350 ASP A N 1
ATOM 2753 C CA . ASP A 1 350 ? 16.864 -9.610 -23.214 1.00 56.09 350 ASP A CA 1
ATOM 2754 C C . ASP A 1 350 ? 15.541 -9.625 -22.427 1.00 56.09 350 ASP A C 1
ATOM 2756 O O . ASP A 1 350 ? 14.592 -10.345 -22.745 1.00 56.09 350 ASP A O 1
ATOM 2760 N N . ARG A 1 351 ? 15.423 -8.770 -21.405 1.00 60.56 351 ARG A N 1
ATOM 2761 C CA . ARG A 1 351 ? 14.220 -8.665 -20.553 1.00 60.56 351 ARG A CA 1
ATOM 2762 C C . ARG A 1 351 ? 13.253 -7.560 -20.975 1.00 60.56 351 ARG A C 1
ATOM 2764 O O . ARG A 1 351 ? 12.136 -7.496 -20.456 1.00 60.56 351 ARG A O 1
ATOM 2771 N N . TYR A 1 352 ? 13.629 -6.720 -21.939 1.00 60.22 352 TYR A N 1
ATOM 2772 C CA . TYR A 1 352 ? 12.777 -5.641 -22.449 1.00 60.22 352 TYR A CA 1
ATOM 2773 C C . TYR A 1 352 ? 11.452 -6.139 -23.068 1.00 60.22 352 TYR A C 1
ATOM 2775 O O . TYR A 1 352 ? 10.401 -5.573 -22.752 1.00 60.22 352 TYR A O 1
ATOM 2783 N N . PRO A 1 353 ? 11.412 -7.240 -23.848 1.00 68.38 353 PRO A N 1
ATOM 2784 C CA . PRO A 1 353 ? 10.145 -7.789 -24.338 1.00 68.38 353 PRO A CA 1
ATOM 2785 C C . PRO A 1 353 ? 9.198 -8.224 -23.211 1.00 68.38 353 PRO A C 1
ATOM 2787 O O . PRO A 1 353 ? 7.985 -8.018 -23.305 1.00 68.38 353 PRO A O 1
ATOM 2790 N N . LEU A 1 354 ? 9.734 -8.771 -22.112 1.00 62.66 354 LEU A N 1
ATOM 2791 C CA . LEU A 1 354 ? 8.943 -9.117 -20.928 1.00 62.66 354 LEU A CA 1
ATOM 2792 C C . LEU A 1 354 ? 8.395 -7.871 -20.239 1.00 62.66 354 LEU A C 1
ATOM 2794 O O . LEU A 1 354 ? 7.222 -7.855 -19.868 1.00 62.66 354 LEU A O 1
ATOM 2798 N N . PHE A 1 355 ? 9.208 -6.820 -20.121 1.00 62.53 355 PHE A N 1
ATOM 2799 C CA . PHE A 1 355 ? 8.758 -5.523 -19.626 1.00 62.53 355 PHE A CA 1
ATOM 2800 C C . PHE A 1 355 ? 7.571 -5.007 -20.454 1.00 62.53 355 PHE A C 1
ATOM 2802 O O . PHE A 1 355 ? 6.507 -4.747 -19.896 1.00 62.53 355 PHE A O 1
ATOM 2809 N N . VAL A 1 356 ? 7.691 -4.971 -21.787 1.00 64.69 356 VAL A N 1
ATOM 2810 C CA . VAL A 1 356 ? 6.615 -4.530 -22.694 1.00 64.69 356 VAL A CA 1
ATOM 2811 C C . VAL A 1 356 ? 5.368 -5.417 -22.594 1.00 64.69 356 VAL A C 1
ATOM 2813 O O . VAL A 1 356 ? 4.252 -4.897 -22.522 1.00 64.69 356 VAL A O 1
ATOM 2816 N N . LYS A 1 357 ? 5.524 -6.749 -22.551 1.00 66.75 357 LYS A N 1
ATOM 2817 C CA . LYS A 1 357 ? 4.405 -7.693 -22.369 1.00 66.75 357 LYS A CA 1
ATOM 2818 C C . LYS A 1 357 ? 3.679 -7.429 -21.052 1.00 66.75 35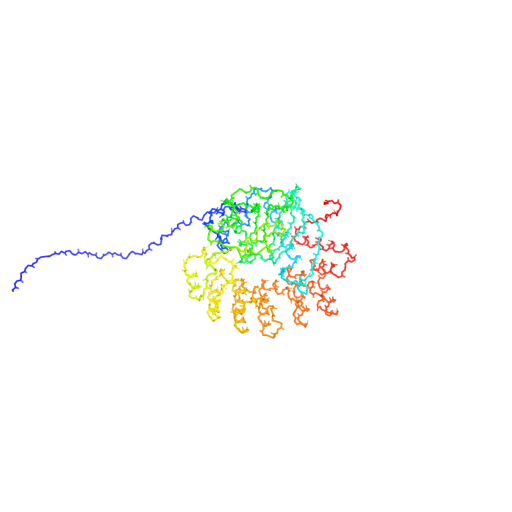7 LYS A C 1
ATOM 2820 O O . LYS A 1 357 ? 2.449 -7.438 -21.010 1.00 66.75 357 LYS A O 1
ATOM 2825 N N . ALA A 1 358 ? 4.430 -7.154 -19.995 1.00 64.69 358 ALA A N 1
ATOM 2826 C CA . ALA A 1 358 ? 3.890 -6.916 -18.675 1.00 64.69 358 ALA A CA 1
ATOM 2827 C C . ALA A 1 358 ? 3.134 -5.580 -18.579 1.00 64.69 358 ALA A C 1
ATOM 2829 O O . ALA A 1 358 ? 2.104 -5.531 -17.915 1.00 64.69 358 ALA A O 1
ATOM 2830 N N . LEU A 1 359 ? 3.519 -4.532 -19.323 1.00 63.50 359 LEU A N 1
ATOM 2831 C CA . LEU A 1 359 ? 2.773 -3.257 -19.389 1.00 63.50 359 LEU A CA 1
ATOM 2832 C C . LEU A 1 359 ? 1.300 -3.392 -19.833 1.00 63.50 359 LEU A C 1
ATOM 2834 O O . LEU A 1 359 ? 0.557 -2.414 -19.774 1.00 63.50 359 LEU A O 1
ATOM 2838 N N . ARG A 1 360 ? 0.854 -4.569 -20.290 1.00 68.50 360 ARG A N 1
ATOM 2839 C CA . ARG A 1 360 ? -0.559 -4.854 -20.584 1.00 68.50 360 ARG A CA 1
ATOM 2840 C C . ARG A 1 360 ? -1.417 -5.008 -19.322 1.00 68.50 360 ARG A C 1
ATOM 2842 O O . ARG A 1 360 ? -2.630 -4.843 -19.403 1.00 68.50 360 ARG A O 1
ATOM 2849 N N . TYR A 1 361 ? -0.817 -5.296 -18.166 1.00 66.12 361 TYR A N 1
ATOM 2850 C CA . TYR A 1 361 ? -1.538 -5.482 -16.906 1.00 66.12 361 TYR A CA 1
ATOM 2851 C C . TYR A 1 361 ? -1.528 -4.208 -16.054 1.00 66.12 361 TYR A C 1
ATOM 2853 O O . TYR A 1 361 ? -0.509 -3.533 -15.902 1.00 66.12 361 TYR A O 1
ATOM 2861 N N . LYS A 1 362 ? -2.663 -3.901 -15.421 1.00 65.88 362 LYS A N 1
ATOM 2862 C CA . LYS A 1 362 ? -2.831 -2.712 -14.566 1.00 65.88 362 LYS A CA 1
ATOM 2863 C C . LYS A 1 362 ? -1.788 -2.636 -13.437 1.00 65.88 362 LYS A C 1
ATOM 2865 O O . LYS A 1 362 ? -1.193 -1.582 -13.218 1.00 65.88 362 LYS A O 1
ATOM 2870 N N . ASN A 1 363 ? -1.519 -3.756 -12.768 1.00 62.56 363 ASN A N 1
ATOM 2871 C CA . ASN A 1 363 ? -0.580 -3.826 -11.636 1.00 62.56 363 ASN A CA 1
ATOM 2872 C C . ASN A 1 363 ? 0.883 -3.701 -12.071 1.00 62.56 363 ASN A C 1
ATOM 2874 O O . ASN A 1 363 ? 1.714 -3.122 -11.375 1.00 62.56 363 ASN A O 1
ATOM 2878 N N . SER A 1 364 ? 1.181 -4.189 -13.268 1.00 63.19 364 SER A N 1
ATOM 2879 C CA . SER A 1 364 ? 2.470 -4.067 -13.934 1.00 63.19 364 SER A CA 1
ATOM 2880 C C . SER A 1 364 ? 2.836 -2.638 -14.288 1.00 63.19 364 SER A C 1
ATOM 2882 O O . SER A 1 364 ? 3.983 -2.244 -14.122 1.00 63.19 364 SER A O 1
ATOM 2884 N N . LEU A 1 365 ? 1.870 -1.827 -14.703 1.00 60.81 365 LEU A N 1
ATOM 2885 C CA . LEU A 1 365 ? 2.105 -0.425 -15.044 1.00 60.81 365 LEU A CA 1
ATOM 2886 C C . LEU A 1 365 ? 2.481 0.427 -13.829 1.00 60.81 365 LEU A C 1
ATOM 2888 O O . LEU A 1 365 ? 3.331 1.309 -13.930 1.00 60.81 365 LEU A O 1
ATOM 2892 N N . LEU A 1 366 ? 1.886 0.143 -12.669 1.00 63.50 366 LEU A N 1
ATOM 2893 C CA . LEU A 1 366 ? 2.231 0.806 -11.413 1.00 63.50 366 LEU A CA 1
ATOM 2894 C C . LEU A 1 366 ? 3.662 0.476 -10.977 1.00 63.50 366 LEU A C 1
ATOM 2896 O O . LEU A 1 366 ? 4.390 1.360 -10.531 1.00 63.50 366 LEU A O 1
ATOM 2900 N N . GLU A 1 367 ? 4.087 -0.773 -11.145 1.00 64.88 367 GLU A N 1
ATOM 2901 C CA . GLU A 1 367 ? 5.462 -1.202 -10.876 1.00 64.88 367 GLU A CA 1
ATOM 2902 C C . GLU A 1 367 ? 6.449 -0.645 -11.910 1.00 64.88 367 GLU A C 1
ATOM 2904 O O . GLU A 1 367 ? 7.453 -0.051 -11.527 1.00 64.88 367 GLU A O 1
ATOM 2909 N N . ALA A 1 368 ? 6.122 -0.704 -13.203 1.00 62.94 368 ALA A N 1
ATOM 2910 C CA . ALA A 1 368 ? 6.918 -0.116 -14.279 1.00 62.94 368 ALA A CA 1
ATOM 2911 C C . ALA A 1 368 ? 7.098 1.397 -14.128 1.00 62.94 368 ALA A C 1
ATOM 2913 O O . ALA A 1 368 ? 8.165 1.928 -14.431 1.00 62.94 368 ALA A O 1
ATOM 2914 N N . SER A 1 369 ? 6.078 2.098 -13.617 1.00 63.41 369 SER A N 1
ATOM 2915 C CA . SER A 1 369 ? 6.141 3.550 -13.447 1.00 63.41 369 SER A CA 1
ATOM 2916 C C . SER A 1 369 ? 7.260 4.011 -12.499 1.00 63.41 369 SER A C 1
ATOM 2918 O O . SER A 1 369 ? 7.689 5.159 -12.555 1.00 63.41 369 SER A O 1
ATOM 2920 N N . LYS A 1 370 ? 7.779 3.108 -11.660 1.00 68.81 370 LYS A N 1
ATOM 2921 C CA . LYS A 1 370 ? 8.884 3.364 -10.726 1.00 68.81 370 LYS A CA 1
ATOM 2922 C C . LYS A 1 370 ? 10.256 3.413 -11.403 1.00 68.81 370 LYS A C 1
ATOM 2924 O O . LYS A 1 370 ? 11.209 3.820 -10.748 1.00 68.81 370 LYS A O 1
ATOM 2929 N N . PHE A 1 371 ? 10.338 2.977 -12.660 1.00 68.88 371 PHE A N 1
ATOM 2930 C CA . PHE A 1 371 ? 11.586 2.782 -13.402 1.00 68.88 371 PHE A CA 1
ATOM 2931 C C . PHE A 1 371 ? 11.595 3.499 -14.755 1.00 68.88 371 PHE A C 1
ATOM 2933 O O . PHE A 1 371 ? 12.486 3.264 -15.566 1.00 68.88 371 PHE A O 1
ATOM 2940 N N . ILE A 1 372 ? 10.605 4.356 -15.033 1.00 73.75 372 ILE A N 1
ATOM 2941 C CA . ILE A 1 372 ? 10.466 5.042 -16.331 1.00 73.75 372 ILE A CA 1
ATOM 2942 C C . ILE A 1 372 ? 11.733 5.825 -16.686 1.00 73.75 372 ILE A C 1
ATOM 2944 O O . ILE A 1 372 ? 12.143 5.872 -17.839 1.00 73.75 372 ILE A O 1
ATOM 2948 N N . ASP A 1 373 ? 12.365 6.418 -15.683 1.00 72.12 373 ASP A N 1
ATOM 2949 C CA . ASP A 1 373 ? 13.596 7.195 -15.782 1.00 72.12 373 ASP A CA 1
ATOM 2950 C C . ASP A 1 373 ? 14.843 6.352 -16.084 1.00 72.12 373 ASP A C 1
ATOM 2952 O O . ASP A 1 373 ? 15.874 6.898 -16.474 1.00 72.12 373 ASP A O 1
ATOM 2956 N N . LYS A 1 374 ? 14.750 5.027 -15.936 1.00 73.31 374 LYS A N 1
ATOM 2957 C CA . LYS A 1 374 ? 15.804 4.072 -16.290 1.00 73.31 374 LYS A CA 1
ATOM 2958 C C . LYS A 1 374 ? 15.602 3.415 -17.653 1.00 73.31 374 LYS A C 1
ATOM 2960 O O . LYS A 1 374 ? 16.482 2.685 -18.097 1.00 73.31 374 LYS A O 1
ATOM 2965 N N . LEU A 1 375 ? 14.467 3.640 -18.314 1.00 72.31 375 LEU A N 1
ATOM 2966 C CA . LEU A 1 375 ? 14.225 3.082 -19.644 1.00 72.31 375 LEU A CA 1
ATOM 2967 C C . LEU A 1 375 ? 15.223 3.649 -20.672 1.00 72.31 375 LEU A C 1
ATOM 2969 O O . LEU A 1 375 ? 15.784 4.728 -20.430 1.00 72.31 375 LEU A O 1
ATOM 2973 N N . PRO A 1 376 ? 15.429 2.975 -21.822 1.00 76.75 376 PRO A N 1
ATOM 2974 C CA . PRO A 1 376 ? 16.162 3.549 -22.949 1.00 76.75 376 PRO A CA 1
ATOM 2975 C C . PRO A 1 376 ? 15.615 4.930 -23.307 1.00 76.75 376 PRO A C 1
ATOM 2977 O O . PRO A 1 376 ? 14.398 5.150 -23.248 1.00 76.75 376 PRO A O 1
ATOM 2980 N N . TYR A 1 377 ? 16.512 5.865 -23.616 1.00 79.94 377 TYR A N 1
ATOM 2981 C CA . TYR A 1 377 ? 16.217 7.295 -23.712 1.00 79.94 377 TYR A CA 1
ATOM 2982 C C . TYR A 1 377 ? 15.024 7.585 -24.646 1.00 79.94 377 TYR A C 1
ATOM 2984 O O . TYR A 1 377 ? 14.065 8.256 -24.261 1.00 79.94 377 TYR A O 1
ATOM 2992 N N . GLU A 1 378 ? 15.024 6.958 -25.817 1.00 80.00 378 GLU A N 1
ATOM 2993 C CA . GLU A 1 378 ? 14.018 7.032 -26.876 1.00 80.00 378 GLU A CA 1
ATOM 2994 C C . GLU A 1 378 ? 12.618 6.547 -26.456 1.00 80.00 378 GLU A C 1
ATOM 2996 O O . GLU A 1 378 ? 11.610 6.911 -27.062 1.00 80.00 378 GLU A O 1
ATOM 3001 N N . THR A 1 379 ? 12.521 5.761 -25.382 1.00 78.75 379 THR A N 1
ATOM 3002 C CA . THR A 1 379 ? 11.250 5.202 -24.891 1.00 78.75 379 THR A CA 1
ATOM 3003 C C . THR A 1 379 ? 10.660 5.972 -23.708 1.00 78.75 379 THR A C 1
ATOM 3005 O O . THR A 1 379 ? 9.488 5.767 -23.359 1.00 78.75 379 THR A O 1
ATOM 3008 N N . ARG A 1 380 ? 11.432 6.878 -23.089 1.00 84.31 380 ARG A N 1
ATOM 3009 C CA . ARG A 1 380 ? 11.028 7.583 -21.861 1.00 84.31 380 ARG A CA 1
ATOM 3010 C C . ARG A 1 380 ? 9.851 8.515 -22.099 1.00 84.31 380 ARG A C 1
ATOM 3012 O O . ARG A 1 380 ? 8.830 8.376 -21.426 1.00 84.31 380 ARG A O 1
ATOM 3019 N N . LEU A 1 381 ? 9.957 9.431 -23.066 1.00 89.94 381 LEU A N 1
ATOM 3020 C CA . LEU A 1 381 ? 8.889 10.393 -23.353 1.00 89.94 381 LEU A CA 1
ATOM 3021 C C . LEU A 1 381 ? 7.570 9.689 -23.736 1.00 89.94 381 LEU A C 1
ATOM 3023 O O . LEU A 1 381 ? 6.563 9.962 -23.076 1.00 89.94 381 LEU A O 1
ATOM 3027 N N . PRO A 1 382 ? 7.531 8.738 -24.696 1.00 86.44 382 PRO A N 1
ATOM 3028 C CA . PRO A 1 382 ? 6.305 7.999 -25.006 1.00 86.44 382 PRO A CA 1
ATOM 3029 C C . PRO A 1 382 ? 5.676 7.321 -23.780 1.00 86.44 382 PRO A C 1
ATOM 3031 O O . PRO A 1 382 ? 4.456 7.362 -23.603 1.00 86.44 382 PRO A O 1
ATOM 3034 N N . SER A 1 383 ? 6.500 6.745 -22.897 1.00 82.06 383 SER A N 1
ATOM 3035 C CA . SER A 1 383 ? 6.040 6.088 -21.667 1.00 82.06 383 SER A CA 1
ATOM 3036 C C . SER A 1 383 ? 5.445 7.082 -20.666 1.00 82.06 383 SER A C 1
ATOM 3038 O O . SER A 1 383 ? 4.360 6.840 -20.132 1.00 82.06 383 SER A O 1
ATOM 3040 N N . ILE A 1 384 ? 6.105 8.225 -20.453 1.00 86.81 384 ILE A N 1
ATOM 3041 C CA . ILE A 1 384 ? 5.621 9.313 -19.589 1.00 86.81 384 ILE A CA 1
ATOM 3042 C C . ILE A 1 384 ? 4.266 9.831 -20.089 1.00 86.81 384 ILE A C 1
ATOM 3044 O O . ILE A 1 384 ? 3.303 9.884 -19.321 1.00 86.81 384 ILE A O 1
ATOM 3048 N N . LEU A 1 385 ? 4.156 10.143 -21.385 1.00 91.44 385 LEU A N 1
ATOM 3049 C CA . LEU A 1 385 ? 2.917 10.653 -21.983 1.00 91.44 385 LEU A CA 1
ATOM 3050 C C . LEU A 1 385 ? 1.775 9.632 -21.892 1.00 91.44 385 LEU A C 1
ATOM 3052 O O . LEU A 1 385 ? 0.643 9.989 -21.551 1.00 91.44 385 LEU A O 1
ATOM 3056 N N . LYS A 1 386 ? 2.063 8.348 -22.144 1.00 85.62 386 LYS A N 1
ATOM 3057 C CA . LYS A 1 386 ? 1.084 7.260 -22.000 1.00 85.62 386 LYS A CA 1
ATOM 3058 C C . LYS A 1 386 ? 0.559 7.165 -20.569 1.00 85.62 386 LYS A C 1
ATOM 3060 O O . LYS A 1 386 ? -0.648 6.998 -20.376 1.00 85.62 386 LYS A O 1
ATOM 3065 N N . ILE A 1 387 ? 1.442 7.298 -19.577 1.00 84.69 387 ILE A N 1
ATOM 3066 C CA . ILE A 1 387 ? 1.074 7.239 -18.160 1.00 84.69 387 ILE A CA 1
ATOM 3067 C C . ILE A 1 387 ? 0.207 8.422 -17.752 1.00 84.69 387 ILE A C 1
ATOM 3069 O O . ILE A 1 387 ? -0.824 8.208 -17.115 1.00 84.69 387 ILE A O 1
ATOM 3073 N N . PHE A 1 388 ? 0.543 9.641 -18.175 1.00 90.00 388 PHE A N 1
ATOM 3074 C CA . PHE A 1 388 ? -0.297 10.803 -17.891 1.00 90.00 388 PHE A CA 1
ATOM 3075 C C . PHE A 1 388 ? -1.737 10.634 -18.386 1.00 90.00 388 PHE A C 1
ATOM 3077 O O . PHE A 1 388 ? -2.681 10.858 -17.619 1.00 90.00 388 PHE A O 1
ATOM 3084 N N . ARG A 1 389 ? -1.893 10.165 -19.628 1.00 90.00 389 ARG A N 1
ATOM 3085 C CA . ARG A 1 389 ? -3.192 10.012 -20.297 1.00 90.00 389 ARG A CA 1
ATOM 3086 C C . ARG A 1 389 ? -4.023 8.862 -19.749 1.00 90.00 389 ARG A C 1
ATOM 3088 O O . ARG A 1 389 ? -5.228 9.006 -19.587 1.00 90.00 389 ARG A O 1
ATOM 3095 N N . SER A 1 390 ? -3.382 7.735 -19.456 1.00 83.69 390 SER A N 1
ATOM 3096 C CA . SER A 1 390 ? -4.102 6.470 -19.269 1.00 83.69 390 SER A CA 1
ATOM 3097 C C . SER A 1 390 ? -4.115 5.977 -17.823 1.00 83.69 390 SER A C 1
ATOM 3099 O O . SER A 1 390 ? -4.941 5.138 -17.479 1.00 83.69 390 SER A O 1
ATOM 3101 N N . TYR A 1 391 ? -3.213 6.470 -16.962 1.00 80.69 391 TYR A N 1
ATOM 3102 C CA . TYR A 1 391 ? -2.959 5.854 -15.655 1.00 80.69 391 TYR A CA 1
ATOM 3103 C C . TYR A 1 391 ? -2.832 6.888 -14.527 1.00 80.69 391 TYR A C 1
ATOM 3105 O O . TYR A 1 391 ? -1.716 7.235 -14.128 1.00 80.69 391 TYR A O 1
ATOM 3113 N N . PRO A 1 392 ? -3.962 7.332 -13.935 1.00 83.94 392 PRO A N 1
ATOM 3114 C CA . PRO A 1 392 ? -3.970 8.298 -12.834 1.00 83.94 392 PRO A CA 1
ATOM 3115 C C . PRO A 1 392 ? -3.023 7.944 -11.680 1.00 83.94 392 PRO A C 1
ATOM 3117 O O . PRO A 1 392 ? -2.312 8.810 -11.176 1.00 83.94 392 PRO A O 1
ATOM 3120 N N . SER A 1 393 ? -2.933 6.661 -11.320 1.00 78.06 393 SER A N 1
ATOM 3121 C CA . SER A 1 393 ? -2.072 6.162 -10.241 1.00 78.06 393 SER A CA 1
ATOM 3122 C C . SER A 1 393 ? -0.567 6.266 -10.516 1.00 78.06 393 SER A C 1
ATOM 3124 O O . SER A 1 393 ? 0.222 6.221 -9.576 1.00 78.06 393 SER A O 1
ATOM 3126 N N . GLY A 1 394 ? -0.157 6.381 -11.784 1.00 79.44 394 GLY A N 1
ATOM 3127 C CA . GLY A 1 394 ? 1.244 6.520 -12.198 1.00 79.44 394 GLY A CA 1
ATOM 3128 C C . GLY A 1 394 ? 1.672 7.969 -12.453 1.00 79.44 394 GLY A C 1
ATOM 3129 O O . GLY A 1 394 ? 2.856 8.231 -12.659 1.00 79.44 394 GLY A O 1
ATOM 3130 N N . ARG A 1 395 ? 0.732 8.924 -12.425 1.00 87.94 395 ARG A N 1
ATOM 3131 C CA . ARG A 1 395 ? 0.957 10.331 -12.796 1.00 87.94 395 ARG A CA 1
ATOM 3132 C C . ARG A 1 395 ? 2.052 11.011 -11.977 1.00 87.94 395 ARG A C 1
ATOM 3134 O O . ARG A 1 395 ? 2.929 11.645 -12.552 1.00 87.94 395 ARG A O 1
ATOM 3141 N N . ALA A 1 396 ? 2.058 10.837 -10.655 1.00 87.00 396 ALA A N 1
ATOM 3142 C CA . ALA A 1 396 ? 3.090 11.432 -9.803 1.00 87.00 396 ALA A CA 1
ATOM 3143 C C . ALA A 1 396 ? 4.498 10.903 -10.129 1.00 87.00 396 ALA A C 1
ATOM 3145 O O . ALA A 1 396 ? 5.470 11.653 -10.083 1.00 87.00 396 ALA A O 1
ATOM 3146 N N . LEU A 1 397 ? 4.612 9.621 -10.485 1.00 81.06 397 LEU A N 1
ATOM 3147 C CA . LEU A 1 397 ? 5.885 9.000 -10.851 1.00 81.06 397 LEU A CA 1
ATOM 3148 C C . LEU A 1 397 ? 6.360 9.465 -12.229 1.00 81.06 397 LEU A C 1
ATOM 3150 O O . LEU A 1 397 ? 7.510 9.873 -12.367 1.00 81.06 397 LEU A O 1
ATOM 3154 N N . ALA A 1 398 ? 5.461 9.509 -13.213 1.00 85.38 398 ALA A N 1
ATOM 3155 C CA . ALA A 1 398 ? 5.756 10.068 -14.529 1.00 85.38 398 ALA A CA 1
ATOM 3156 C C . ALA A 1 398 ? 6.191 11.543 -14.447 1.00 85.38 398 ALA A C 1
ATOM 3158 O O . ALA A 1 398 ? 7.163 11.927 -15.089 1.00 85.38 398 ALA A O 1
ATOM 3159 N N . ALA A 1 399 ? 5.543 12.349 -13.598 1.00 90.38 399 ALA A N 1
ATOM 3160 C CA . ALA A 1 399 ? 5.921 13.742 -13.351 1.00 90.38 399 ALA A CA 1
ATOM 3161 C C . ALA A 1 399 ? 7.330 13.883 -12.756 1.00 90.38 399 ALA A C 1
ATOM 3163 O O . ALA A 1 399 ? 8.078 14.770 -13.154 1.00 90.38 399 ALA A O 1
ATOM 3164 N N . ARG A 1 400 ? 7.726 12.985 -11.848 1.00 86.88 400 ARG A N 1
ATOM 3165 C CA . ARG A 1 400 ? 9.095 12.946 -11.304 1.00 86.88 400 ARG A CA 1
ATOM 3166 C C . ARG A 1 400 ? 10.122 12.521 -12.351 1.00 86.88 400 ARG A C 1
ATOM 3168 O O . ARG A 1 400 ? 11.244 13.012 -12.320 1.00 86.88 400 ARG A O 1
ATOM 3175 N N . ALA A 1 401 ? 9.742 11.634 -13.271 1.00 85.94 401 ALA A N 1
ATOM 3176 C CA . ALA A 1 401 ? 10.617 11.126 -14.327 1.00 85.94 401 ALA A CA 1
ATOM 3177 C C . ALA A 1 401 ? 10.925 12.150 -15.430 1.00 85.94 401 ALA A C 1
ATOM 3179 O O . ALA A 1 401 ? 11.861 11.939 -16.198 1.00 85.94 401 ALA A O 1
ATOM 3180 N N . ILE A 1 402 ? 10.215 13.282 -15.480 1.00 89.75 402 ILE A N 1
ATOM 3181 C CA . ILE A 1 402 ? 10.465 14.377 -16.433 1.00 89.75 402 ILE A CA 1
ATOM 3182 C C . ILE A 1 402 ? 11.921 14.869 -16.384 1.00 89.75 402 ILE A C 1
ATOM 3184 O O . ILE A 1 402 ? 12.486 15.216 -17.417 1.00 89.75 402 ILE A O 1
ATOM 3188 N N . SER A 1 403 ? 12.563 14.863 -15.211 1.00 87.12 403 SER A N 1
ATOM 3189 C CA . SER A 1 403 ? 13.961 15.297 -15.063 1.00 87.12 403 SER A CA 1
ATOM 3190 C C . SER A 1 403 ? 14.974 14.399 -15.785 1.00 87.12 403 SER A C 1
ATOM 3192 O O . SER A 1 403 ? 16.107 14.822 -15.986 1.00 87.12 403 SER A O 1
ATOM 3194 N N . SER A 1 404 ? 14.574 13.189 -16.191 1.00 85.94 404 SER A N 1
ATOM 3195 C CA . SER A 1 404 ? 15.413 12.240 -16.938 1.00 85.94 404 SER A CA 1
ATOM 3196 C C . SER A 1 404 ? 15.397 12.446 -18.461 1.00 85.94 404 SER A C 1
ATOM 3198 O O . SER A 1 404 ? 16.053 11.691 -19.183 1.00 85.94 404 SER A O 1
ATOM 3200 N N . LEU A 1 405 ? 14.632 13.428 -18.949 1.00 87.88 405 LEU A N 1
ATOM 3201 C CA . LEU A 1 405 ? 14.489 13.777 -20.364 1.00 87.88 405 LEU A CA 1
ATOM 3202 C C . LEU A 1 405 ? 15.434 14.926 -20.769 1.00 87.88 405 LEU A C 1
ATOM 3204 O O . LEU A 1 405 ? 15.789 15.771 -19.941 1.00 87.88 405 LEU A O 1
ATOM 3208 N N . ASN A 1 406 ? 15.786 14.991 -22.056 1.00 91.19 406 ASN A N 1
ATOM 3209 C CA . ASN A 1 406 ? 16.407 16.153 -22.701 1.00 91.19 406 ASN A CA 1
ATOM 3210 C C . ASN A 1 406 ? 15.431 17.339 -22.732 1.00 91.19 406 ASN A C 1
ATOM 3212 O O . ASN A 1 406 ? 14.244 17.195 -22.449 1.00 91.19 406 ASN A O 1
ATOM 3216 N N . GLU A 1 407 ? 15.926 18.528 -23.070 1.00 91.56 407 GLU A N 1
ATOM 3217 C CA . GLU A 1 407 ? 15.133 19.748 -22.925 1.00 91.56 407 GLU A CA 1
ATOM 3218 C C . GLU A 1 407 ? 13.870 19.799 -23.817 1.00 91.56 407 GLU A C 1
ATOM 3220 O O . GLU A 1 407 ? 12.796 20.070 -23.273 1.00 91.56 407 GLU A O 1
ATOM 3225 N N . PRO A 1 408 ? 13.913 19.465 -25.126 1.00 93.94 408 PRO A N 1
ATOM 3226 C CA . PRO A 1 408 ? 12.698 19.408 -25.950 1.00 93.94 408 PRO A CA 1
ATOM 3227 C C . PRO A 1 408 ? 11.633 18.429 -25.423 1.00 93.94 408 PRO A C 1
ATOM 3229 O O . PRO A 1 408 ? 10.442 18.763 -25.337 1.00 93.94 408 PRO A O 1
ATOM 3232 N N . ASP A 1 409 ? 12.054 17.233 -25.012 1.00 94.69 409 ASP A N 1
ATOM 3233 C CA . ASP A 1 409 ? 11.158 16.201 -24.491 1.00 94.69 409 ASP A CA 1
ATOM 3234 C C . ASP A 1 409 ? 10.601 16.596 -23.119 1.00 94.69 409 ASP A C 1
ATOM 3236 O O . ASP A 1 409 ? 9.423 16.375 -22.825 1.00 94.69 409 ASP A O 1
ATOM 3240 N N . LYS A 1 410 ? 11.425 17.241 -22.286 1.00 94.19 410 LYS A N 1
ATOM 3241 C CA . LYS A 1 410 ? 11.040 17.761 -20.972 1.00 94.19 410 LYS A CA 1
ATOM 3242 C C . LYS A 1 410 ? 9.919 18.785 -21.094 1.00 94.19 410 LYS A C 1
ATOM 3244 O O . LYS A 1 410 ? 8.909 18.646 -20.407 1.00 94.19 410 LYS A O 1
ATOM 3249 N N . GLN A 1 411 ? 10.044 19.762 -21.994 1.00 95.62 411 GLN A N 1
ATOM 3250 C CA . GLN A 1 411 ? 9.000 20.772 -22.212 1.00 95.62 411 GLN A CA 1
ATOM 3251 C C . GLN A 1 411 ? 7.694 20.139 -22.713 1.00 95.62 411 GLN A C 1
ATOM 3253 O O . GLN A 1 411 ? 6.604 20.482 -22.244 1.00 95.62 411 GLN A O 1
ATOM 3258 N N . THR A 1 412 ? 7.798 19.142 -23.595 1.00 97.00 412 THR A N 1
ATOM 3259 C CA . THR A 1 412 ? 6.646 18.361 -24.068 1.00 97.00 412 THR A CA 1
ATOM 3260 C C . THR A 1 412 ? 5.954 17.623 -22.918 1.00 97.00 412 THR A C 1
ATOM 3262 O O . THR A 1 412 ? 4.730 17.701 -22.766 1.00 97.00 412 THR A O 1
ATOM 3265 N N . ALA A 1 413 ? 6.725 16.940 -22.070 1.00 95.62 413 ALA A N 1
ATOM 3266 C CA . ALA A 1 413 ? 6.204 16.204 -20.925 1.00 95.62 413 ALA A CA 1
ATOM 3267 C C . ALA A 1 413 ? 5.601 17.126 -19.854 1.00 95.62 413 ALA A C 1
ATOM 3269 O O . ALA A 1 413 ? 4.551 16.796 -19.303 1.00 95.62 413 ALA A O 1
ATOM 3270 N N . ILE A 1 414 ? 6.207 18.291 -19.592 1.00 95.69 414 ILE A N 1
ATOM 3271 C CA . ILE A 1 414 ? 5.655 19.313 -18.691 1.00 95.69 414 ILE A CA 1
ATOM 3272 C C . ILE A 1 414 ? 4.300 19.782 -19.218 1.00 95.69 414 ILE A C 1
ATOM 3274 O O . ILE A 1 414 ? 3.310 19.714 -18.491 1.00 95.69 414 ILE A O 1
ATOM 3278 N N . LYS A 1 415 ? 4.216 20.184 -20.492 1.00 96.56 415 LYS A N 1
ATOM 3279 C CA . LYS A 1 415 ? 2.965 20.657 -21.105 1.00 96.56 415 LYS A CA 1
ATOM 3280 C C . LYS A 1 415 ? 1.839 19.627 -21.001 1.00 96.56 415 LYS A C 1
ATOM 3282 O O . LYS A 1 415 ? 0.701 19.989 -20.708 1.00 96.56 415 LYS A O 1
ATOM 3287 N N . GLU A 1 416 ? 2.136 18.348 -21.228 1.00 97.25 416 GLU A N 1
ATOM 3288 C CA . GLU A 1 416 ? 1.149 17.278 -21.057 1.00 97.25 416 GLU A CA 1
ATOM 3289 C C . GLU A 1 416 ? 0.789 17.065 -19.580 1.00 97.25 416 GLU A C 1
ATOM 3291 O O . GLU A 1 416 ? -0.391 16.987 -19.243 1.00 97.25 416 GLU A O 1
ATOM 3296 N N . GLY A 1 417 ? 1.783 16.990 -18.694 1.00 94.88 417 GLY A N 1
ATOM 3297 C CA . GLY A 1 417 ? 1.587 16.742 -17.269 1.00 94.88 417 GLY A CA 1
ATOM 3298 C C . GLY A 1 417 ? 0.757 17.826 -16.580 1.00 94.88 417 GLY A C 1
ATOM 3299 O O . GLY A 1 417 ? -0.088 17.508 -15.748 1.00 94.88 417 GLY A O 1
ATOM 3300 N N . MET A 1 418 ? 0.912 19.092 -16.972 1.00 95.69 418 MET A N 1
ATOM 3301 C CA . MET A 1 418 ? 0.164 20.220 -16.400 1.00 95.69 418 MET A CA 1
ATOM 3302 C C . MET A 1 418 ? -1.359 20.136 -16.609 1.00 95.69 418 MET A C 1
ATOM 3304 O O . MET A 1 418 ? -2.099 20.803 -15.887 1.00 95.69 418 MET A O 1
ATOM 3308 N N . LYS A 1 419 ? -1.844 19.291 -17.532 1.00 95.75 419 LYS A N 1
ATOM 3309 C CA . LYS A 1 419 ? -3.281 19.037 -17.747 1.00 95.75 419 LYS A CA 1
ATOM 3310 C C . LYS A 1 419 ? -3.937 18.251 -16.609 1.00 95.75 419 LYS A C 1
ATOM 3312 O O . LYS A 1 419 ? -5.157 18.262 -16.491 1.00 95.75 419 LYS A O 1
ATOM 3317 N N . TYR A 1 420 ? -3.150 17.549 -15.793 1.00 94.94 420 TYR A N 1
ATOM 3318 C CA . TYR A 1 420 ? -3.663 16.650 -14.761 1.00 94.94 420 TYR A CA 1
ATOM 3319 C C . TYR A 1 420 ? -3.321 17.195 -13.368 1.00 94.94 420 TYR A C 1
ATOM 3321 O O . TYR A 1 420 ? -2.135 17.391 -13.092 1.00 94.94 420 TYR A O 1
ATOM 3329 N N . PRO A 1 421 ? -4.295 17.392 -12.458 1.00 94.19 421 PRO A N 1
ATOM 3330 C CA . PRO A 1 421 ? -4.060 18.025 -11.157 1.00 94.19 421 PRO A CA 1
ATOM 3331 C C . PRO A 1 421 ? -2.924 17.408 -10.333 1.00 94.19 421 PRO A C 1
ATOM 3333 O O . PRO A 1 421 ? -2.058 18.138 -9.851 1.00 94.19 421 PRO A O 1
ATOM 3336 N N . LEU A 1 422 ? -2.864 16.072 -10.244 1.00 92.38 422 LEU A N 1
ATOM 3337 C CA . LEU A 1 422 ? -1.786 15.374 -9.534 1.00 92.38 422 LEU A CA 1
ATOM 3338 C C . LEU A 1 422 ? -0.409 15.664 -10.145 1.00 92.38 422 LEU A C 1
ATOM 3340 O O . LEU A 1 422 ? 0.525 16.040 -9.441 1.00 92.38 422 LEU A O 1
ATOM 3344 N N . SER A 1 423 ? -0.281 15.484 -11.460 1.00 93.00 423 SER A N 1
ATOM 3345 C CA . SER A 1 423 ? 0.968 15.739 -12.178 1.00 93.00 423 SER A CA 1
ATOM 3346 C C . SER A 1 423 ? 1.386 17.199 -12.046 1.00 93.00 423 SER A C 1
ATOM 3348 O O . SER A 1 423 ? 2.544 17.468 -11.759 1.00 93.00 423 SER A O 1
ATOM 3350 N N . ARG A 1 424 ? 0.440 18.133 -12.189 1.00 94.25 424 ARG A N 1
ATOM 3351 C CA . ARG A 1 424 ? 0.648 19.573 -12.024 1.00 94.25 424 ARG A CA 1
ATOM 3352 C C . ARG A 1 424 ? 1.170 19.921 -10.634 1.00 94.25 424 ARG A C 1
ATOM 3354 O O . ARG A 1 424 ? 2.106 20.705 -10.540 1.00 94.25 424 ARG A O 1
ATOM 3361 N N . PHE A 1 425 ? 0.620 19.325 -9.572 1.00 92.19 425 PHE A N 1
ATOM 3362 C CA . PHE A 1 425 ? 1.144 19.523 -8.218 1.00 92.19 425 PHE A CA 1
ATOM 3363 C C . PHE A 1 425 ? 2.610 19.095 -8.137 1.00 92.19 425 PHE A C 1
ATOM 3365 O O . PHE A 1 425 ? 3.465 19.892 -7.765 1.00 92.19 425 PHE A O 1
ATOM 3372 N N . VAL A 1 426 ? 2.913 17.871 -8.576 1.00 90.12 426 VAL A N 1
ATOM 3373 C CA . VAL A 1 426 ? 4.278 17.329 -8.552 1.00 90.12 426 VAL A CA 1
ATOM 3374 C C . VAL A 1 426 ? 5.241 18.165 -9.400 1.00 90.12 426 VAL A C 1
ATOM 3376 O O . VAL A 1 426 ? 6.332 18.485 -8.938 1.00 90.12 426 VAL A O 1
ATOM 3379 N N . ILE A 1 427 ? 4.843 18.560 -10.611 1.00 91.12 427 ILE A N 1
ATOM 3380 C CA . ILE A 1 427 ? 5.644 19.406 -11.505 1.00 91.12 427 ILE A CA 1
ATOM 3381 C C . ILE A 1 427 ? 5.909 20.762 -10.853 1.00 91.12 427 ILE A C 1
ATOM 3383 O O . ILE A 1 427 ? 7.055 21.198 -10.804 1.00 91.12 427 ILE A O 1
ATOM 3387 N N . ASN A 1 428 ? 4.884 21.409 -10.296 1.00 90.19 428 ASN A N 1
ATOM 3388 C CA . ASN A 1 428 ? 5.050 22.705 -9.648 1.00 90.19 428 ASN A CA 1
ATOM 3389 C C . ASN A 1 428 ? 5.950 22.622 -8.412 1.00 90.19 428 ASN A C 1
ATOM 3391 O O . ASN A 1 428 ? 6.737 23.535 -8.178 1.00 90.19 428 ASN A O 1
ATOM 3395 N N . THR A 1 429 ? 5.883 21.533 -7.643 1.00 86.69 429 THR A N 1
ATOM 3396 C CA . THR A 1 429 ? 6.782 21.323 -6.502 1.00 86.69 429 THR A CA 1
ATOM 3397 C C . THR A 1 429 ? 8.233 21.113 -6.939 1.00 86.69 429 THR A C 1
ATOM 3399 O O . THR A 1 429 ? 9.138 21.605 -6.271 1.00 86.69 429 THR A O 1
ATOM 3402 N N . LEU A 1 430 ? 8.471 20.394 -8.041 1.00 83.25 430 LEU A N 1
ATOM 3403 C CA . LEU A 1 430 ? 9.823 20.015 -8.468 1.00 83.25 430 LEU A CA 1
ATOM 3404 C C . LEU A 1 430 ? 10.511 21.058 -9.352 1.00 83.25 430 LEU A C 1
ATOM 3406 O O . LEU A 1 430 ? 11.713 21.262 -9.217 1.00 83.25 430 LEU A O 1
ATOM 3410 N N . PHE A 1 431 ? 9.768 21.701 -10.252 1.00 82.00 431 PHE A N 1
ATOM 3411 C CA . PHE A 1 431 ? 10.321 22.586 -11.282 1.00 82.00 431 PHE A CA 1
ATOM 3412 C C . PHE A 1 431 ? 9.983 24.065 -11.050 1.00 82.00 431 PHE A C 1
ATOM 3414 O O . PHE A 1 431 ? 10.722 24.925 -11.513 1.00 82.00 431 PHE A O 1
ATOM 3421 N N . ASN A 1 432 ? 8.921 24.377 -10.293 1.00 80.06 432 ASN A N 1
ATOM 3422 C CA . ASN A 1 432 ? 8.447 25.750 -10.055 1.00 80.06 432 ASN A CA 1
ATOM 3423 C C . ASN A 1 432 ? 8.356 26.070 -8.551 1.00 80.06 432 ASN A C 1
ATOM 3425 O O . ASN A 1 432 ? 7.326 26.541 -8.056 1.00 80.06 432 ASN A O 1
ATOM 3429 N N . SER A 1 433 ? 9.426 25.792 -7.799 1.00 71.81 433 SER A N 1
ATOM 3430 C CA . SER A 1 433 ? 9.440 25.864 -6.326 1.00 71.81 433 SER A CA 1
ATOM 3431 C C . SER A 1 433 ? 9.082 27.249 -5.755 1.00 71.81 433 SER A C 1
ATOM 3433 O O . SER A 1 433 ? 8.532 27.334 -4.655 1.00 71.81 433 SER A O 1
ATOM 3435 N N . SER A 1 434 ? 9.313 28.324 -6.516 1.00 77.50 434 SER A N 1
ATOM 3436 C CA . SER A 1 434 ? 8.981 29.709 -6.153 1.00 77.50 434 SER A CA 1
ATOM 3437 C C . SER A 1 434 ? 7.477 30.014 -6.160 1.00 77.50 434 SER A C 1
ATOM 3439 O O . SER A 1 434 ? 7.037 30.975 -5.529 1.00 77.50 434 SER A O 1
ATOM 3441 N N . LYS A 1 435 ? 6.655 29.184 -6.811 1.00 83.88 435 LYS A N 1
ATOM 3442 C CA . LYS A 1 435 ? 5.224 29.432 -7.018 1.00 83.88 435 LYS A CA 1
ATOM 3443 C C . LYS A 1 435 ? 4.333 28.660 -6.044 1.00 83.88 435 LYS A C 1
ATOM 3445 O O . LYS A 1 435 ? 3.490 27.854 -6.440 1.00 83.88 435 LYS A O 1
ATOM 3450 N N . LYS A 1 436 ? 4.491 28.928 -4.744 1.00 83.75 436 LYS A N 1
ATOM 3451 C CA . LYS A 1 436 ? 3.746 28.232 -3.673 1.00 83.75 436 LYS A CA 1
ATOM 3452 C C . LYS A 1 436 ? 2.225 28.266 -3.867 1.00 83.75 436 LYS A C 1
ATOM 3454 O O . LYS A 1 436 ? 1.569 27.257 -3.652 1.00 83.75 436 LYS A O 1
ATOM 3459 N N . HIS A 1 437 ? 1.661 29.391 -4.309 1.00 86.38 437 HIS A N 1
ATOM 3460 C CA . HIS A 1 437 ? 0.217 29.499 -4.547 1.00 86.38 437 HIS A CA 1
ATOM 3461 C C . HIS A 1 437 ? -0.278 28.510 -5.619 1.00 86.38 437 HIS A C 1
ATOM 3463 O O . HIS A 1 437 ? -1.240 27.783 -5.384 1.00 86.38 437 HIS A O 1
ATOM 3469 N N . GLU A 1 438 ? 0.420 28.408 -6.755 1.00 87.75 438 GLU A N 1
ATOM 3470 C CA . GLU A 1 438 ? 0.076 27.461 -7.827 1.00 87.75 438 GLU A CA 1
ATOM 3471 C C . GLU A 1 438 ? 0.263 25.997 -7.391 1.00 87.75 438 GLU A C 1
ATOM 3473 O O . GLU A 1 438 ? -0.501 25.123 -7.805 1.00 87.75 438 GLU A O 1
ATOM 3478 N N . GLN A 1 439 ? 1.255 25.713 -6.536 1.00 88.00 439 GLN A N 1
ATOM 3479 C CA . GLN A 1 439 ? 1.421 24.391 -5.918 1.00 88.00 439 GLN A CA 1
ATOM 3480 C C . GLN A 1 439 ? 0.206 24.044 -5.052 1.00 88.00 439 GLN A C 1
ATOM 3482 O O . GLN A 1 439 ? -0.370 22.968 -5.205 1.00 88.00 439 GLN A O 1
ATOM 3487 N N . TRP A 1 440 ? -0.229 24.959 -4.183 1.00 87.94 440 TRP A N 1
ATOM 3488 C CA . TRP A 1 440 ? -1.370 24.716 -3.299 1.00 87.94 440 TRP A CA 1
ATOM 3489 C C . TRP A 1 440 ? -2.682 24.596 -4.053 1.00 87.94 440 TRP A C 1
ATOM 3491 O O . TRP A 1 440 ? -3.456 23.688 -3.764 1.00 87.94 440 TRP A O 1
ATOM 3501 N N . GLN A 1 441 ? -2.904 25.425 -5.071 1.00 91.25 441 GLN A N 1
ATOM 3502 C CA . GLN A 1 441 ? -4.081 25.284 -5.917 1.00 91.25 441 GLN A CA 1
ATOM 3503 C C . GLN A 1 441 ? -4.106 23.915 -6.610 1.00 91.25 441 GLN A C 1
ATOM 3505 O O . GLN A 1 441 ? -5.128 23.233 -6.601 1.00 91.25 441 GLN A O 1
ATOM 3510 N N . ALA A 1 442 ? -2.967 23.459 -7.144 1.00 91.56 442 ALA A N 1
ATOM 3511 C CA . ALA A 1 442 ? -2.872 22.140 -7.761 1.00 91.56 442 ALA A CA 1
ATOM 3512 C C . ALA A 1 442 ? -3.097 20.993 -6.760 1.00 91.56 442 ALA A C 1
ATOM 3514 O O . ALA A 1 442 ? -3.742 20.005 -7.111 1.00 91.56 442 ALA A O 1
ATOM 3515 N N . PHE A 1 443 ? -2.610 21.138 -5.523 1.00 91.69 443 PHE A N 1
ATOM 3516 C CA . PHE A 1 443 ? -2.866 20.198 -4.432 1.00 91.69 443 PHE A CA 1
ATOM 3517 C C . PHE A 1 443 ? -4.362 20.120 -4.098 1.00 91.69 443 PHE A C 1
ATOM 3519 O O . PHE A 1 443 ? -4.929 19.029 -4.086 1.00 91.69 443 PHE A O 1
ATOM 3526 N N . HIS A 1 444 ? -5.021 21.264 -3.900 1.00 93.00 444 HIS A N 1
ATOM 3527 C CA . HIS A 1 444 ? -6.462 21.327 -3.648 1.00 93.00 444 HIS A CA 1
ATOM 3528 C C . HIS A 1 444 ? -7.273 20.713 -4.791 1.00 93.00 444 HIS A C 1
ATOM 3530 O O . HIS A 1 444 ? -8.144 19.884 -4.542 1.00 93.00 444 HIS A O 1
ATOM 3536 N N . ASP A 1 445 ? -6.975 21.079 -6.038 1.00 93.75 445 ASP A N 1
ATOM 3537 C CA . ASP A 1 445 ? -7.691 20.559 -7.205 1.00 93.75 445 ASP A CA 1
ATOM 3538 C C . ASP A 1 445 ? -7.540 19.037 -7.329 1.00 93.75 445 ASP A C 1
ATOM 3540 O O . ASP A 1 445 ? -8.502 18.351 -7.669 1.00 93.75 445 ASP A O 1
ATOM 3544 N N . TYR A 1 446 ? -6.364 18.492 -7.001 1.00 94.25 446 TYR A N 1
ATOM 3545 C CA . TYR A 1 446 ? -6.139 17.049 -6.990 1.00 94.25 446 TYR A CA 1
ATOM 3546 C C . TYR A 1 446 ? -7.008 16.326 -5.955 1.00 94.25 446 TYR A C 1
ATOM 3548 O O . TYR A 1 446 ? -7.667 15.335 -6.273 1.00 94.25 446 TYR A O 1
ATOM 3556 N N . PHE A 1 447 ? -7.038 16.818 -4.717 1.00 93.75 447 PHE A N 1
ATOM 3557 C CA . PHE A 1 447 ? -7.878 16.212 -3.688 1.00 93.75 447 PHE A CA 1
ATOM 3558 C C . PHE A 1 447 ? -9.373 16.401 -3.982 1.00 93.75 447 PHE A C 1
ATOM 3560 O O . PHE A 1 447 ? -10.154 15.476 -3.755 1.00 93.75 447 PHE A O 1
ATOM 3567 N N . ARG A 1 448 ? -9.764 17.525 -4.592 1.00 94.50 448 ARG A N 1
ATOM 3568 C CA . ARG A 1 448 ? -11.136 17.751 -5.063 1.00 94.50 448 ARG A CA 1
ATOM 3569 C C . ARG A 1 448 ? -11.540 16.750 -6.149 1.00 94.50 448 ARG A C 1
ATOM 3571 O O . ARG A 1 448 ? -12.639 16.210 -6.069 1.00 94.50 448 ARG A O 1
ATOM 3578 N N . GLU A 1 449 ? -10.663 16.444 -7.110 1.00 94.06 449 GLU A N 1
ATOM 3579 C CA . GLU A 1 449 ? -10.881 15.385 -8.118 1.00 94.06 449 GLU A CA 1
ATOM 3580 C C . GLU A 1 449 ? -11.082 14.010 -7.454 1.00 94.06 449 GLU A C 1
ATOM 3582 O O . GLU A 1 449 ? -11.894 13.205 -7.905 1.00 94.06 449 GLU A O 1
ATOM 3587 N N . ALA A 1 450 ? -10.410 13.761 -6.325 1.00 90.94 450 ALA A N 1
ATOM 3588 C CA . ALA A 1 450 ? -10.614 12.566 -5.505 1.00 90.94 450 ALA A CA 1
ATOM 3589 C C . ALA A 1 450 ? -11.883 12.613 -4.622 1.00 90.94 450 ALA A C 1
ATOM 3591 O O . ALA A 1 450 ? -12.136 11.671 -3.865 1.00 90.94 450 ALA A O 1
ATOM 3592 N N . GLY A 1 451 ? -12.687 13.680 -4.704 1.00 93.38 451 GLY A N 1
ATOM 3593 C CA . GLY A 1 451 ? -13.897 13.879 -3.906 1.00 93.38 451 GLY A CA 1
ATOM 3594 C C . GLY A 1 451 ? -13.613 14.209 -2.440 1.00 93.38 451 GLY A C 1
ATOM 3595 O O . GLY A 1 451 ? -14.350 13.747 -1.564 1.00 93.38 451 GLY A O 1
ATOM 3596 N N . LEU A 1 452 ? -12.525 14.938 -2.173 1.00 94.12 452 LEU A N 1
ATOM 3597 C CA . LEU A 1 452 ? -12.077 15.351 -0.844 1.00 94.12 452 LEU A CA 1
ATOM 3598 C C . LEU A 1 452 ? -11.941 16.876 -0.794 1.00 94.12 452 LEU A C 1
ATOM 3600 O O . LEU A 1 452 ? -11.221 17.464 -1.600 1.00 94.12 452 LEU A O 1
ATOM 3604 N N . ASP A 1 453 ? -12.605 17.509 0.174 1.00 92.44 453 ASP A N 1
ATOM 3605 C CA . ASP A 1 453 ? -12.334 18.907 0.512 1.00 92.44 453 ASP A CA 1
ATOM 3606 C C . ASP A 1 453 ? -11.188 18.944 1.522 1.00 92.44 453 ASP A C 1
ATOM 3608 O O . ASP A 1 453 ? -11.292 18.377 2.616 1.00 92.44 453 ASP A O 1
ATOM 3612 N N . VAL A 1 454 ? -10.078 19.557 1.121 1.00 93.12 454 VAL A N 1
ATOM 3613 C CA . VAL A 1 454 ? -8.874 19.674 1.946 1.00 93.12 454 VAL A CA 1
ATOM 3614 C C . VAL A 1 454 ? -8.619 21.125 2.281 1.00 93.12 454 VAL A C 1
ATOM 3616 O O . VAL A 1 454 ? -8.906 21.990 1.462 1.00 93.12 454 VAL A O 1
ATOM 3619 N N . LYS A 1 455 ? -8.067 21.406 3.462 1.00 91.62 455 LYS A N 1
ATOM 3620 C CA . LYS A 1 455 ? -7.634 22.754 3.864 1.00 91.62 455 LYS A CA 1
ATOM 3621 C C . LYS A 1 455 ? -6.247 22.674 4.480 1.00 91.62 455 LYS A C 1
ATOM 3623 O O . LYS A 1 455 ? -5.992 21.841 5.343 1.00 91.62 455 LYS A O 1
ATOM 3628 N N . MET A 1 456 ? -5.332 23.527 4.039 1.00 87.62 456 MET A N 1
ATOM 3629 C CA . MET A 1 456 ? -3.968 23.533 4.570 1.00 87.62 456 MET A CA 1
ATOM 3630 C C . MET A 1 456 ? -3.957 24.011 6.025 1.00 87.62 456 MET A C 1
ATOM 3632 O O . MET A 1 456 ? -4.621 24.993 6.361 1.00 87.62 456 MET A O 1
ATOM 3636 N N . VAL A 1 457 ? -3.185 23.346 6.886 1.00 83.94 457 VAL A N 1
ATOM 3637 C CA . VAL A 1 457 ? -2.960 23.817 8.257 1.00 83.94 457 VAL A CA 1
ATOM 3638 C C . VAL A 1 457 ? -1.872 24.883 8.214 1.00 83.94 457 VAL A C 1
ATOM 3640 O O . VAL A 1 457 ? -0.785 24.658 7.678 1.00 83.94 457 VAL A O 1
ATOM 3643 N N . GLN A 1 458 ? -2.152 26.066 8.760 1.00 72.56 458 GLN A N 1
ATOM 3644 C CA . GLN A 1 458 ? -1.130 27.100 8.883 1.00 72.56 458 GLN A CA 1
ATOM 3645 C C . GLN A 1 458 ? -0.088 26.659 9.917 1.00 72.56 458 GLN A C 1
ATOM 3647 O O . GLN A 1 458 ? -0.433 26.191 10.995 1.00 72.56 458 GLN A O 1
ATOM 3652 N N . ALA A 1 459 ? 1.200 26.847 9.623 1.00 55.22 459 ALA A N 1
ATOM 3653 C CA . ALA A 1 459 ? 2.296 26.375 10.479 1.00 55.22 459 ALA A CA 1
ATOM 3654 C C . ALA A 1 459 ? 2.277 26.922 11.927 1.00 55.22 459 ALA A C 1
ATOM 3656 O O . ALA A 1 459 ? 2.991 26.402 12.772 1.00 55.22 459 ALA A O 1
ATOM 3657 N N . LYS A 1 460 ? 1.471 27.951 12.226 1.00 48.12 460 LYS A N 1
ATOM 3658 C 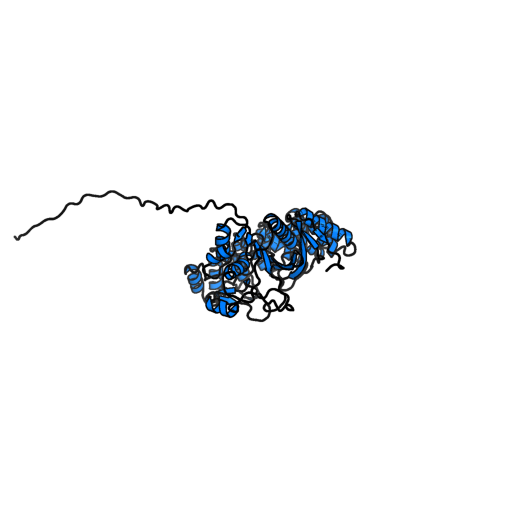CA . LYS A 1 460 ? 1.314 28.525 13.574 1.00 48.12 460 LYS A CA 1
ATOM 3659 C C . LYS A 1 460 ? 0.344 27.754 14.487 1.00 48.12 460 LYS A C 1
ATOM 3661 O O . LYS A 1 460 ? 0.193 28.149 15.636 1.00 48.12 460 LYS A O 1
ATOM 3666 N N . SER A 1 461 ? -0.344 26.722 13.993 1.00 45.78 461 SER A N 1
ATOM 3667 C CA . SER A 1 461 ? -1.449 26.058 14.706 1.00 45.78 461 SER A CA 1
ATOM 3668 C C . SER A 1 461 ? -1.233 24.561 14.977 1.00 45.78 461 SER A C 1
ATOM 3670 O O . SER A 1 461 ? -2.220 23.832 15.081 1.00 45.78 461 SER A O 1
ATOM 3672 N N . ILE A 1 462 ? 0.019 24.088 15.015 1.00 46.19 462 ILE A N 1
ATOM 3673 C CA . ILE A 1 462 ? 0.375 22.681 15.293 1.00 46.19 462 ILE A CA 1
ATOM 3674 C C . ILE A 1 462 ? 1.113 22.582 16.617 1.00 46.19 462 ILE A C 1
ATOM 3676 O O . ILE A 1 462 ? 2.034 23.405 16.814 1.00 46.19 462 ILE A O 1
#

Foldseek 3Di:
DDDDDDDDDDDDDDDDDDPPPPPPPPPPPPDDQAQEDELQVLLVVQPAQFFLVRLVVSVVVSNYQKYFQDDDPADPQLVVLVLLVLLLVLLLQALAQVPPQPALSPDGLDDFWWWFQGPVRWIWIWAFDADHRFWGWIFTATPNFTKIKIFGSDLLDRALQHLSNQVSNLSNCSPPQEFQQWGWGMDGSNSGITITHWDDPPDPCSDPRHHDYPQVVCVVSQKDFPCPDCPACDDDGGRDSSSRIAHPLQQDDQFLVSLVCLVPVVCPPHSDRGHDASYCNVDLVRLLVSLVVQCVPPSRLQRSLVNLLPPVRCSHVDVVSLLVSLQSSLVDLSNLLSSLLSLVVDLDPDCVVSLVSSCVHLSNLSSVLSCLLVHDQVCNLVSLLCCLPPPSSSLLSSLSSLVSHDDVSSVVSQVSSCVQLSSQLNNCVPPVVVCVVSNVVSVQVSSVVSVIHMGGDDPVPD

Secondary structure (DSSP, 8-state):
-----------PPPP-------------------SEEEHHHHHHH--SPPPHHHHHHHHHTTT-SEEESS-----HHHHHHHHHHHHHHHHHH-----S---GGGG-------EEEE-TTS-EEEEEEEEE-SSEEEEEEEETTEEEEEEEES-TT--STTSHHHHHHHHHHHTTS-BSSPPPEEEEETTTTEEEEE---TTSS-S-S--SB-HHHHHHHTTEEES--STTSSSSSS-S--GGGEEEGGGGG--SHHHHHHHHHSS-TTTS--BTB-S---SSHHHHHHHHHHHHTSTTTHHHHHHHHH-GGGT-SSSHHHHHHHHHHHTTSHHHHHHHHHHHTT--STTSHHHHHHHTTSHHHHHHHGGGGGGS-HHHHHHHHHHHHHH-GGGHHHHHHHGGGS-HHHHHHHHHHHTTSHHHHHHHHHHH-TT-HHHHHHHHHHHHHHTT--EEEPPGGG-

Radius of gyration: 26.64 Å; chains: 1; bounding box: 56×124×56 Å

pLDDT: mean 73.58, std 18.55, range [29.38, 97.25]

Sequence (462 aa):
MKVFLPSTTNFPQAPFFSPKHTQTRRTVFSGSNQAIVPGSLLSSRLTQWPSAFAFKKVFEEQNSAYIQGKPLPLSTESLKKIDRLSRALRYLNGNYSTREPKGAARLMVPFPPFTVDLDDGKKVTIIQNGRGTVSNVYEFILGGKKYALKMYKDPERLDTHGSYSEIGAFTYLLNKPVKGIPELFFANPKEGWLLTSWYDEKSADKGKRTGLDLFTFLKHESMEHTNTGNENVGFSNFVYDLGGIHPVASSKLTSFLDFQKLLSSGHDKKAMNAGYRIPEIPDKAERKKALYSALDHPQLRSQVMKSAGLRTLKCLSNDDDIVDILGKGLNYPESAGRAIFYADGVAESDRYPLFVKALRYKNSLLEASKFIDKLPYETRLPSILKIFRSYPSGRALAARAISSLNEPDKQTAIKEGMKYPLSRFVINTLFNSSKKHEQWQAFHDYFREAGLDVKMVQAKSI